Protein AF-A0A5C6M4I2-F1 (afdb_monomer)

Structure (mmCIF, N/CA/C/O backbone):
data_AF-A0A5C6M4I2-F1
#
_entry.id   AF-A0A5C6M4I2-F1
#
loop_
_atom_site.group_PDB
_atom_site.id
_atom_site.type_symbol
_atom_site.label_atom_id
_atom_site.label_alt_id
_atom_site.label_comp_id
_atom_site.label_asym_id
_atom_site.label_entity_id
_atom_site.label_seq_id
_atom_site.pdbx_PDB_ins_code
_atom_site.Cartn_x
_atom_site.Cartn_y
_atom_site.Cartn_z
_atom_site.occupancy
_atom_site.B_iso_or_equiv
_atom_site.auth_seq_id
_atom_site.auth_comp_id
_atom_site.auth_asym_id
_atom_site.auth_atom_id
_atom_site.pdbx_PDB_model_num
ATOM 1 N N . MET A 1 1 ? -15.700 0.519 33.367 1.00 59.41 1 MET A N 1
ATOM 2 C CA . MET A 1 1 ? -16.835 1.362 33.809 1.00 59.41 1 MET A CA 1
ATOM 3 C C . MET A 1 1 ? -17.902 1.583 32.741 1.00 59.41 1 MET A C 1
ATOM 5 O O . MET A 1 1 ? -18.971 1.026 32.918 1.00 59.41 1 MET A O 1
ATOM 9 N N . VAL A 1 2 ? -17.685 2.334 31.646 1.00 72.81 2 VAL A N 1
ATOM 10 C CA . VAL A 1 2 ? -18.790 2.613 30.687 1.00 72.81 2 VAL A CA 1
ATOM 11 C C . VAL A 1 2 ? -19.267 1.358 29.949 1.00 72.81 2 VAL A C 1
ATOM 13 O O . VAL A 1 2 ? -20.461 1.123 29.850 1.00 72.81 2 VAL A O 1
ATOM 16 N N . VAL A 1 3 ? -18.351 0.521 29.456 1.00 76.25 3 VAL A N 1
ATOM 17 C CA . VAL A 1 3 ? -18.721 -0.700 28.711 1.00 76.25 3 VAL A CA 1
ATOM 18 C C . VAL A 1 3 ? -19.447 -1.717 29.599 1.00 76.25 3 VAL A C 1
ATOM 20 O O . VAL A 1 3 ? -20.384 -2.375 29.157 1.00 76.25 3 VAL A O 1
ATOM 23 N N . GLU A 1 4 ? -19.056 -1.806 30.869 1.00 82.81 4 GLU A N 1
ATOM 24 C CA . GLU A 1 4 ? -19.629 -2.740 31.846 1.00 82.81 4 GLU A CA 1
ATOM 25 C C . GLU A 1 4 ? -21.063 -2.376 32.244 1.00 82.81 4 GLU A C 1
ATOM 27 O O . GLU A 1 4 ? -21.832 -3.262 32.610 1.00 82.81 4 GLU A O 1
ATOM 32 N N . SER A 1 5 ? -21.446 -1.098 32.146 1.00 87.62 5 SER A N 1
ATOM 33 C CA . SER A 1 5 ? -22.810 -0.651 32.436 1.00 87.62 5 SER A CA 1
ATOM 34 C C . SER A 1 5 ? -23.755 -0.754 31.234 1.00 87.62 5 SER A C 1
ATOM 36 O O . SER A 1 5 ? -24.971 -0.716 31.421 1.00 87.62 5 SER A O 1
ATOM 38 N N . LEU A 1 6 ? -23.246 -0.952 30.010 1.00 89.00 6 LEU A N 1
ATOM 39 C CA . LEU A 1 6 ? -24.075 -1.048 28.800 1.00 89.00 6 LEU A CA 1
ATOM 40 C C . LEU A 1 6 ? -25.171 -2.133 28.869 1.00 89.00 6 LEU A C 1
ATOM 42 O O . LEU A 1 6 ? -26.288 -1.845 28.439 1.00 89.00 6 LEU A O 1
ATOM 46 N N . PRO A 1 7 ? -24.935 -3.347 29.414 1.00 91.31 7 PRO A N 1
ATOM 47 C CA . PRO A 1 7 ? -25.990 -4.352 29.555 1.00 91.31 7 PRO A CA 1
ATOM 48 C C . PRO A 1 7 ? -27.149 -3.896 30.452 1.00 91.31 7 PRO A C 1
ATOM 50 O O . PRO A 1 7 ? -28.304 -4.215 30.172 1.00 91.31 7 PRO A O 1
ATOM 53 N N . LEU A 1 8 ? -26.853 -3.142 31.517 1.00 90.62 8 LEU A N 1
ATOM 54 C CA . LEU A 1 8 ? -27.869 -2.570 32.404 1.00 90.62 8 LEU A CA 1
ATOM 55 C C . LEU A 1 8 ? -28.681 -1.505 31.656 1.00 90.62 8 LEU A C 1
ATOM 57 O O . LEU A 1 8 ? -29.906 -1.584 31.619 1.00 90.62 8 LEU A O 1
ATOM 61 N N . VAL A 1 9 ? -27.989 -0.581 30.980 1.00 89.50 9 VAL A N 1
ATOM 62 C CA . VAL A 1 9 ? -28.606 0.494 30.186 1.00 89.50 9 VAL A CA 1
ATOM 63 C C . VAL A 1 9 ? -29.548 -0.074 29.126 1.00 89.50 9 VAL A C 1
ATOM 65 O O . VAL A 1 9 ? -30.679 0.385 29.004 1.00 89.50 9 VAL A O 1
ATOM 68 N N . LEU A 1 10 ? -29.122 -1.106 28.390 1.00 90.50 10 LEU A N 1
ATOM 69 C CA . LEU A 1 10 ? -29.957 -1.759 27.378 1.00 90.50 10 LEU A CA 1
ATOM 70 C C . LEU A 1 10 ? -31.264 -2.309 27.960 1.00 90.50 10 LEU A C 1
ATOM 72 O O . LEU A 1 10 ? -32.314 -2.176 27.332 1.00 90.50 10 LEU A O 1
ATOM 76 N N . ARG A 1 11 ? -31.210 -2.903 29.157 1.00 88.50 11 ARG A N 1
ATOM 77 C CA . ARG A 1 11 ? -32.391 -3.463 29.826 1.00 88.50 11 ARG A CA 1
ATOM 78 C C . ARG A 1 11 ? -33.324 -2.372 30.331 1.00 88.50 11 ARG A C 1
ATOM 80 O O . ARG A 1 11 ? -34.506 -2.402 30.004 1.00 88.50 11 ARG A O 1
ATOM 87 N N . GLU A 1 12 ? -32.804 -1.418 31.096 1.00 91.62 12 GLU A N 1
ATOM 88 C CA . GLU A 1 12 ? -33.614 -0.355 31.700 1.00 91.62 12 GLU A CA 1
ATOM 89 C C . GLU A 1 12 ? -34.254 0.531 30.633 1.00 91.62 12 GLU A C 1
ATOM 91 O O . GLU A 1 12 ? -35.457 0.785 30.655 1.00 91.62 12 GLU A O 1
ATOM 96 N N . TRP A 1 13 ? -33.475 0.958 29.638 1.00 92.06 13 TRP A N 1
ATOM 97 C CA . TRP A 1 13 ? -33.994 1.825 28.585 1.00 92.06 13 TRP A CA 1
ATOM 98 C C . TRP A 1 13 ? -34.949 1.078 27.660 1.00 92.06 13 TRP A C 1
ATOM 100 O O . TRP A 1 13 ? -35.934 1.670 27.218 1.00 92.06 13 TRP A O 1
ATOM 110 N N . GLY A 1 14 ? -34.699 -0.211 27.409 1.00 87.06 14 GLY A N 1
ATOM 111 C CA . GLY A 1 14 ? -35.611 -1.072 26.662 1.00 87.06 14 GLY A CA 1
ATOM 112 C C . GLY A 1 14 ? -36.963 -1.244 27.360 1.00 87.06 14 GLY A C 1
ATOM 113 O O . GLY A 1 14 ? -37.996 -1.149 26.702 1.00 87.06 14 GLY A O 1
ATOM 114 N N . GLN A 1 15 ? -36.981 -1.414 28.689 1.00 89.06 15 GLN A N 1
ATOM 115 C CA . GLN A 1 15 ? -38.222 -1.482 29.479 1.00 89.06 15 GLN A CA 1
ATOM 116 C C . GLN A 1 15 ? -39.032 -0.182 29.425 1.00 89.06 15 GLN A C 1
ATOM 118 O O . GLN A 1 15 ? -40.259 -0.221 29.445 1.00 89.06 15 GLN A O 1
ATOM 123 N N . LEU A 1 16 ? -38.356 0.960 29.300 1.00 93.81 16 LEU A N 1
ATOM 124 C CA . LEU A 1 16 ? -38.984 2.268 29.098 1.00 93.81 16 LEU A CA 1
ATOM 125 C C . LEU A 1 16 ? -39.434 2.515 27.642 1.00 93.81 16 LEU A C 1
ATOM 127 O O . LEU A 1 16 ? -39.934 3.594 27.335 1.00 93.81 16 LEU A O 1
ATOM 131 N N . GLY A 1 17 ? -39.260 1.544 26.737 1.00 92.19 17 GLY A N 1
ATOM 132 C CA . GLY A 1 17 ? -39.678 1.632 25.334 1.00 92.19 17 GLY A CA 1
ATOM 133 C C . GLY A 1 17 ? -38.673 2.311 24.395 1.00 92.19 17 GLY A C 1
ATOM 134 O O . GLY A 1 17 ? -39.005 2.585 23.240 1.00 92.19 17 GLY A O 1
ATOM 135 N N . ASN A 1 18 ? -37.442 2.578 24.843 1.00 92.38 18 ASN A N 1
ATOM 136 C CA . ASN A 1 18 ? -36.420 3.209 24.006 1.00 92.38 18 ASN A CA 1
ATOM 137 C C . ASN A 1 18 ? -35.767 2.209 23.039 1.00 92.38 18 ASN A C 1
ATOM 139 O O . ASN A 1 18 ? -35.528 1.048 23.375 1.00 92.38 18 ASN A O 1
ATOM 143 N N . ARG A 1 19 ? -35.382 2.688 21.848 1.00 89.69 19 ARG A N 1
ATOM 144 C CA . ARG A 1 19 ? -34.534 1.941 20.902 1.00 89.69 19 ARG A CA 1
ATOM 145 C C . ARG A 1 19 ? -33.090 2.409 21.040 1.00 89.69 19 ARG A C 1
ATOM 147 O O . ARG A 1 19 ? -32.810 3.591 20.865 1.00 89.69 19 ARG A O 1
ATOM 154 N N . VAL A 1 20 ? -32.177 1.482 21.317 1.00 88.06 20 VAL A N 1
ATOM 155 C CA . VAL A 1 20 ? -30.754 1.782 21.529 1.00 88.06 20 VAL A CA 1
ATOM 156 C C . VAL A 1 20 ? -29.929 1.222 20.373 1.00 88.06 20 VAL A C 1
ATOM 158 O O . VAL A 1 20 ? -29.977 0.024 20.099 1.00 88.06 20 VAL A O 1
ATOM 161 N N . LEU A 1 21 ? -29.161 2.086 19.703 1.00 89.88 21 LEU A N 1
ATOM 162 C CA . LEU A 1 21 ? -28.154 1.689 18.719 1.00 89.88 21 LEU A CA 1
ATOM 163 C C . LEU A 1 21 ? -26.765 1.858 19.334 1.00 89.88 21 LEU A C 1
ATOM 165 O O . LEU A 1 21 ? -26.352 2.973 19.647 1.00 89.88 21 LEU A O 1
ATOM 169 N N . LEU A 1 22 ? -26.040 0.750 19.476 1.00 86.56 22 LEU A N 1
ATOM 170 C CA . LEU A 1 22 ? -24.654 0.752 19.927 1.00 86.56 22 LEU A CA 1
ATOM 171 C C . LEU A 1 22 ? -23.735 0.592 18.722 1.00 86.56 22 LEU A C 1
ATOM 173 O O . LEU A 1 22 ? -23.810 -0.398 17.997 1.00 86.56 22 LEU A O 1
ATOM 177 N N . THR A 1 23 ? -22.847 1.560 18.523 1.00 86.75 23 THR A N 1
ATOM 178 C CA . THR A 1 23 ? -21.778 1.461 17.530 1.00 86.75 23 THR A CA 1
ATOM 179 C C . THR A 1 23 ? -20.462 1.219 18.247 1.00 86.75 23 THR A C 1
ATOM 181 O O . THR A 1 23 ? -20.079 2.004 19.113 1.00 86.75 23 THR A O 1
ATOM 184 N N . SER A 1 24 ? -19.744 0.168 17.868 1.00 78.94 24 SER A N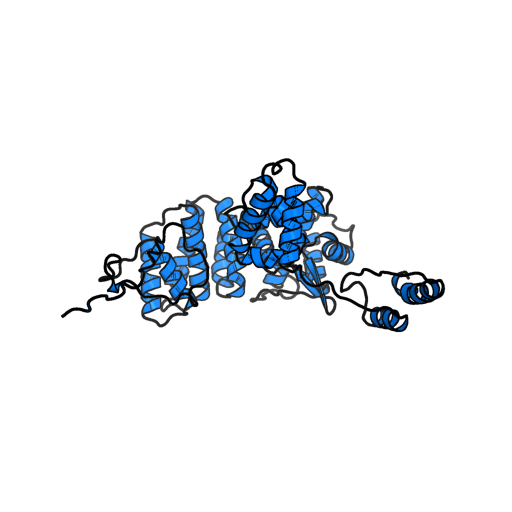 1
ATOM 185 C CA . SER A 1 24 ? -18.406 -0.109 18.381 1.00 78.94 24 SER A CA 1
ATOM 186 C C . SER A 1 24 ? -17.446 -0.390 17.232 1.00 78.94 24 SER A C 1
ATOM 188 O O . SER A 1 24 ? -17.842 -0.782 16.133 1.00 78.94 24 SER A O 1
ATOM 190 N N . ARG A 1 25 ? -16.149 -0.216 17.488 1.00 73.06 25 ARG A N 1
ATOM 191 C CA . ARG A 1 25 ? -15.127 -0.823 16.632 1.00 73.06 25 ARG A CA 1
ATOM 192 C C . ARG A 1 25 ? -15.099 -2.341 16.880 1.00 73.06 25 ARG A C 1
ATOM 194 O O . ARG A 1 25 ? -15.453 -2.765 17.982 1.00 73.06 25 ARG A O 1
ATOM 201 N N . PRO A 1 26 ? -14.629 -3.159 15.922 1.00 65.62 26 PRO A N 1
ATOM 202 C CA . PRO A 1 26 ? -14.617 -4.622 16.055 1.00 65.62 26 PRO A CA 1
ATOM 203 C C . PRO A 1 26 ? -13.881 -5.172 17.289 1.00 65.62 26 PRO A C 1
ATOM 205 O O . PRO A 1 26 ? -14.183 -6.279 17.723 1.00 65.62 26 PRO A O 1
ATOM 208 N N . TYR A 1 27 ? -12.948 -4.402 17.851 1.00 65.38 27 TYR A N 1
ATOM 209 C CA . TYR A 1 27 ? -12.083 -4.743 18.990 1.00 65.38 27 TYR A CA 1
ATOM 210 C C . TYR A 1 27 ? -12.417 -3.964 20.266 1.00 65.38 27 TYR A C 1
ATOM 212 O O . TYR A 1 27 ? -11.818 -4.211 21.302 1.00 65.38 27 TYR A O 1
ATOM 220 N N . GLY A 1 28 ? -13.364 -3.019 20.210 1.00 64.19 28 GLY A N 1
ATOM 221 C CA . GLY A 1 28 ? -13.739 -2.211 21.376 1.00 64.19 28 GLY A CA 1
ATOM 222 C C . GLY A 1 28 ? -14.552 -2.980 22.422 1.00 64.19 28 GLY A C 1
ATOM 223 O O . GLY A 1 28 ? -14.974 -2.385 23.407 1.00 64.19 28 GLY A O 1
ATOM 224 N N . LEU A 1 29 ? -14.817 -4.266 22.174 1.00 74.44 29 LEU A N 1
ATOM 225 C CA . LEU A 1 29 ? -15.533 -5.170 23.062 1.00 74.44 29 LEU A CA 1
ATOM 226 C C . LEU A 1 29 ? -14.799 -6.509 23.116 1.00 74.44 29 LEU A C 1
ATOM 228 O O . LEU A 1 29 ? -14.620 -7.168 22.086 1.00 74.44 29 LEU A O 1
ATOM 232 N N . GLU A 1 30 ? -14.435 -6.926 24.318 1.00 77.62 30 GLU A N 1
ATOM 233 C CA . GLU A 1 30 ? -13.996 -8.290 24.600 1.00 77.62 30 GLU A CA 1
ATOM 234 C C . GLU A 1 30 ? -15.158 -9.288 24.415 1.00 77.62 30 GLU A C 1
ATOM 236 O O . GLU A 1 30 ? -16.340 -8.919 24.396 1.00 77.62 30 GLU A O 1
ATOM 241 N N . ASP A 1 31 ? -14.845 -10.576 24.275 1.00 80.94 31 ASP A N 1
ATOM 242 C CA . ASP A 1 31 ? -15.863 -11.611 24.046 1.00 80.94 31 ASP A CA 1
ATOM 243 C C . ASP A 1 31 ? -16.836 -11.751 25.224 1.00 80.94 31 ASP A C 1
ATOM 245 O O . ASP A 1 31 ? -18.044 -11.902 25.025 1.00 80.94 31 ASP A O 1
ATOM 249 N N . ASN A 1 32 ? -16.343 -11.614 26.458 1.00 84.25 32 ASN A N 1
ATOM 250 C CA . ASN A 1 32 ? -17.162 -11.570 27.675 1.00 84.25 32 ASN A CA 1
ATOM 251 C C . ASN A 1 32 ? -18.184 -10.407 27.642 1.00 84.25 32 ASN A C 1
ATOM 253 O O . ASN A 1 32 ? -19.352 -10.597 27.989 1.00 84.25 32 ASN A O 1
ATOM 257 N N . GLN A 1 33 ? -17.777 -9.227 27.171 1.00 86.19 33 GLN A N 1
ATOM 258 C CA . GLN A 1 33 ? -18.587 -8.017 27.067 1.00 86.19 33 GLN A CA 1
ATOM 259 C C . GLN A 1 33 ? -19.618 -8.163 25.948 1.00 86.19 33 GLN A C 1
ATOM 261 O O . GLN A 1 33 ? -20.794 -7.858 26.152 1.00 86.19 33 GLN A O 1
ATOM 266 N N . ARG A 1 34 ? -19.225 -8.711 24.790 1.00 85.00 34 ARG A N 1
ATOM 267 C CA . ARG A 1 34 ? -20.158 -9.063 23.707 1.00 85.00 34 ARG A CA 1
ATOM 268 C C . ARG A 1 34 ? -21.231 -10.037 24.179 1.00 85.00 34 ARG A C 1
ATOM 270 O O . ARG A 1 34 ? -22.414 -9.801 23.935 1.00 85.00 34 ARG A O 1
ATOM 277 N N . GLN A 1 35 ? -20.844 -11.086 24.901 1.00 87.31 35 GLN A N 1
ATOM 278 C CA . GLN A 1 35 ? -21.798 -12.035 25.473 1.00 87.31 35 GLN A CA 1
ATOM 279 C C . GLN A 1 35 ? -22.723 -11.371 26.499 1.00 87.31 35 GLN A C 1
ATOM 281 O O . GLN A 1 35 ? -23.919 -11.652 26.516 1.00 87.31 35 GLN A O 1
ATOM 286 N N . ALA A 1 36 ? -22.207 -10.476 27.347 1.00 89.06 36 ALA A N 1
ATOM 287 C CA . ALA A 1 36 ? -23.028 -9.740 28.306 1.00 89.06 36 ALA A CA 1
ATOM 288 C C . ALA A 1 36 ? -24.081 -8.860 27.608 1.00 89.06 36 ALA A C 1
ATOM 290 O O . ALA A 1 36 ? -25.243 -8.858 28.016 1.00 89.06 36 ALA A O 1
ATOM 291 N N . LEU A 1 37 ? -23.706 -8.181 26.519 1.00 89.88 37 LEU A N 1
ATOM 292 C CA . LEU A 1 37 ? -24.624 -7.391 25.693 1.00 89.88 37 LEU A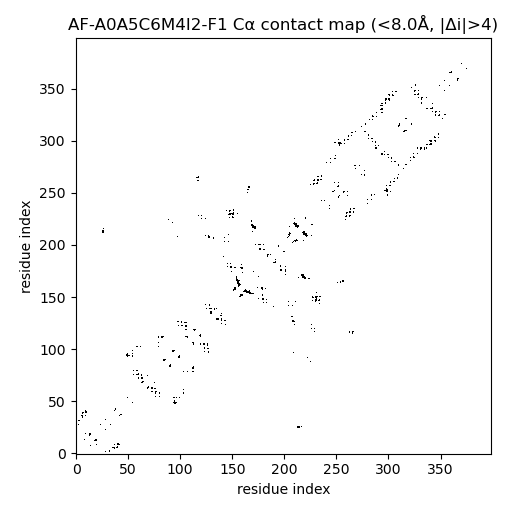 CA 1
ATOM 293 C C . LEU A 1 37 ? -25.688 -8.268 25.020 1.00 89.88 37 LEU A C 1
ATOM 295 O O . LEU A 1 37 ? -26.871 -7.931 25.053 1.00 89.88 37 LEU A O 1
ATOM 299 N N . GLN A 1 38 ? -25.303 -9.423 24.471 1.00 88.88 38 GLN A N 1
ATOM 30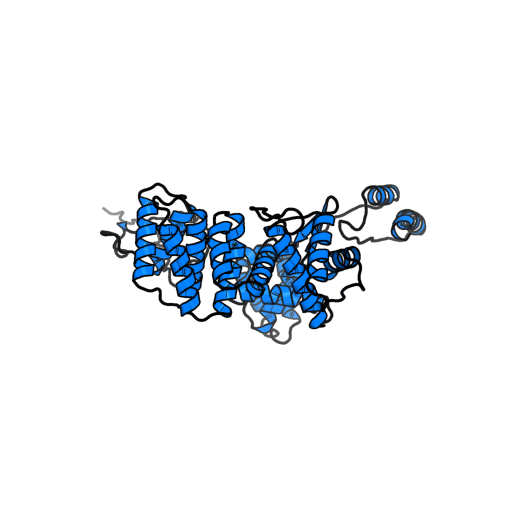0 C CA . GLN A 1 38 ? -26.251 -10.379 23.885 1.00 88.88 38 GLN A CA 1
ATOM 301 C C . GLN A 1 38 ? -27.247 -10.908 24.929 1.00 88.88 38 GLN A C 1
ATOM 303 O O . GLN A 1 38 ? -28.450 -10.927 24.678 1.00 88.88 38 GLN A O 1
ATOM 308 N N . ARG A 1 39 ? -26.786 -11.239 26.146 1.00 90.19 39 ARG A N 1
ATOM 309 C CA . ARG A 1 39 ? -27.658 -11.619 27.281 1.00 90.19 39 ARG A CA 1
ATOM 310 C C . ARG A 1 39 ? -28.558 -10.477 27.770 1.00 90.19 39 ARG A C 1
ATOM 312 O O . ARG A 1 39 ? -29.516 -10.719 28.506 1.00 90.19 39 ARG A O 1
ATOM 319 N N . ALA A 1 40 ? -28.246 -9.232 27.423 1.00 89.69 40 ALA A N 1
ATOM 320 C CA . ALA A 1 40 ? -29.099 -8.074 27.669 1.00 89.69 40 ALA A CA 1
ATOM 321 C C . ALA A 1 40 ? -30.082 -7.786 26.522 1.00 89.69 40 ALA A C 1
ATOM 323 O O . ALA A 1 40 ? -30.850 -6.836 26.622 1.00 89.69 40 ALA A O 1
ATOM 324 N N . GLY A 1 41 ? -30.096 -8.613 25.471 1.00 88.12 41 GLY A N 1
ATOM 325 C CA . GLY A 1 41 ? -31.003 -8.482 24.331 1.00 88.12 41 GLY A CA 1
ATOM 326 C C . GLY A 1 41 ? -30.418 -7.721 23.139 1.00 88.12 41 GLY A C 1
ATOM 327 O O . GLY A 1 41 ? -31.150 -7.431 22.195 1.00 88.12 41 GLY A O 1
ATOM 328 N N . ALA A 1 42 ? -29.120 -7.392 23.144 1.00 89.50 42 ALA A N 1
ATOM 329 C CA . ALA A 1 42 ? -28.481 -6.778 21.984 1.00 89.50 42 ALA A CA 1
ATOM 330 C C . ALA A 1 42 ? -28.326 -7.780 20.833 1.00 89.50 42 ALA A C 1
ATOM 332 O O . ALA A 1 42 ? -27.883 -8.912 21.030 1.00 89.50 42 ALA A O 1
ATOM 333 N N . VAL A 1 43 ? -28.593 -7.320 19.611 1.00 88.69 43 VAL A N 1
ATOM 334 C CA . VAL A 1 43 ? -28.286 -8.057 18.380 1.00 88.69 43 VAL A CA 1
ATOM 335 C C . VAL A 1 43 ? -27.064 -7.424 17.725 1.00 88.69 43 VAL A C 1
ATOM 337 O O . VAL A 1 43 ? -27.008 -6.208 17.543 1.00 88.69 43 VAL A O 1
ATOM 340 N N . SER A 1 44 ? -26.070 -8.244 17.388 1.00 86.12 44 SER A N 1
ATOM 341 C CA . SER A 1 44 ? -24.824 -7.779 16.780 1.00 86.12 44 SER A CA 1
ATOM 342 C C . SER A 1 44 ? -24.884 -7.879 15.260 1.00 86.12 44 SER A C 1
ATOM 344 O O . SER A 1 44 ? -25.189 -8.936 14.715 1.00 86.12 44 SER A O 1
ATOM 346 N N . TYR A 1 45 ? -24.515 -6.793 14.588 1.00 88.00 45 TYR A N 1
ATOM 347 C CA . TYR A 1 45 ? -24.340 -6.743 13.140 1.00 88.00 45 TYR A CA 1
ATOM 348 C C . TYR A 1 45 ? -22.941 -6.226 12.814 1.00 88.00 45 TYR A C 1
ATOM 350 O O . TYR A 1 45 ? -22.407 -5.376 13.527 1.00 88.00 45 TYR A O 1
ATOM 358 N N . SER A 1 46 ? -22.357 -6.735 11.731 1.00 84.62 46 SER A N 1
ATOM 359 C CA . SER A 1 46 ? -21.095 -6.230 11.190 1.00 84.62 46 SER A CA 1
ATOM 360 C C . SER A 1 46 ? -21.366 -5.421 9.929 1.00 84.62 46 SER A C 1
ATOM 362 O O . SER A 1 46 ? -22.164 -5.834 9.084 1.00 84.62 46 SER A O 1
ATOM 364 N N . LEU A 1 47 ? -20.694 -4.278 9.795 1.00 87.56 47 LEU A N 1
ATOM 365 C CA . LEU A 1 47 ? -20.744 -3.487 8.570 1.00 87.56 47 LEU A CA 1
ATOM 366 C C . LEU A 1 47 ? -19.969 -4.216 7.471 1.00 87.56 47 LEU A C 1
ATOM 368 O O . LEU A 1 47 ? -18.777 -4.486 7.615 1.00 87.56 47 LEU A O 1
ATOM 372 N N . GLN A 1 48 ? -20.665 -4.530 6.383 1.00 90.56 48 GLN A N 1
ATOM 373 C CA . GLN A 1 48 ? -20.067 -5.129 5.194 1.00 90.56 48 GLN A CA 1
ATOM 374 C C . GLN A 1 48 ? -19.285 -4.084 4.381 1.00 90.56 48 GLN A C 1
ATOM 376 O O . GLN A 1 48 ? -19.531 -2.880 4.533 1.00 90.56 48 GLN A O 1
ATOM 381 N N . PRO A 1 49 ? -18.353 -4.519 3.509 1.00 90.88 49 PRO A N 1
ATOM 382 C CA . PRO A 1 49 ? -17.741 -3.641 2.517 1.00 90.88 49 PRO A CA 1
ATOM 383 C C . PRO A 1 49 ? -18.798 -2.920 1.673 1.00 90.88 49 PRO A C 1
ATOM 385 O O . PRO A 1 49 ? -19.892 -3.443 1.466 1.00 90.88 49 PRO A O 1
ATOM 388 N N . LEU A 1 50 ? -18.467 -1.724 1.182 1.00 94.69 50 LEU A N 1
ATOM 389 C CA . LEU A 1 50 ? -19.368 -0.894 0.387 1.00 94.69 50 LEU A CA 1
ATOM 390 C C . LEU A 1 50 ? -19.684 -1.593 -0.949 1.00 94.69 50 LEU A C 1
ATOM 392 O O . LEU A 1 50 ? -18.767 -1.750 -1.760 1.00 94.69 50 LEU A O 1
ATOM 396 N N . PRO A 1 51 ? -20.941 -1.997 -1.203 1.00 95.50 51 PRO A N 1
ATOM 397 C CA . PRO A 1 51 ? -21.333 -2.634 -2.458 1.00 95.50 51 PRO A CA 1
ATOM 398 C C . PRO A 1 51 ? -21.252 -1.668 -3.649 1.00 95.50 51 PRO A C 1
ATOM 400 O O . PRO A 1 51 ? -21.252 -0.449 -3.472 1.00 95.50 51 PRO A O 1
ATOM 403 N N . GLU A 1 52 ? -21.168 -2.201 -4.868 1.00 95.62 52 GLU A N 1
ATOM 404 C CA . GLU A 1 52 ? -20.881 -1.419 -6.082 1.00 95.62 52 GLU A CA 1
ATOM 405 C C . GLU A 1 52 ? -21.925 -0.327 -6.388 1.00 95.62 52 GLU A C 1
ATOM 407 O O . GLU A 1 52 ? -21.583 0.787 -6.802 1.00 95.62 52 GLU A O 1
ATOM 412 N N . ASP A 1 53 ? -23.202 -0.613 -6.155 1.00 96.75 53 ASP A N 1
ATOM 413 C CA . ASP A 1 53 ? -24.300 0.342 -6.300 1.00 96.75 53 ASP A CA 1
ATOM 414 C C . ASP A 1 53 ? -24.151 1.514 -5.319 1.00 96.75 53 ASP A C 1
ATOM 416 O O . ASP A 1 53 ? -24.292 2.677 -5.707 1.00 96.75 53 ASP A O 1
ATOM 420 N N . LEU A 1 54 ? -23.762 1.237 -4.069 1.00 97.25 54 LEU A N 1
ATOM 421 C CA . LEU A 1 54 ? -23.501 2.272 -3.068 1.00 97.25 54 LEU A CA 1
ATOM 422 C C . LEU A 1 54 ? -22.190 3.029 -3.313 1.00 97.25 54 LEU A C 1
ATOM 424 O O . LEU A 1 54 ? -22.129 4.223 -3.017 1.00 97.25 54 LEU A O 1
ATOM 428 N N . GLN A 1 55 ? -21.167 2.390 -3.889 1.00 97.56 55 GLN A N 1
ATOM 429 C CA . GLN A 1 55 ? -19.974 3.093 -4.379 1.00 97.56 55 GLN A CA 1
ATOM 430 C C . GLN A 1 55 ? -20.376 4.117 -5.444 1.00 97.56 55 GLN A C 1
ATOM 432 O O . GLN A 1 55 ? -20.031 5.294 -5.340 1.00 97.56 55 GLN A O 1
ATOM 437 N N . THR A 1 56 ? -21.171 3.686 -6.425 1.00 97.62 56 THR A N 1
ATOM 438 C CA . THR A 1 56 ? -21.669 4.544 -7.506 1.00 97.62 56 THR A CA 1
ATOM 439 C C . THR A 1 56 ? -22.483 5.710 -6.955 1.00 97.62 56 THR A C 1
ATOM 441 O O . THR A 1 56 ? -22.218 6.865 -7.292 1.00 97.62 56 THR A O 1
ATOM 444 N N . LEU A 1 57 ? -23.418 5.428 -6.045 1.00 97.62 57 LEU A N 1
ATOM 445 C CA . LEU A 1 57 ? -24.251 6.445 -5.410 1.00 97.62 57 LEU A CA 1
ATOM 446 C C . LEU A 1 57 ? -23.425 7.465 -4.616 1.00 97.62 57 LEU A C 1
ATOM 448 O O . LEU A 1 57 ? -23.698 8.666 -4.690 1.00 97.62 57 LEU A O 1
ATOM 452 N N . LEU A 1 58 ? -22.419 7.009 -3.861 1.00 97.62 58 LEU A N 1
ATOM 453 C CA . LEU A 1 58 ? -21.534 7.884 -3.092 1.00 97.62 58 LEU A CA 1
ATOM 454 C C . LEU A 1 58 ? -20.797 8.847 -4.021 1.00 97.62 58 LEU A C 1
ATOM 456 O O . LEU A 1 58 ? -20.831 10.055 -3.786 1.00 97.62 58 LEU A O 1
ATOM 460 N N . VAL A 1 5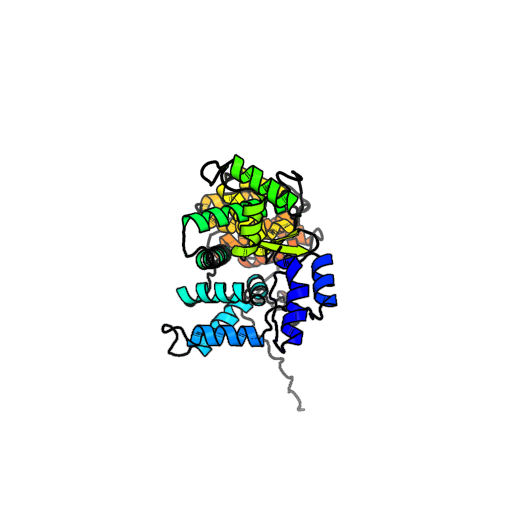9 ? -20.178 8.334 -5.087 1.00 97.62 59 VAL A N 1
ATOM 461 C CA . VAL A 1 59 ? -19.419 9.158 -6.035 1.00 97.62 59 VAL A CA 1
ATOM 462 C C . VAL A 1 59 ? -20.339 10.149 -6.749 1.00 97.62 59 VAL A C 1
ATOM 464 O O . VAL A 1 59 ? -20.038 11.339 -6.792 1.00 97.62 59 VAL A O 1
ATOM 467 N N . GLN A 1 60 ? -21.502 9.713 -7.234 1.00 97.19 60 GLN A N 1
ATOM 468 C CA . GLN A 1 60 ? -22.471 10.608 -7.876 1.00 97.19 60 GLN A CA 1
ATOM 469 C C . GLN A 1 60 ? -22.890 11.761 -6.958 1.00 97.19 60 GLN A C 1
ATOM 471 O O . GLN A 1 60 ? -22.875 12.920 -7.374 1.00 97.19 60 GLN A O 1
ATOM 476 N N . ARG A 1 61 ? -23.214 11.465 -5.693 1.00 96.69 61 ARG A N 1
ATOM 477 C CA . ARG A 1 61 ? -23.577 12.492 -4.705 1.00 96.69 61 ARG A CA 1
ATOM 478 C C . ARG A 1 61 ? -22.407 13.404 -4.361 1.00 96.69 61 ARG A C 1
ATOM 480 O O . ARG A 1 61 ? -22.616 14.601 -4.195 1.00 96.69 61 ARG A O 1
ATOM 487 N N . TRP A 1 62 ? -21.193 12.861 -4.287 1.00 95.75 62 TRP A N 1
ATOM 488 C CA . TRP A 1 62 ? -19.982 13.638 -4.042 1.00 95.75 62 TRP A CA 1
ATOM 489 C C . TRP A 1 62 ? -19.764 14.694 -5.126 1.00 95.75 62 TRP A C 1
ATOM 491 O O . TRP A 1 62 ? -19.599 15.870 -4.820 1.00 95.75 62 TRP A O 1
ATOM 501 N N . PHE A 1 63 ? -19.811 14.302 -6.400 1.00 94.94 63 PHE A N 1
ATOM 502 C CA . PHE A 1 63 ? -19.596 15.239 -7.503 1.00 94.94 63 PHE A CA 1
ATOM 503 C C . PHE A 1 63 ? -20.774 16.199 -7.709 1.00 94.94 63 PHE A C 1
ATOM 505 O O . PHE A 1 63 ? -20.551 17.337 -8.112 1.00 94.94 63 PHE A O 1
ATOM 512 N N . ALA A 1 64 ? -22.004 15.798 -7.365 1.00 94.94 64 ALA A N 1
ATOM 513 C CA . ALA A 1 64 ? -23.187 16.658 -7.462 1.00 94.94 64 ALA A CA 1
ATOM 514 C C . ALA A 1 64 ? -23.135 17.899 -6.554 1.00 94.94 64 ALA A C 1
ATOM 516 O O . ALA A 1 64 ? -23.749 18.911 -6.883 1.00 94.94 64 ALA A O 1
ATOM 517 N N . VAL A 1 65 ? -22.410 17.843 -5.431 1.00 94.19 65 VAL A N 1
ATOM 518 C CA . VAL A 1 65 ? -22.309 18.970 -4.485 1.00 94.19 65 VAL A CA 1
ATOM 519 C C . VAL A 1 65 ? -21.098 19.874 -4.729 1.00 94.19 65 VAL A C 1
ATOM 521 O O . VAL A 1 65 ? -20.959 20.897 -4.064 1.00 94.19 65 VAL A O 1
ATOM 524 N N . LEU A 1 66 ? -20.209 19.522 -5.665 1.00 90.56 66 LEU A N 1
ATOM 525 C CA . LEU A 1 66 ? -19.002 20.295 -5.951 1.00 90.56 66 LEU A CA 1
ATOM 526 C C . LEU A 1 66 ? -19.264 21.336 -7.053 1.00 90.56 66 LEU A C 1
ATOM 528 O O . LEU A 1 66 ? -19.486 20.948 -8.202 1.00 90.56 66 LEU A O 1
ATOM 532 N N . PRO A 1 67 ? -19.133 22.653 -6.776 1.00 90.44 67 PRO A N 1
ATOM 533 C CA . PRO A 1 67 ? -19.404 23.701 -7.768 1.00 90.44 67 PRO A CA 1
ATOM 534 C C . PRO A 1 67 ? -18.597 23.559 -9.066 1.00 90.44 67 PRO A C 1
ATOM 536 O O . PRO A 1 67 ? -19.117 23.823 -10.151 1.00 90.44 67 PRO A O 1
ATOM 539 N N . LYS A 1 68 ? -17.349 23.072 -8.956 1.00 90.31 68 LYS A N 1
ATOM 540 C CA . LYS A 1 68 ? -16.433 22.800 -10.080 1.00 90.31 68 LYS A CA 1
ATOM 541 C C . LYS A 1 68 ? -17.045 21.881 -11.146 1.00 90.31 68 LYS A C 1
ATOM 543 O O . LYS A 1 68 ? -16.707 22.016 -12.315 1.00 90.31 68 LYS A O 1
ATOM 548 N N . TYR A 1 69 ? -17.938 20.975 -10.751 1.00 89.81 69 TYR A N 1
ATOM 549 C CA . TYR A 1 69 ? -18.519 19.951 -11.622 1.00 89.81 69 TYR A CA 1
ATOM 550 C C . TYR A 1 69 ? -20.029 20.130 -11.820 1.00 89.81 69 TYR A C 1
ATOM 552 O O . TYR A 1 69 ? -20.718 19.191 -12.206 1.00 89.81 69 TYR A O 1
ATOM 560 N N . SER A 1 70 ? -20.549 21.339 -11.585 1.00 87.69 70 SER A N 1
ATOM 561 C CA . SER A 1 70 ? -21.970 21.679 -11.769 1.00 87.69 70 SER A CA 1
ATOM 562 C C . SER A 1 70 ? -22.481 21.386 -13.189 1.00 87.69 70 SER A C 1
ATOM 564 O O . SER A 1 70 ? -23.606 20.918 -13.357 1.00 87.69 70 SER A O 1
ATOM 566 N N . ASN A 1 71 ? -21.630 21.558 -14.204 1.00 87.81 71 ASN A N 1
ATOM 567 C CA . ASN A 1 71 ? -21.926 21.244 -15.604 1.00 87.81 71 ASN A CA 1
ATOM 568 C C . ASN A 1 71 ? -21.578 19.784 -15.953 1.00 87.81 71 ASN A C 1
ATOM 570 O O . ASN A 1 71 ? -20.685 19.524 -16.756 1.00 87.81 71 ASN A O 1
ATOM 574 N N . GLY A 1 72 ? -22.282 18.828 -15.343 1.00 93.44 72 GLY A N 1
ATOM 575 C CA . GLY A 1 72 ? -22.167 17.393 -15.651 1.00 93.44 72 GLY A CA 1
ATOM 576 C C . GLY A 1 72 ? -21.586 16.518 -14.529 1.00 93.44 72 GLY A C 1
ATOM 577 O O . GLY A 1 72 ? -20.705 15.699 -14.802 1.00 93.44 72 GLY A O 1
ATOM 578 N N . PRO A 1 73 ? -22.093 16.602 -13.285 1.00 93.94 73 PRO A N 1
ATOM 579 C CA . PRO A 1 73 ? -21.517 15.884 -12.145 1.00 93.94 73 PRO A CA 1
ATOM 580 C C . PRO A 1 73 ? -21.583 14.357 -12.291 1.00 93.94 73 PRO A C 1
ATOM 582 O O . PRO A 1 73 ? -20.675 13.651 -11.858 1.00 93.94 73 PRO A O 1
ATOM 585 N N . LEU A 1 74 ? -22.630 13.832 -12.939 1.00 95.75 74 LEU A N 1
ATOM 586 C CA . LEU A 1 74 ? -22.780 12.393 -13.186 1.00 95.75 74 LEU A CA 1
ATOM 587 C C . LEU A 1 74 ? -21.751 11.864 -14.193 1.00 95.75 74 LEU A C 1
ATOM 589 O O . LEU A 1 74 ? -21.247 10.755 -14.025 1.00 95.75 74 LEU A O 1
ATOM 593 N N . ALA A 1 75 ? -21.420 12.656 -15.216 1.00 95.62 75 ALA A N 1
ATOM 594 C CA . ALA A 1 75 ? -20.402 12.284 -16.194 1.00 95.62 75 ALA A CA 1
ATOM 595 C C . ALA A 1 75 ? -19.011 12.244 -15.544 1.00 95.62 75 ALA A C 1
ATOM 597 O O . ALA A 1 75 ? -18.252 11.308 -15.777 1.00 95.62 75 ALA A O 1
ATOM 598 N N . GLU A 1 76 ? -18.699 13.209 -14.676 1.00 95.81 76 GLU A N 1
ATOM 599 C CA . GLU A 1 76 ? -17.439 13.218 -13.922 1.00 95.81 76 GLU A CA 1
ATOM 600 C C . GLU A 1 76 ? -17.347 12.075 -12.907 1.00 95.81 76 GLU A C 1
ATOM 602 O O . GLU A 1 76 ? -16.310 11.420 -12.815 1.00 95.81 76 GLU A O 1
ATOM 607 N N . ALA A 1 77 ? -18.444 11.755 -12.215 1.00 96.62 77 ALA A N 1
ATOM 608 C CA . ALA A 1 77 ? -18.512 10.579 -11.351 1.00 96.62 77 ALA A CA 1
ATOM 609 C C . ALA A 1 77 ? -18.202 9.279 -12.116 1.00 96.62 77 ALA A C 1
ATOM 611 O O . ALA A 1 77 ? -17.428 8.446 -11.640 1.00 96.62 77 ALA A O 1
ATOM 612 N N . ALA A 1 78 ? -18.769 9.118 -13.318 1.00 96.69 78 ALA A N 1
ATOM 613 C CA . ALA A 1 78 ? -18.519 7.957 -14.168 1.00 96.69 78 ALA A CA 1
ATOM 614 C C . ALA A 1 78 ? -17.056 7.885 -14.638 1.00 96.69 78 ALA A C 1
ATOM 616 O O . ALA A 1 78 ? -16.443 6.822 -14.543 1.00 96.69 78 ALA A O 1
ATOM 617 N N . LYS A 1 79 ? -16.471 9.011 -15.075 1.00 95.94 79 LYS A N 1
ATOM 618 C CA . LYS A 1 79 ? -15.049 9.090 -15.459 1.00 95.94 79 LYS A CA 1
ATOM 619 C C . LYS A 1 79 ? -14.125 8.715 -14.304 1.00 95.94 79 LYS A C 1
ATOM 621 O O . LYS A 1 79 ? -13.200 7.928 -14.491 1.00 95.94 79 LYS A O 1
ATOM 626 N N . MET A 1 80 ? -14.392 9.237 -13.108 1.00 96.12 80 MET A N 1
ATOM 627 C CA . MET A 1 80 ? -13.614 8.930 -11.912 1.00 96.12 80 MET A CA 1
ATOM 628 C C . MET A 1 80 ? -13.676 7.435 -11.574 1.00 96.12 80 MET A C 1
ATOM 630 O O . MET A 1 80 ? -12.632 6.807 -11.403 1.00 96.12 80 MET A O 1
ATOM 634 N N . LEU A 1 81 ? -14.873 6.836 -11.551 1.00 96.81 81 LEU A N 1
ATOM 635 C CA . LEU A 1 81 ? -15.035 5.401 -11.289 1.00 96.81 81 LEU A CA 1
ATOM 636 C C . LEU A 1 81 ? -14.349 4.542 -12.352 1.00 96.81 81 LEU A C 1
ATOM 638 O O . LEU A 1 81 ? -13.701 3.556 -12.008 1.00 96.81 81 LEU A O 1
ATOM 642 N N . GLN A 1 82 ? -14.447 4.924 -13.626 1.00 95.75 82 GLN A N 1
ATOM 643 C CA . GLN A 1 82 ? -13.743 4.247 -14.711 1.00 95.75 82 GLN A CA 1
ATOM 644 C C . GLN A 1 82 ? -12.223 4.311 -14.514 1.00 95.75 82 GLN A C 1
ATOM 646 O O . GLN A 1 82 ? -11.549 3.286 -14.623 1.00 95.75 82 GLN A O 1
ATOM 651 N N . ALA A 1 83 ? -11.684 5.486 -14.172 1.00 93.88 83 ALA A N 1
ATOM 652 C CA . ALA A 1 83 ? -10.260 5.661 -13.905 1.00 93.88 83 ALA A CA 1
ATOM 653 C C . ALA A 1 83 ? -9.797 4.778 -12.737 1.00 93.88 83 ALA A C 1
ATOM 655 O O . ALA A 1 83 ? -8.788 4.086 -12.856 1.00 93.88 83 ALA A O 1
ATOM 656 N N . VAL A 1 84 ? -10.559 4.721 -11.642 1.00 94.00 84 VAL A N 1
ATOM 657 C CA . VAL A 1 84 ? -10.235 3.856 -10.499 1.00 94.00 84 VAL A CA 1
ATOM 658 C C . VAL A 1 84 ? -10.278 2.375 -10.866 1.00 94.00 84 VAL A C 1
ATOM 660 O O . VAL A 1 84 ? -9.324 1.650 -10.593 1.00 94.00 84 VAL A O 1
ATOM 663 N N . ARG A 1 85 ? -11.356 1.925 -11.517 1.00 94.19 85 ARG A N 1
ATOM 664 C CA . ARG A 1 85 ? -11.548 0.520 -11.912 1.00 94.19 85 ARG A CA 1
ATOM 665 C C . ARG A 1 85 ? -10.487 0.041 -12.902 1.00 94.19 85 ARG A C 1
ATOM 667 O O . ARG A 1 85 ? -10.175 -1.144 -12.928 1.00 94.19 85 ARG A O 1
ATOM 674 N N . SER A 1 86 ? -9.896 0.957 -13.672 1.00 91.12 86 SER A N 1
ATOM 675 C CA . SER A 1 86 ? -8.792 0.653 -14.590 1.00 91.12 86 SER A CA 1
ATOM 676 C C . SER A 1 86 ? -7.457 0.357 -13.890 1.00 91.12 86 SER A C 1
ATOM 678 O O . SER A 1 86 ? -6.533 -0.154 -14.523 1.00 91.12 86 SER A O 1
ATOM 680 N N . ILE A 1 87 ? -7.342 0.654 -12.589 1.00 89.38 87 ILE A N 1
ATOM 681 C CA . ILE A 1 87 ? -6.145 0.403 -11.783 1.00 89.38 87 ILE A CA 1
ATOM 682 C C . ILE A 1 87 ? -6.495 -0.673 -10.737 1.00 89.38 87 ILE A C 1
ATOM 684 O O . ILE A 1 87 ? -7.029 -0.327 -9.683 1.00 89.38 87 ILE A O 1
ATOM 688 N N . PRO A 1 88 ? -6.181 -1.968 -10.966 1.00 88.00 88 PRO A N 1
ATOM 689 C CA . PRO A 1 88 ? -6.656 -3.078 -10.126 1.00 88.00 88 PRO A CA 1
ATOM 690 C C . PRO A 1 88 ? -6.443 -2.877 -8.619 1.00 88.00 88 PRO A C 1
ATOM 692 O O . PRO A 1 88 ? -7.374 -2.998 -7.831 1.00 88.00 88 PRO A O 1
ATOM 695 N N . ARG A 1 89 ? -5.242 -2.439 -8.227 1.00 84.50 89 ARG A N 1
ATOM 696 C CA . ARG A 1 89 ? -4.884 -2.176 -6.822 1.00 84.50 89 ARG A CA 1
ATOM 697 C C . ARG A 1 89 ? -5.666 -1.031 -6.181 1.00 84.50 89 ARG A C 1
ATOM 699 O O . ARG A 1 89 ? -5.794 -0.988 -4.967 1.00 84.50 89 ARG A O 1
ATOM 706 N N . VAL A 1 90 ? -6.139 -0.067 -6.969 1.00 90.62 90 VAL A N 1
ATOM 707 C CA . VAL A 1 90 ? -6.960 1.052 -6.476 1.00 90.62 90 VAL A CA 1
ATOM 708 C C . VAL A 1 90 ? -8.433 0.642 -6.461 1.00 90.62 90 VAL A C 1
ATOM 710 O O . VAL A 1 90 ? -9.170 1.037 -5.562 1.00 90.62 90 VAL A O 1
ATOM 713 N N . ASN A 1 91 ? -8.850 -0.212 -7.398 1.00 93.12 91 ASN A N 1
ATOM 714 C CA . ASN A 1 91 ? -10.176 -0.823 -7.413 1.00 93.12 91 ASN A CA 1
ATOM 715 C C . ASN A 1 91 ? -10.449 -1.688 -6.167 1.00 93.12 91 ASN A C 1
ATOM 717 O O . ASN A 1 91 ? -11.573 -1.755 -5.687 1.00 93.12 91 ASN A O 1
ATOM 721 N N . GLU A 1 92 ? -9.430 -2.307 -5.576 1.00 91.12 92 GLU A N 1
ATOM 722 C CA . GLU A 1 92 ? -9.588 -3.028 -4.303 1.00 91.12 92 GLU A CA 1
ATOM 723 C C . GLU A 1 92 ? -9.938 -2.081 -3.132 1.00 91.12 92 GLU A C 1
ATOM 725 O O . GLU A 1 92 ? -10.658 -2.456 -2.200 1.00 91.12 92 GLU A O 1
ATOM 730 N N . LEU A 1 93 ? -9.510 -0.813 -3.207 1.00 92.25 93 LEU A N 1
ATOM 731 C CA . LEU A 1 93 ? -9.698 0.180 -2.144 1.00 92.25 93 LEU A CA 1
ATOM 732 C C . LEU A 1 93 ? -11.128 0.731 -2.070 1.00 92.25 93 LEU A C 1
ATOM 734 O O . LEU A 1 93 ? -11.574 1.103 -0.983 1.00 92.25 93 LEU A O 1
ATOM 738 N N . ILE A 1 94 ? -11.864 0.796 -3.187 1.00 94.25 94 ILE A N 1
ATOM 739 C CA . ILE A 1 94 ? -13.171 1.488 -3.236 1.00 94.25 94 ILE A CA 1
ATOM 740 C C . ILE A 1 94 ? -14.290 0.768 -2.479 1.00 94.25 94 ILE A C 1
ATOM 742 O O . ILE A 1 94 ? -15.323 1.370 -2.188 1.00 94.25 94 ILE A O 1
ATOM 746 N N . SER A 1 95 ? -14.052 -0.481 -2.073 1.00 92.25 95 SER A N 1
ATOM 747 C CA . SER A 1 95 ? -14.894 -1.214 -1.122 1.00 92.25 95 SER A CA 1
ATOM 748 C C . SER A 1 95 ? -14.907 -0.578 0.278 1.00 92.25 95 SER A C 1
ATOM 750 O O . SER A 1 95 ? -15.806 -0.837 1.081 1.00 92.25 95 SER A O 1
ATOM 752 N N . SER A 1 96 ? -13.946 0.297 0.589 1.00 90.88 96 SER A N 1
ATOM 753 C CA . SER A 1 96 ? -13.984 1.141 1.776 1.00 90.88 96 SER A CA 1
ATOM 754 C C . SER A 1 96 ? -14.554 2.525 1.456 1.00 90.88 96 SER A C 1
ATOM 756 O O . SER A 1 96 ? -13.935 3.268 0.691 1.00 90.88 96 SER A O 1
ATOM 758 N N . PRO A 1 97 ? -15.631 2.965 2.139 1.00 91.31 97 PRO A N 1
ATOM 759 C CA . PRO A 1 97 ? -16.152 4.325 1.986 1.00 91.31 97 PRO A CA 1
ATOM 760 C C . PRO A 1 97 ? -15.104 5.408 2.275 1.00 91.31 97 PRO A C 1
ATOM 762 O O . PRO A 1 97 ? -15.101 6.460 1.638 1.00 91.31 97 PRO A O 1
ATOM 765 N N . LEU A 1 98 ? -14.194 5.150 3.223 1.00 88.94 98 LEU A N 1
ATOM 766 C CA . LEU A 1 98 ? -13.122 6.079 3.577 1.00 88.94 98 LEU A CA 1
ATOM 767 C C . LEU A 1 98 ? -12.141 6.259 2.417 1.00 88.94 98 LEU A C 1
ATOM 769 O O . LEU A 1 98 ? -11.829 7.389 2.051 1.00 88.94 98 LEU A O 1
ATOM 773 N N . GLN A 1 99 ? -11.688 5.152 1.830 1.00 92.62 99 GLN A N 1
ATOM 774 C CA . GLN A 1 99 ? -10.725 5.192 0.733 1.00 92.62 99 GLN A CA 1
ATOM 775 C C . GLN A 1 99 ? -11.360 5.732 -0.542 1.00 92.62 99 GLN A C 1
ATOM 777 O O . GLN A 1 99 ? -10.772 6.589 -1.190 1.00 92.62 99 GLN A O 1
ATOM 782 N N . LEU A 1 100 ? -12.597 5.331 -0.851 1.00 95.44 100 LEU A N 1
ATOM 783 C CA . LEU A 1 100 ? -13.347 5.911 -1.961 1.00 95.44 100 LEU A CA 1
ATOM 784 C C . LEU A 1 100 ? -13.452 7.437 -1.824 1.00 95.44 100 LEU A C 1
ATOM 786 O O . LEU A 1 100 ? -13.187 8.159 -2.780 1.00 95.44 100 LEU A O 1
ATOM 790 N N . THR A 1 101 ? -13.732 7.937 -0.617 1.00 93.19 101 THR A N 1
ATOM 791 C CA . THR A 1 101 ? -13.764 9.381 -0.344 1.00 93.19 101 THR A CA 1
ATOM 792 C C . THR A 1 101 ? -12.388 10.033 -0.524 1.00 93.19 101 THR A C 1
ATOM 794 O O . THR A 1 101 ? -12.296 11.097 -1.132 1.00 93.19 101 THR A O 1
ATOM 797 N N . ALA A 1 102 ? -11.306 9.406 -0.050 1.00 93.00 102 ALA A N 1
ATOM 798 C CA . ALA A 1 102 ? -9.949 9.914 -0.255 1.00 93.00 102 ALA A CA 1
ATOM 799 C C . ALA A 1 102 ? -9.593 9.998 -1.750 1.00 93.00 102 ALA A C 1
ATOM 801 O O . ALA A 1 102 ? -9.048 11.005 -2.199 1.00 93.00 102 ALA A O 1
ATOM 802 N N . ILE A 1 103 ? -9.969 8.993 -2.544 1.00 95.06 103 ILE A N 1
ATOM 803 C CA . ILE A 1 103 ? -9.770 9.008 -3.995 1.00 95.06 103 ILE A CA 1
ATOM 804 C C . ILE A 1 103 ? -10.618 10.115 -4.643 1.00 95.06 103 ILE A C 1
ATOM 806 O O . ILE A 1 103 ? -10.111 10.837 -5.500 1.00 95.06 103 ILE A O 1
ATOM 810 N N . CYS A 1 104 ? -11.866 10.322 -4.208 1.00 95.12 104 CYS A N 1
ATOM 811 C CA . CYS A 1 104 ? -12.694 11.441 -4.668 1.00 95.12 104 CYS A CA 1
ATOM 812 C C . CYS A 1 104 ? -12.045 12.807 -4.386 1.00 95.12 104 CYS A C 1
ATOM 814 O O . CYS A 1 104 ? -12.103 13.698 -5.234 1.00 95.12 104 CYS A O 1
ATOM 816 N N . VAL A 1 105 ? -11.399 12.979 -3.226 1.00 93.06 105 VAL A N 1
ATOM 817 C CA . VAL A 1 105 ? -10.641 14.199 -2.895 1.00 93.06 105 VAL A CA 1
ATOM 818 C C . VAL A 1 105 ? -9.443 14.369 -3.830 1.00 93.06 105 VAL A C 1
ATOM 820 O O . VAL A 1 105 ? -9.255 15.454 -4.380 1.00 93.06 105 VAL A O 1
ATOM 823 N N . VAL A 1 106 ? -8.657 13.309 -4.047 1.00 93.19 106 VAL A N 1
ATOM 824 C CA . VAL A 1 106 ? -7.482 13.343 -4.936 1.00 93.19 106 VAL A CA 1
ATOM 825 C C . VAL A 1 106 ? -7.886 13.661 -6.376 1.00 93.19 106 VAL A C 1
ATOM 827 O O . VAL A 1 106 ? -7.328 14.583 -6.969 1.00 93.19 106 VAL A O 1
ATOM 830 N N . TYR A 1 107 ? -8.899 12.978 -6.915 1.00 94.19 107 TYR A N 1
ATOM 831 C CA . TYR A 1 107 ? -9.439 13.275 -8.244 1.00 94.19 107 TYR A CA 1
ATOM 832 C C . TYR A 1 107 ? -9.998 14.704 -8.309 1.00 94.19 107 TYR A C 1
ATOM 834 O O . TYR A 1 107 ? -9.760 15.429 -9.271 1.00 94.19 107 TYR A O 1
ATOM 842 N N . GLY A 1 108 ? -10.706 15.158 -7.269 1.00 89.38 108 GLY A N 1
ATOM 843 C CA . GLY A 1 108 ? -11.325 16.484 -7.210 1.00 89.38 108 GLY A CA 1
ATOM 844 C C . GLY A 1 108 ? -10.348 17.647 -7.433 1.00 89.38 108 GLY A C 1
ATOM 845 O O . GLY A 1 108 ? -10.727 18.646 -8.054 1.00 89.38 108 GLY A O 1
ATOM 846 N N . GLN A 1 109 ? -9.090 17.496 -7.003 1.00 86.94 109 GLN A N 1
ATOM 847 C CA . GLN A 1 109 ? -8.035 18.505 -7.160 1.00 86.94 109 GLN A CA 1
ATOM 848 C C . GLN A 1 109 ? -7.719 18.775 -8.639 1.00 86.94 109 GLN A C 1
ATOM 850 O O . GLN A 1 109 ? -7.779 19.925 -9.075 1.00 86.94 109 GLN A O 1
ATOM 855 N N . GLY A 1 110 ? -7.454 17.725 -9.423 1.00 82.00 110 GLY A N 1
ATOM 856 C CA . GLY A 1 110 ? -6.956 17.839 -10.802 1.00 82.00 110 GLY A CA 1
ATOM 857 C C . GLY A 1 110 ? -7.949 17.473 -11.908 1.00 82.00 110 GLY A C 1
ATOM 858 O O . GLY A 1 110 ? -7.748 17.879 -13.043 1.00 82.00 110 GLY A O 1
ATOM 859 N N . GLY A 1 111 ? -9.032 16.758 -11.596 1.00 86.69 111 GLY A N 1
ATOM 860 C CA . GLY A 1 111 ? -9.911 16.134 -12.598 1.00 86.69 111 GLY A CA 1
ATOM 861 C C . GLY A 1 111 ? -9.339 14.845 -13.206 1.00 86.69 111 GLY A C 1
ATOM 862 O O . GLY A 1 111 ? -9.922 14.291 -14.128 1.00 86.69 111 GLY A O 1
ATOM 863 N N . GLU A 1 112 ? -8.208 14.360 -12.694 1.00 91.06 112 GLU A N 1
ATOM 864 C CA . GLU A 1 112 ? -7.597 13.087 -13.066 1.00 91.06 112 GLU A CA 1
ATOM 865 C C . GLU A 1 112 ? -6.882 12.474 -11.855 1.00 91.06 112 GLU A C 1
ATOM 867 O O . GLU A 1 112 ? -6.494 13.179 -10.917 1.00 91.06 112 GLU A O 1
ATOM 872 N N . LEU A 1 113 ? -6.717 11.149 -11.860 1.00 91.88 113 LEU A N 1
ATOM 873 C CA . LEU A 1 113 ? -5.848 10.477 -10.895 1.00 91.88 113 LEU A CA 1
ATOM 874 C C . LEU A 1 113 ? -4.388 10.600 -11.344 1.00 91.88 113 LEU A C 1
ATOM 876 O O . LEU A 1 113 ? -4.124 10.501 -12.546 1.00 91.88 113 LEU A O 1
ATOM 880 N N . PRO A 1 114 ? -3.432 10.755 -10.409 1.00 90.06 114 PRO A N 1
ATOM 881 C CA . PRO A 1 114 ? -2.020 10.653 -10.737 1.00 90.06 114 PRO A CA 1
ATOM 882 C C . PRO A 1 114 ? -1.724 9.369 -11.514 1.00 90.06 114 PRO A C 1
ATOM 884 O O . PRO A 1 114 ? -2.122 8.274 -11.112 1.00 90.06 114 PRO A O 1
ATOM 887 N N . ARG A 1 115 ? -1.031 9.520 -12.648 1.00 85.50 115 ARG A N 1
ATOM 888 C CA . ARG A 1 115 ? -0.584 8.387 -13.474 1.00 85.50 115 ARG A CA 1
ATOM 889 C C . ARG A 1 115 ? 0.518 7.597 -12.785 1.00 85.50 115 ARG A C 1
ATOM 891 O O . ARG A 1 115 ? 0.608 6.385 -12.963 1.00 85.50 115 ARG A O 1
ATOM 898 N N . ASP A 1 116 ? 1.353 8.304 -12.028 1.00 87.38 116 ASP A N 1
ATOM 899 C CA . ASP A 1 116 ? 2.357 7.688 -11.185 1.00 87.38 116 ASP A CA 1
ATOM 900 C C . ASP A 1 116 ? 1.691 7.083 -9.944 1.00 87.38 116 ASP A C 1
ATOM 902 O O . ASP A 1 116 ? 0.960 7.750 -9.205 1.00 87.38 116 ASP A O 1
ATOM 906 N N . ILE A 1 117 ? 1.921 5.785 -9.749 1.00 88.19 117 ILE A N 1
ATOM 907 C CA . ILE A 1 117 ? 1.292 5.028 -8.670 1.00 88.19 117 ILE A CA 1
ATOM 908 C C . ILE A 1 117 ? 1.828 5.445 -7.299 1.00 88.19 117 ILE A C 1
ATOM 910 O O . ILE A 1 117 ? 1.073 5.434 -6.331 1.00 88.19 117 ILE A O 1
ATOM 914 N N . HIS A 1 118 ? 3.099 5.839 -7.198 1.00 91.94 118 HIS A N 1
ATOM 915 C CA . HIS A 1 118 ? 3.673 6.320 -5.947 1.00 91.94 118 HIS A CA 1
ATOM 916 C C . HIS A 1 118 ? 3.030 7.654 -5.553 1.00 91.94 118 HIS A C 1
ATOM 918 O O . HIS A 1 118 ? 2.501 7.750 -4.442 1.00 91.94 118 HIS A O 1
ATOM 924 N N . ASP A 1 119 ? 2.941 8.621 -6.475 1.00 91.50 119 ASP A N 1
ATOM 925 C CA . ASP A 1 119 ? 2.270 9.905 -6.216 1.00 91.50 119 ASP A CA 1
ATOM 926 C C . ASP A 1 119 ? 0.794 9.702 -5.832 1.00 91.50 119 ASP A C 1
ATOM 928 O O . ASP A 1 119 ? 0.305 10.314 -4.877 1.00 91.50 119 ASP A O 1
ATOM 932 N N . LEU A 1 120 ? 0.080 8.783 -6.498 1.00 93.25 120 LEU A N 1
ATOM 933 C CA . LEU A 1 120 ? -1.293 8.439 -6.119 1.00 93.25 120 LEU A CA 1
ATOM 934 C C . LEU A 1 120 ? -1.375 7.991 -4.653 1.00 93.25 120 LEU A C 1
ATOM 936 O O . LEU A 1 120 ? -2.149 8.563 -3.882 1.00 93.25 120 LEU A O 1
ATOM 940 N N . TYR A 1 121 ? -0.571 7.010 -4.243 1.00 95.62 121 TYR A N 1
ATOM 941 C CA . TYR A 1 121 ? -0.581 6.515 -2.863 1.00 95.62 121 TYR A CA 1
ATOM 942 C C . TYR A 1 121 ? -0.133 7.576 -1.857 1.00 95.62 121 TYR A C 1
ATOM 944 O O . TYR A 1 121 ? -0.743 7.706 -0.791 1.00 95.62 121 TYR A O 1
ATOM 952 N N . ASN A 1 122 ? 0.856 8.397 -2.210 1.00 94.94 122 ASN A N 1
ATOM 953 C CA . ASN A 1 122 ? 1.298 9.511 -1.385 1.00 94.94 122 ASN A CA 1
ATOM 954 C C . ASN A 1 122 ? 0.154 10.500 -1.117 1.00 94.94 122 ASN A C 1
ATOM 956 O O . ASN A 1 122 ? -0.093 10.885 0.031 1.00 94.94 122 ASN A O 1
ATOM 960 N N . ARG A 1 123 ? -0.613 10.858 -2.155 1.00 94.31 123 ARG A N 1
ATOM 961 C CA . ARG A 1 123 ? -1.784 11.733 -2.018 1.00 94.31 123 ARG A CA 1
ATOM 962 C C . ARG A 1 123 ? -2.921 11.076 -1.242 1.00 94.31 123 ARG A C 1
ATOM 964 O O . ARG A 1 123 ? -3.554 11.768 -0.447 1.00 94.31 123 ARG A O 1
ATOM 971 N N . LEU A 1 124 ? -3.162 9.775 -1.418 1.00 94.38 124 LEU A N 1
ATOM 972 C CA . LEU A 1 124 ? -4.192 9.041 -0.673 1.00 94.38 124 LEU A CA 1
ATOM 973 C C . LEU A 1 124 ? -3.881 8.968 0.825 1.00 94.38 124 LEU A C 1
ATOM 975 O O . LEU A 1 124 ? -4.749 9.283 1.644 1.00 94.38 124 LEU A O 1
ATOM 979 N N . VAL A 1 125 ? -2.643 8.622 1.191 1.00 95.38 125 VAL A N 1
ATOM 980 C CA . VAL A 1 125 ? -2.189 8.606 2.591 1.00 95.38 125 VAL A CA 1
ATOM 981 C C . VAL A 1 125 ? -2.297 10.003 3.191 1.00 95.38 125 VAL A C 1
ATOM 983 O O . VAL A 1 125 ? -2.906 10.170 4.248 1.00 95.38 125 VAL A O 1
ATOM 986 N N . ARG A 1 126 ? -1.781 11.026 2.495 1.00 93.69 126 ARG A N 1
ATOM 987 C CA . ARG A 1 126 ? -1.847 12.415 2.963 1.00 93.69 126 ARG A CA 1
ATOM 988 C C . ARG A 1 126 ? -3.291 12.872 3.156 1.00 93.69 126 ARG A C 1
ATOM 990 O O . ARG A 1 126 ? -3.624 13.363 4.225 1.00 93.69 126 ARG A O 1
ATOM 997 N N . SER A 1 127 ? -4.161 12.658 2.168 1.00 91.19 127 SER A N 1
ATOM 998 C CA . SER A 1 127 ? -5.578 13.038 2.242 1.00 91.19 127 SER A CA 1
ATOM 999 C C . SER A 1 127 ? -6.298 12.346 3.400 1.00 91.19 127 SER A C 1
ATOM 1001 O O . SER A 1 127 ? -7.080 12.982 4.110 1.00 91.19 127 SER A O 1
ATOM 1003 N N . SER A 1 128 ? -6.025 11.054 3.608 1.00 91.06 128 SER A N 1
ATOM 1004 C CA . SER A 1 128 ? -6.626 10.272 4.693 1.00 91.06 128 SER A CA 1
ATOM 1005 C C . SER A 1 128 ? -6.226 10.815 6.064 1.00 91.06 128 SER A C 1
ATOM 1007 O O . SER A 1 128 ? -7.081 10.981 6.933 1.00 91.06 128 SER A O 1
ATOM 1009 N N . LEU A 1 129 ? -4.947 11.155 6.247 1.00 93.25 129 LEU A N 1
ATOM 1010 C CA . LEU A 1 129 ? -4.444 11.697 7.506 1.00 93.25 129 LEU A CA 1
ATOM 1011 C C . LEU A 1 129 ? -4.880 13.153 7.722 1.00 93.25 129 LEU A C 1
ATOM 1013 O O . LEU A 1 129 ? -5.410 13.472 8.784 1.00 93.25 129 LEU A O 1
ATOM 1017 N N . SER A 1 130 ? -4.752 14.037 6.730 1.00 90.06 130 SER A N 1
ATOM 1018 C CA . SER A 1 130 ? -5.111 15.460 6.865 1.00 90.06 130 SER A CA 1
ATOM 1019 C C . SER A 1 130 ? -6.553 15.659 7.340 1.00 90.06 130 SER A C 1
ATOM 1021 O O . SER A 1 130 ? -6.795 16.442 8.260 1.00 90.06 130 SER A O 1
ATOM 1023 N N . SER A 1 131 ? -7.498 14.876 6.805 1.00 84.50 131 SER A N 1
ATOM 1024 C CA . SER A 1 131 ? -8.903 14.914 7.232 1.00 84.50 131 SER A CA 1
ATOM 1025 C C . SER A 1 131 ? -9.097 14.536 8.710 1.00 84.50 131 SER A C 1
ATOM 1027 O O . SER A 1 131 ? -9.964 15.086 9.387 1.00 84.50 131 SER A O 1
ATOM 1029 N N . ARG A 1 132 ? -8.281 13.619 9.241 1.00 86.94 132 ARG A N 1
ATOM 1030 C CA . ARG A 1 132 ? -8.404 13.088 10.609 1.00 86.94 132 ARG A CA 1
ATOM 1031 C C . ARG A 1 132 ? -7.660 13.921 11.641 1.00 86.94 132 ARG A C 1
ATOM 1033 O O . ARG A 1 132 ? -8.079 13.986 12.799 1.00 86.94 132 ARG A O 1
ATOM 1040 N N . TYR A 1 133 ? -6.589 14.579 11.222 1.00 90.38 133 TYR A N 1
ATOM 1041 C CA . TYR A 1 133 ? -5.719 15.385 12.071 1.00 90.38 133 TYR A CA 1
ATOM 1042 C C . TYR A 1 133 ? -5.950 16.891 11.898 1.00 90.38 133 TYR A C 1
ATOM 1044 O O . TYR A 1 133 ? -5.065 17.679 12.187 1.00 90.38 133 TYR A O 1
ATOM 1052 N N . GLN A 1 134 ? -7.152 17.297 11.460 1.00 88.06 134 GLN A N 1
ATOM 1053 C CA . GLN A 1 134 ? -7.570 18.706 11.347 1.00 88.06 134 GLN A CA 1
ATOM 1054 C C . GLN A 1 134 ? -6.595 19.576 10.532 1.00 88.06 134 GLN A C 1
ATOM 1056 O O . GLN A 1 134 ? -6.455 20.768 10.784 1.00 88.06 134 GLN A O 1
ATOM 1061 N N . ASN A 1 135 ? -5.929 18.980 9.539 1.00 85.25 135 ASN A N 1
ATOM 1062 C CA . ASN A 1 135 ? -4.872 19.612 8.746 1.00 85.25 135 ASN A CA 1
ATOM 1063 C C . ASN A 1 135 ? -3.650 20.110 9.549 1.00 85.25 135 ASN A C 1
ATOM 1065 O O . ASN A 1 135 ? -2.870 20.898 9.016 1.00 85.25 135 ASN A O 1
ATOM 1069 N N . ASP A 1 136 ? -3.436 19.632 10.779 1.00 92.25 136 ASP A N 1
ATOM 1070 C CA . ASP A 1 136 ? -2.190 19.855 11.515 1.00 92.25 136 ASP A CA 1
ATOM 1071 C C . ASP A 1 136 ? -1.050 19.101 10.818 1.00 92.25 136 ASP A C 1
ATOM 1073 O O . ASP A 1 136 ? -0.953 17.871 10.867 1.00 92.25 136 ASP A O 1
ATOM 1077 N N . THR A 1 137 ? -0.197 19.847 10.120 1.00 90.69 137 THR A N 1
ATOM 1078 C CA . THR A 1 137 ? 0.880 19.291 9.296 1.00 90.69 137 THR A CA 1
ATOM 1079 C C . THR A 1 137 ? 1.912 18.534 10.124 1.00 90.69 137 THR A C 1
ATOM 1081 O O . THR A 1 137 ? 2.437 17.522 9.657 1.00 90.69 137 THR A O 1
ATOM 1084 N N . VAL A 1 138 ? 2.169 18.967 11.360 1.00 90.69 138 VAL A N 1
ATOM 1085 C CA . VAL A 1 138 ? 3.130 18.323 12.259 1.00 90.69 138 VAL A CA 1
ATOM 1086 C C . VAL A 1 138 ? 2.580 16.975 12.714 1.00 90.69 138 VAL A C 1
ATOM 1088 O O . VAL A 1 138 ? 3.266 15.960 12.582 1.00 90.69 138 VAL A O 1
ATOM 1091 N N . LEU A 1 139 ? 1.327 16.931 13.177 1.00 91.00 139 LEU A N 1
ATOM 1092 C CA . LEU A 1 139 ? 0.693 15.681 13.608 1.00 91.00 139 LEU A CA 1
ATOM 1093 C C . LEU A 1 139 ? 0.496 14.697 12.451 1.00 91.00 139 LEU A C 1
ATOM 1095 O O . LEU A 1 139 ? 0.687 13.492 12.636 1.00 91.00 139 LEU A O 1
ATOM 1099 N N . VAL A 1 140 ? 0.152 15.186 11.255 1.00 92.94 140 VAL A N 1
ATOM 1100 C CA . VAL A 1 140 ? 0.042 14.355 10.045 1.00 92.94 140 VAL A CA 1
ATOM 1101 C C . VAL A 1 140 ? 1.377 13.689 9.729 1.00 92.94 140 VAL A C 1
ATOM 1103 O O . VAL A 1 140 ? 1.415 12.470 9.558 1.00 92.94 140 VAL A O 1
ATOM 1106 N N . GLU A 1 141 ? 2.474 14.446 9.704 1.00 93.00 141 GLU A N 1
ATOM 1107 C CA . GLU A 1 141 ? 3.797 13.894 9.405 1.00 93.00 141 GLU A CA 1
ATOM 1108 C C . GLU A 1 141 ? 4.296 12.952 10.505 1.00 93.00 141 GLU A C 1
ATOM 1110 O O . GLU A 1 141 ? 4.812 11.873 10.209 1.00 93.00 141 GLU A O 1
ATOM 1115 N N . GLN A 1 142 ? 4.106 13.290 11.783 1.00 92.62 142 GLN A N 1
ATOM 1116 C CA . GLN A 1 142 ? 4.444 12.390 12.891 1.00 92.62 142 GLN A CA 1
ATOM 1117 C C . GLN A 1 142 ? 3.681 11.063 12.786 1.00 92.62 142 GLN A C 1
ATOM 1119 O O . GLN A 1 142 ? 4.277 9.989 12.886 1.00 92.62 142 GLN A O 1
ATOM 1124 N N . THR A 1 143 ? 2.377 11.129 12.511 1.00 95.00 143 THR A N 1
ATOM 1125 C CA . THR A 1 143 ? 1.521 9.951 12.322 1.00 95.00 143 THR A CA 1
ATOM 1126 C C . THR A 1 143 ? 1.962 9.128 11.116 1.00 95.00 143 THR A C 1
ATOM 1128 O O . THR A 1 143 ? 2.096 7.908 11.217 1.00 95.00 143 THR A O 1
ATOM 1131 N N . ARG A 1 144 ? 2.248 9.783 9.985 1.00 96.69 144 ARG A N 1
ATOM 1132 C CA . ARG A 1 144 ? 2.754 9.134 8.769 1.00 96.69 144 ARG A CA 1
ATOM 1133 C C . ARG A 1 144 ? 4.055 8.385 9.044 1.00 96.69 144 ARG A C 1
ATOM 1135 O O . ARG A 1 144 ? 4.168 7.227 8.658 1.00 96.69 144 ARG A O 1
ATOM 1142 N N . ASN A 1 145 ? 5.007 9.001 9.749 1.00 95.81 145 ASN A N 1
ATOM 1143 C CA . ASN A 1 145 ? 6.285 8.364 10.077 1.00 95.81 145 ASN A CA 1
ATOM 1144 C C . ASN A 1 145 ? 6.111 7.165 11.029 1.00 95.81 145 ASN A C 1
ATOM 1146 O O . ASN A 1 145 ? 6.763 6.143 10.826 1.00 95.81 145 ASN A O 1
ATOM 1150 N N . ARG A 1 146 ? 5.201 7.237 12.014 1.00 96.25 146 ARG A N 1
ATOM 1151 C CA . ARG A 1 146 ? 4.869 6.092 12.887 1.00 96.25 146 ARG A CA 1
ATOM 1152 C C . ARG A 1 146 ? 4.280 4.927 12.096 1.00 96.25 146 ARG A C 1
ATOM 1154 O O . ARG A 1 146 ? 4.729 3.795 12.248 1.00 96.25 146 ARG A O 1
ATOM 1161 N N . LEU A 1 147 ? 3.324 5.201 11.207 1.00 98.31 147 LEU A N 1
ATOM 1162 C CA . LEU A 1 147 ? 2.751 4.185 10.319 1.00 98.31 147 LEU A CA 1
ATOM 1163 C C . LEU A 1 147 ? 3.812 3.594 9.379 1.00 98.31 147 LEU A C 1
ATOM 1165 O O . LEU A 1 147 ? 3.866 2.381 9.214 1.00 98.31 147 LEU A O 1
ATOM 1169 N N . ALA A 1 148 ? 4.696 4.421 8.818 1.00 98.25 148 ALA A N 1
ATOM 1170 C CA . ALA A 1 148 ? 5.816 3.972 7.991 1.00 98.25 148 ALA A CA 1
ATOM 1171 C C . ALA A 1 148 ? 6.778 3.054 8.751 1.00 98.25 148 ALA A C 1
ATOM 1173 O O . ALA A 1 148 ? 7.187 2.009 8.243 1.00 98.25 148 ALA A O 1
ATOM 1174 N N . ARG A 1 149 ? 7.065 3.382 10.012 1.00 97.38 149 ARG A N 1
ATOM 1175 C CA . ARG A 1 149 ? 7.898 2.549 10.873 1.00 97.38 149 ARG A CA 1
ATOM 1176 C C . ARG A 1 149 ? 7.240 1.216 11.237 1.00 97.38 149 ARG A C 1
ATOM 1178 O O . ARG A 1 149 ? 7.928 0.194 11.234 1.00 97.38 149 ARG A O 1
ATOM 1185 N N . ILE A 1 150 ? 5.931 1.210 11.501 1.00 98.38 150 ILE A N 1
ATOM 1186 C CA . ILE A 1 150 ? 5.146 -0.022 11.684 1.00 98.38 150 ILE A CA 1
ATOM 1187 C C . ILE A 1 150 ? 5.205 -0.865 10.409 1.00 98.38 150 ILE A C 1
ATOM 1189 O O . ILE A 1 150 ? 5.587 -2.028 10.470 1.00 98.38 150 ILE A O 1
ATOM 1193 N N . ALA A 1 151 ? 4.913 -0.278 9.246 1.00 98.50 151 ALA A N 1
ATOM 1194 C CA . ALA A 1 151 ? 4.935 -0.980 7.966 1.00 98.50 151 ALA A CA 1
ATOM 1195 C C . ALA A 1 151 ? 6.291 -1.643 7.683 1.00 98.50 151 ALA A C 1
ATOM 1197 O O . ALA A 1 151 ? 6.337 -2.799 7.258 1.00 98.50 151 ALA A O 1
ATOM 1198 N N . TRP A 1 152 ? 7.390 -0.941 7.969 1.00 97.94 152 TRP A N 1
ATOM 1199 C CA . TRP A 1 152 ? 8.741 -1.489 7.868 1.00 97.94 152 TRP A CA 1
ATOM 1200 C C . TRP A 1 152 ? 9.014 -2.619 8.871 1.00 97.94 152 TRP A C 1
ATOM 1202 O O . TRP A 1 152 ? 9.606 -3.638 8.507 1.00 97.94 152 TRP A O 1
ATOM 1212 N N . GLY A 1 153 ? 8.557 -2.473 10.118 1.00 97.62 153 GLY A N 1
ATOM 1213 C CA . GLY A 1 153 ? 8.655 -3.527 11.131 1.00 97.62 153 GLY A CA 1
ATOM 1214 C C . GLY A 1 153 ? 7.914 -4.795 10.707 1.00 97.62 153 GLY A C 1
ATOM 1215 O O . GLY A 1 153 ? 8.485 -5.876 10.746 1.00 97.62 153 GLY A O 1
ATOM 1216 N N . LEU A 1 154 ? 6.706 -4.676 10.150 1.00 97.38 154 LEU A N 1
ATOM 1217 C CA . LEU A 1 154 ? 5.955 -5.823 9.619 1.00 97.38 154 LEU A CA 1
ATOM 1218 C C . LEU A 1 154 ? 6.683 -6.526 8.457 1.00 97.38 154 LEU A C 1
ATOM 1220 O O . LEU A 1 154 ? 6.566 -7.743 8.306 1.00 97.38 154 LEU A O 1
ATOM 1224 N N . HIS A 1 155 ? 7.467 -5.788 7.664 1.00 96.75 155 HIS A N 1
ATOM 1225 C CA . HIS A 1 155 ? 8.272 -6.342 6.570 1.00 96.75 155 HIS A CA 1
ATOM 1226 C C . HIS A 1 155 ? 9.519 -7.098 7.040 1.00 96.75 155 HIS A C 1
ATOM 1228 O O . HIS A 1 155 ? 9.892 -8.106 6.442 1.00 96.75 155 HIS A O 1
ATOM 1234 N N . THR A 1 156 ? 10.185 -6.592 8.076 1.00 96.31 156 THR A N 1
ATOM 1235 C CA . THR A 1 156 ? 11.535 -7.034 8.474 1.00 96.31 156 THR A CA 1
ATOM 1236 C C . THR A 1 156 ? 11.600 -7.773 9.799 1.00 96.31 156 THR A C 1
ATOM 1238 O O . THR A 1 156 ? 12.622 -8.393 10.101 1.00 96.31 156 THR A O 1
ATOM 1241 N N . GLY A 1 157 ? 10.521 -7.695 10.571 1.00 93.94 157 GLY A N 1
ATOM 1242 C CA . GLY A 1 157 ? 10.433 -8.114 11.959 1.00 93.94 157 GLY A CA 1
ATOM 1243 C C . GLY A 1 157 ? 11.133 -7.177 12.937 1.00 93.94 157 GLY A C 1
ATOM 1244 O O . GLY A 1 157 ? 10.983 -7.365 14.130 1.00 93.94 157 GLY A O 1
ATOM 1245 N N . ASP A 1 158 ? 11.860 -6.150 12.498 1.00 91.81 158 ASP A N 1
ATOM 1246 C CA . ASP A 1 158 ? 12.640 -5.310 13.410 1.00 91.81 158 ASP A CA 1
ATOM 1247 C C . ASP A 1 158 ? 11.754 -4.383 14.279 1.00 91.81 158 ASP A C 1
ATOM 1249 O O . ASP A 1 158 ? 10.931 -3.639 13.721 1.00 91.81 158 ASP A O 1
ATOM 1253 N N . PRO A 1 159 ? 11.944 -4.333 15.617 1.00 88.75 159 PRO A N 1
ATOM 1254 C CA . PRO A 1 159 ? 12.974 -5.027 16.413 1.00 88.75 159 PRO A CA 1
ATOM 1255 C C . PRO A 1 159 ? 12.522 -6.361 17.045 1.00 88.75 159 PRO A C 1
ATOM 1257 O O . PRO A 1 159 ? 13.299 -6.990 17.755 1.00 88.75 159 PRO A O 1
ATOM 1260 N N . PHE A 1 160 ? 11.270 -6.764 16.836 1.00 85.88 160 PHE A N 1
ATOM 1261 C CA . PHE A 1 160 ? 10.616 -7.900 17.492 1.00 85.88 160 PHE A CA 1
ATOM 1262 C C . PHE A 1 160 ? 11.207 -9.270 17.097 1.00 85.88 160 PHE A C 1
ATOM 1264 O O . PHE A 1 160 ? 11.549 -10.086 17.945 1.00 85.88 160 PHE A O 1
ATOM 1271 N N . GLU A 1 161 ? 11.354 -9.517 15.798 1.00 88.12 161 GLU A N 1
ATOM 1272 C CA . GLU A 1 161 ? 11.858 -10.751 15.187 1.00 88.12 161 GLU A CA 1
ATOM 1273 C C . GLU A 1 161 ? 12.777 -10.402 14.002 1.00 88.12 161 GLU A C 1
ATOM 1275 O O . GLU A 1 161 ? 12.473 -10.633 12.825 1.00 88.12 161 GLU A O 1
ATOM 1280 N N . SER A 1 162 ? 13.905 -9.763 14.306 1.00 84.44 162 SER A N 1
ATOM 1281 C CA . SER A 1 162 ? 14.828 -9.263 13.287 1.00 84.44 162 SER A CA 1
ATOM 1282 C C . SER A 1 162 ? 15.316 -10.369 12.348 1.00 84.44 162 SER A C 1
ATOM 1284 O O . SER A 1 162 ? 15.795 -11.418 12.774 1.00 84.44 162 SER A O 1
ATOM 1286 N N . GLY A 1 163 ? 15.234 -10.105 11.042 1.00 84.88 163 GLY A N 1
ATOM 1287 C CA . GLY A 1 163 ? 15.669 -11.041 10.000 1.00 84.88 163 GLY A CA 1
ATOM 1288 C C . GLY A 1 163 ? 14.525 -11.743 9.270 1.00 84.88 163 GLY A C 1
ATOM 1289 O O . GLY A 1 163 ? 14.788 -12.486 8.319 1.00 84.88 163 GLY A O 1
ATOM 1290 N N . ARG A 1 164 ? 13.266 -11.453 9.629 1.00 92.38 164 ARG A N 1
ATOM 1291 C CA . ARG A 1 164 ? 12.080 -11.929 8.909 1.00 92.38 164 ARG A CA 1
ATOM 1292 C C . ARG A 1 164 ? 12.225 -11.684 7.410 1.00 92.38 164 ARG A C 1
ATOM 1294 O O . ARG A 1 164 ? 12.502 -10.564 6.976 1.00 92.38 164 ARG A O 1
ATOM 1301 N N . ARG A 1 165 ? 12.058 -12.744 6.610 1.00 90.44 165 ARG A N 1
ATOM 1302 C CA . ARG A 1 165 ? 12.178 -12.687 5.141 1.00 90.44 165 ARG A CA 1
ATOM 1303 C C . ARG A 1 165 ? 10.880 -12.331 4.432 1.00 90.44 165 ARG A C 1
ATOM 1305 O O . ARG A 1 165 ? 10.929 -11.570 3.473 1.00 90.44 165 ARG A O 1
ATOM 1312 N N . ASN A 1 166 ? 9.751 -12.842 4.909 1.00 91.44 166 ASN A N 1
ATOM 1313 C CA . ASN A 1 166 ? 8.433 -12.587 4.332 1.00 91.44 166 ASN A CA 1
ATOM 1314 C C . ASN A 1 166 ? 7.695 -11.510 5.140 1.00 91.44 166 ASN A C 1
ATOM 1316 O O . ASN A 1 166 ? 7.566 -11.688 6.349 1.00 91.44 166 ASN A O 1
ATOM 1320 N N . PRO A 1 167 ? 7.181 -10.438 4.513 1.00 94.06 167 PRO A N 1
ATOM 1321 C CA . PRO A 1 167 ? 6.358 -9.456 5.208 1.00 94.06 167 PRO A CA 1
ATOM 1322 C C . PRO A 1 167 ? 5.097 -10.090 5.804 1.00 94.06 167 PRO A C 1
ATOM 1324 O O . PRO A 1 167 ? 4.466 -10.931 5.161 1.00 94.06 167 PRO A O 1
ATOM 1327 N N . LEU A 1 168 ? 4.710 -9.659 7.006 1.00 94.69 168 LEU A N 1
ATOM 1328 C CA . LEU A 1 168 ? 3.422 -10.017 7.603 1.00 94.69 168 LEU A CA 1
ATOM 1329 C C . LEU A 1 168 ? 2.363 -8.978 7.244 1.00 94.69 168 LEU A C 1
ATOM 1331 O O . LEU A 1 168 ? 2.637 -7.783 7.274 1.00 94.69 168 LEU A O 1
ATOM 1335 N N . ALA A 1 169 ? 1.145 -9.425 6.941 1.00 93.25 169 ALA A N 1
ATOM 1336 C CA . ALA A 1 169 ? 0.006 -8.530 6.726 1.00 93.25 169 ALA A CA 1
ATOM 1337 C C . ALA A 1 169 ? -0.636 -8.058 8.045 1.00 93.25 169 ALA A C 1
ATOM 1339 O O . ALA A 1 169 ? -1.344 -7.053 8.063 1.00 93.25 169 ALA A O 1
ATOM 1340 N N . GLU A 1 170 ? -0.401 -8.782 9.142 1.00 95.06 170 GLU A N 1
ATOM 1341 C CA . GLU A 1 170 ? -0.908 -8.475 10.477 1.00 95.06 170 GLU A CA 1
ATOM 1342 C C . GLU A 1 170 ? 0.163 -8.728 11.543 1.00 95.06 170 GLU A C 1
ATOM 1344 O O . GLU A 1 170 ? 1.015 -9.598 11.375 1.00 95.06 170 GLU A O 1
ATOM 1349 N N . ALA A 1 171 ? 0.100 -7.975 12.637 1.00 95.56 171 ALA A N 1
ATOM 1350 C CA . ALA A 1 171 ? 1.000 -8.092 13.780 1.00 95.56 171 ALA A CA 1
ATOM 1351 C C . ALA A 1 171 ? 0.217 -7.983 15.090 1.00 95.56 171 ALA A C 1
ATOM 1353 O O . ALA A 1 171 ? -0.815 -7.307 15.156 1.00 95.56 171 ALA A O 1
ATOM 1354 N N . GLY A 1 172 ? 0.718 -8.632 16.141 1.00 95.56 172 GLY A N 1
ATOM 1355 C CA . GLY A 1 172 ? 0.189 -8.464 17.493 1.00 95.56 172 GLY A CA 1
ATOM 1356 C C . GLY A 1 172 ? 0.410 -7.041 18.006 1.00 95.56 172 GLY A C 1
ATOM 1357 O O . GLY A 1 172 ? 1.351 -6.355 17.603 1.00 95.56 172 GLY A O 1
ATOM 1358 N N . PHE A 1 173 ? -0.445 -6.585 18.919 1.00 95.12 173 PHE A N 1
ATOM 1359 C CA . PHE A 1 173 ? -0.280 -5.269 19.534 1.00 95.12 173 PHE A CA 1
ATOM 1360 C C . PHE A 1 173 ? 1.066 -5.097 20.247 1.00 95.12 173 PHE A C 1
ATOM 1362 O O . PHE A 1 173 ? 1.623 -4.005 20.196 1.00 95.12 173 PHE A O 1
ATOM 1369 N N . GLU A 1 174 ? 1.606 -6.161 20.843 1.00 94.75 174 GLU A N 1
ATOM 1370 C CA . GLU A 1 174 ? 2.929 -6.148 21.47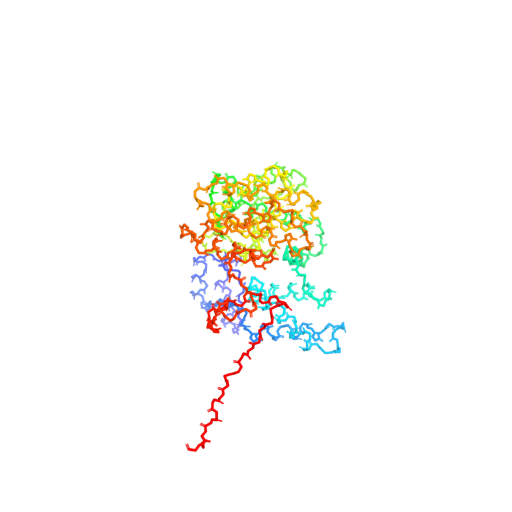4 1.00 94.75 174 GLU A CA 1
ATOM 1371 C C . GLU A 1 174 ? 4.045 -5.831 20.465 1.00 94.75 174 GLU A C 1
ATOM 1373 O O . GLU A 1 174 ? 4.858 -4.942 20.705 1.00 94.75 174 GLU A O 1
ATOM 1378 N N . GLU A 1 175 ? 4.055 -6.490 19.301 1.00 96.69 175 GLU A N 1
ATOM 1379 C CA . GLU A 1 175 ? 5.027 -6.214 18.234 1.00 96.69 175 GLU A CA 1
ATOM 1380 C C . GLU A 1 175 ? 4.937 -4.750 17.776 1.00 96.69 175 GLU A C 1
ATOM 1382 O O . GLU A 1 175 ? 5.955 -4.068 17.646 1.00 96.69 175 GLU A O 1
ATOM 1387 N N . ILE A 1 176 ? 3.720 -4.221 17.612 1.00 97.12 176 ILE A N 1
ATOM 1388 C CA . ILE A 1 176 ? 3.499 -2.815 17.240 1.00 97.12 176 ILE A CA 1
ATOM 1389 C C . ILE A 1 176 ? 4.023 -1.862 18.319 1.00 97.12 176 ILE A C 1
ATOM 1391 O O . ILE A 1 176 ? 4.661 -0.860 17.994 1.00 97.12 176 ILE A O 1
ATOM 1395 N N . GLU A 1 177 ? 3.783 -2.157 19.595 1.00 95.88 177 GLU A N 1
ATOM 1396 C CA . GLU A 1 177 ? 4.279 -1.347 20.709 1.00 95.88 177 GLU A CA 1
ATOM 1397 C C . GLU A 1 177 ? 5.804 -1.363 20.800 1.00 95.88 177 GLU A C 1
ATOM 1399 O O . GLU A 1 177 ? 6.404 -0.312 21.033 1.00 95.88 177 GLU A O 1
ATOM 1404 N N . GLN A 1 178 ? 6.451 -2.504 20.554 1.00 95.38 178 GLN A N 1
ATOM 1405 C CA . GLN A 1 178 ? 7.913 -2.591 20.508 1.00 95.38 178 GLN A CA 1
ATOM 1406 C C . GLN A 1 178 ? 8.493 -1.798 19.328 1.00 95.38 178 GLN A C 1
ATOM 1408 O O . GLN A 1 178 ? 9.461 -1.051 19.499 1.00 95.38 178 GLN A O 1
ATOM 1413 N N . ILE A 1 179 ? 7.863 -1.873 18.150 1.00 96.56 179 ILE A N 1
ATOM 1414 C CA . ILE A 1 179 ? 8.239 -1.064 16.983 1.00 96.56 179 ILE A CA 1
ATOM 1415 C C . ILE A 1 179 ? 8.126 0.437 17.293 1.00 96.56 179 ILE A C 1
ATOM 1417 O O . ILE A 1 179 ? 9.049 1.204 17.001 1.00 96.56 179 ILE A O 1
ATOM 1421 N N . LEU A 1 180 ? 7.013 0.867 17.896 1.00 94.88 180 LEU A N 1
ATOM 1422 C CA . LEU A 1 180 ? 6.800 2.262 18.291 1.00 94.88 180 LEU A CA 1
ATOM 1423 C C . LEU A 1 180 ? 7.784 2.702 19.379 1.00 94.88 180 LEU A C 1
ATOM 1425 O O . LEU A 1 180 ? 8.305 3.811 19.313 1.00 94.88 180 LEU A O 1
ATOM 1429 N N . THR A 1 181 ? 8.097 1.831 20.337 1.00 93.31 181 THR A N 1
ATOM 1430 C CA . THR A 1 181 ? 9.090 2.106 21.385 1.00 93.31 181 THR A CA 1
ATOM 1431 C C . THR A 1 181 ? 10.456 2.397 20.768 1.00 93.31 181 THR A C 1
ATOM 1433 O O . THR A 1 181 ? 11.041 3.447 21.036 1.00 93.31 181 THR A O 1
ATOM 1436 N N . ALA A 1 182 ? 10.941 1.523 19.881 1.00 92.25 182 ALA A N 1
ATOM 1437 C CA . ALA A 1 182 ? 12.220 1.718 19.200 1.00 92.25 182 ALA A CA 1
ATOM 1438 C C . ALA A 1 182 ? 12.228 2.982 18.317 1.00 92.25 182 ALA A C 1
ATOM 1440 O O . ALA A 1 182 ? 13.242 3.678 18.205 1.00 92.25 182 ALA A O 1
ATOM 1441 N N . TYR A 1 183 ? 11.091 3.311 17.698 1.00 92.56 183 TYR A N 1
ATOM 1442 C CA . TYR A 1 183 ? 10.941 4.538 16.919 1.00 92.56 183 TYR A CA 1
ATOM 1443 C C . TYR A 1 183 ? 11.103 5.800 17.770 1.00 92.56 183 TYR A C 1
ATOM 1445 O O . TYR A 1 183 ? 11.904 6.669 17.428 1.00 92.56 183 TYR A O 1
ATOM 1453 N N . GLU A 1 184 ? 10.363 5.895 18.874 1.00 89.50 184 GLU A N 1
ATOM 1454 C CA . GLU A 1 184 ? 10.355 7.083 19.731 1.00 89.50 184 GLU A CA 1
ATOM 1455 C C . GLU A 1 184 ? 11.702 7.248 20.460 1.00 89.50 184 GLU A C 1
ATOM 1457 O O . GLU A 1 184 ? 12.190 8.367 20.600 1.00 89.50 184 GLU A O 1
ATOM 1462 N N . GLN A 1 185 ? 12.372 6.148 20.832 1.00 87.62 185 GLN A N 1
ATOM 1463 C CA . GLN A 1 185 ? 13.725 6.188 21.411 1.00 87.62 185 GLN A CA 1
ATOM 1464 C C . GLN A 1 185 ? 14.785 6.718 20.434 1.00 87.62 185 GLN A C 1
ATOM 1466 O O . GLN A 1 185 ? 15.705 7.425 20.838 1.00 87.62 185 GLN A O 1
ATOM 1471 N N . SER A 1 186 ? 14.663 6.392 19.145 1.00 84.25 186 SER A N 1
ATOM 1472 C CA . SER A 1 186 ? 15.619 6.822 18.114 1.00 84.25 186 SER A CA 1
ATOM 1473 C C . SER A 1 186 ? 15.311 8.200 17.517 1.00 84.25 186 SER A C 1
ATOM 1475 O O . SER A 1 186 ? 16.109 8.714 16.732 1.00 84.25 186 SER A O 1
ATOM 1477 N N . ASN A 1 187 ? 14.176 8.816 17.868 1.00 78.44 187 ASN A N 1
ATOM 1478 C CA . ASN A 1 187 ? 13.752 10.112 17.334 1.00 78.44 187 ASN A CA 1
ATOM 1479 C C . ASN A 1 187 ? 13.221 11.031 18.452 1.00 78.44 187 ASN A C 1
ATOM 1481 O O . ASN A 1 187 ? 12.054 11.400 18.415 1.00 78.44 187 ASN A O 1
ATOM 1485 N N . PRO A 1 188 ? 14.057 11.486 19.407 1.00 60.09 188 PRO A N 1
ATOM 1486 C CA . PRO A 1 188 ? 13.609 12.229 20.594 1.00 60.09 188 PRO A CA 1
ATOM 1487 C C . PRO A 1 188 ? 12.953 13.603 20.329 1.00 60.09 188 PRO A C 1
ATOM 1489 O O . PRO A 1 188 ? 12.547 14.273 21.272 1.00 60.09 188 PRO A O 1
ATOM 1492 N N . GLN A 1 189 ? 12.846 14.035 19.065 1.00 60.53 189 GLN A N 1
ATOM 1493 C CA . GLN A 1 189 ? 12.058 15.205 18.648 1.00 60.53 189 GLN A CA 1
ATOM 1494 C C . GLN A 1 189 ? 10.561 14.906 18.448 1.00 60.53 189 GLN A C 1
ATOM 1496 O O . GLN A 1 189 ? 9.775 15.828 18.231 1.00 60.53 189 GLN A O 1
ATOM 1501 N N . THR A 1 190 ? 10.144 13.638 18.489 1.00 57.47 190 THR A N 1
ATOM 1502 C CA . THR A 1 190 ? 8.736 13.281 18.710 1.00 57.47 190 THR A CA 1
ATOM 1503 C C . THR A 1 190 ? 8.387 13.531 20.186 1.00 57.47 190 THR A C 1
ATOM 1505 O O . THR A 1 190 ? 9.243 13.994 20.932 1.00 57.47 190 THR A O 1
ATOM 1508 N N . ASN A 1 191 ? 7.146 13.305 20.640 1.00 54.38 191 ASN A N 1
ATOM 1509 C CA . ASN A 1 191 ? 6.723 13.494 22.046 1.00 54.38 191 ASN A CA 1
ATOM 1510 C C . ASN A 1 191 ? 7.406 12.490 23.012 1.00 54.38 191 ASN A C 1
ATOM 1512 O O . ASN A 1 191 ? 6.740 11.786 23.778 1.00 54.38 191 ASN A O 1
ATOM 1516 N N . ALA A 1 192 ? 8.731 12.380 22.944 1.00 49.28 192 ALA A N 1
ATOM 1517 C CA . ALA A 1 192 ? 9.563 11.408 23.611 1.00 49.28 192 ALA A CA 1
ATOM 1518 C C . ALA A 1 192 ? 9.406 11.566 25.123 1.00 49.28 192 ALA A C 1
ATOM 1520 O O . ALA A 1 192 ? 9.763 12.584 25.713 1.00 49.28 192 ALA A O 1
ATOM 1521 N N . GLY A 1 193 ? 8.805 10.546 25.734 1.00 54.31 193 GLY A N 1
ATOM 1522 C CA . GLY A 1 193 ? 8.596 10.455 27.177 1.00 54.31 193 GLY A CA 1
ATOM 1523 C C . GLY A 1 193 ? 7.273 11.018 27.706 1.00 54.31 193 GLY A C 1
ATOM 1524 O O . GLY A 1 193 ? 7.021 10.859 28.896 1.00 54.31 193 GLY A O 1
ATOM 1525 N N . GLN A 1 194 ? 6.413 11.630 26.878 1.00 60.53 194 GLN A N 1
ATOM 1526 C CA . GLN A 1 194 ? 5.131 12.186 27.354 1.00 60.53 194 GLN A CA 1
ATOM 1527 C C . GLN A 1 194 ? 3.915 11.281 27.105 1.00 60.53 194 GLN A C 1
ATOM 1529 O O . GLN A 1 194 ? 2.942 11.364 27.851 1.00 60.53 194 GLN A O 1
ATOM 1534 N N . VAL A 1 195 ? 3.954 10.413 26.088 1.00 69.31 195 VAL A N 1
ATOM 1535 C CA . VAL A 1 195 ? 2.813 9.562 25.700 1.00 69.31 195 VAL A CA 1
ATOM 1536 C C . VAL A 1 195 ? 3.207 8.089 25.773 1.00 69.31 195 VAL A C 1
ATOM 1538 O O . VAL A 1 195 ? 4.240 7.690 25.237 1.00 69.31 195 VAL A O 1
ATOM 1541 N N . GLN A 1 196 ? 2.385 7.270 26.433 1.00 85.62 196 GLN A N 1
ATOM 1542 C CA . GLN A 1 196 ? 2.621 5.825 26.519 1.00 85.62 196 GLN A CA 1
ATOM 1543 C C . GLN A 1 196 ? 2.439 5.176 25.137 1.00 85.62 196 GLN A C 1
ATOM 1545 O O . GLN A 1 196 ? 1.503 5.512 24.412 1.00 85.62 196 GLN A O 1
ATOM 1550 N N . VAL A 1 197 ? 3.283 4.208 24.767 1.00 90.00 197 VAL A N 1
ATOM 1551 C CA . VAL A 1 197 ? 3.210 3.553 23.442 1.00 90.00 197 VAL A CA 1
ATOM 1552 C C . VAL A 1 197 ? 1.872 2.860 23.187 1.00 90.00 197 VAL A C 1
ATOM 1554 O O . VAL A 1 197 ? 1.381 2.882 22.061 1.00 90.00 197 VAL A O 1
ATOM 1557 N N . THR A 1 198 ? 1.219 2.357 24.234 1.00 91.19 198 THR A N 1
ATOM 1558 C CA . THR A 1 198 ? -0.150 1.833 24.163 1.00 91.19 198 THR A CA 1
ATOM 1559 C C . THR A 1 198 ? -1.155 2.913 23.761 1.00 91.19 198 THR A C 1
ATOM 1561 O O . THR A 1 198 ? -2.027 2.659 22.936 1.00 91.19 198 THR A O 1
ATOM 1564 N N . GLN A 1 199 ? -1.014 4.144 24.265 1.00 90.94 199 GLN A N 1
ATOM 1565 C CA . GLN A 1 199 ? -1.867 5.266 23.857 1.00 90.94 199 GLN A CA 1
ATOM 1566 C C . GLN A 1 199 ? -1.612 5.659 22.399 1.00 90.94 199 GLN A C 1
ATOM 1568 O O . GLN A 1 199 ? -2.569 5.907 21.671 1.00 90.94 199 GLN A O 1
ATOM 1573 N N . LEU A 1 200 ? -0.352 5.653 21.945 1.00 92.19 200 LEU A N 1
ATOM 1574 C CA . LEU A 1 200 ? -0.018 5.897 20.536 1.00 92.19 200 LEU A CA 1
ATOM 1575 C C . LEU A 1 200 ? -0.610 4.820 19.621 1.00 92.19 200 LEU A C 1
ATOM 1577 O O . LEU A 1 200 ? -1.213 5.142 18.601 1.00 92.19 200 LEU A O 1
ATOM 1581 N N . ARG A 1 201 ? -0.474 3.541 19.988 1.00 94.75 201 ARG A N 1
ATOM 1582 C CA . ARG A 1 201 ? -1.089 2.418 19.268 1.00 94.75 201 ARG A CA 1
ATOM 1583 C C . ARG A 1 201 ? -2.602 2.611 19.159 1.00 94.75 201 ARG A C 1
ATOM 1585 O O . ARG A 1 201 ? -3.146 2.521 18.060 1.00 94.75 201 ARG A O 1
ATOM 1592 N N . GLU A 1 202 ? -3.271 2.902 20.275 1.00 92.94 202 GLU A N 1
ATOM 1593 C CA . GLU A 1 202 ? -4.714 3.161 20.298 1.00 92.94 202 GLU A CA 1
ATOM 1594 C C . GLU A 1 202 ? -5.102 4.358 19.429 1.00 92.94 202 GLU A C 1
ATOM 1596 O O . GLU A 1 202 ? -6.039 4.263 18.637 1.00 92.94 202 GLU A O 1
ATOM 1601 N N . GLU A 1 203 ? -4.355 5.460 19.496 1.00 92.50 203 GLU A N 1
ATOM 1602 C CA . GLU A 1 203 ? -4.587 6.629 18.650 1.00 92.50 203 GLU A CA 1
ATOM 1603 C C . GLU A 1 203 ? -4.503 6.265 17.160 1.00 92.50 203 GLU A C 1
ATOM 1605 O O . GLU A 1 203 ? -5.397 6.613 16.382 1.00 92.50 203 GLU A O 1
ATOM 1610 N N . LEU A 1 204 ? -3.469 5.519 16.754 1.00 94.81 204 LEU A N 1
ATOM 1611 C CA . LEU A 1 204 ? -3.301 5.080 15.368 1.00 94.81 204 LEU A CA 1
ATOM 1612 C C . LEU A 1 204 ? -4.468 4.196 14.912 1.00 94.81 204 LEU A C 1
ATOM 1614 O O . LEU A 1 204 ? -5.009 4.430 13.830 1.00 94.81 204 LEU A O 1
ATOM 1618 N N . LEU A 1 205 ? -4.896 3.229 15.728 1.00 93.50 205 LEU A N 1
ATOM 1619 C CA . LEU A 1 205 ? -6.016 2.334 15.408 1.00 93.50 205 LEU A CA 1
ATOM 1620 C C . LEU A 1 205 ? -7.357 3.072 15.314 1.00 93.50 205 LEU A C 1
ATOM 1622 O O . LEU A 1 205 ? -8.212 2.734 14.491 1.00 93.50 205 LEU A O 1
ATOM 1626 N N . GLN A 1 206 ? -7.557 4.089 16.151 1.00 88.56 206 GLN A N 1
ATOM 1627 C CA . GLN A 1 206 ? -8.829 4.800 16.242 1.00 88.56 206 GLN A CA 1
ATOM 1628 C C . GLN A 1 206 ? -8.958 5.909 15.196 1.00 88.56 206 GLN A C 1
ATOM 1630 O O . GLN A 1 206 ? -10.045 6.101 14.631 1.00 88.56 206 GLN A O 1
ATOM 1635 N N . ARG A 1 207 ? -7.863 6.638 14.943 1.00 90.44 207 ARG A N 1
ATOM 1636 C CA . ARG A 1 207 ? -7.878 7.914 14.220 1.00 90.44 207 ARG A CA 1
ATOM 1637 C C . ARG A 1 207 ? -7.262 7.849 12.829 1.00 90.44 207 ARG A C 1
ATOM 1639 O O . ARG A 1 207 ? -7.793 8.514 11.942 1.00 90.44 207 ARG A O 1
ATOM 1646 N N . SER A 1 208 ? -6.203 7.060 12.610 1.00 91.06 208 SER A N 1
ATOM 1647 C CA . SER A 1 208 ? -5.460 7.101 11.336 1.00 91.06 208 SER A CA 1
ATOM 1648 C C . SER A 1 208 ? -6.320 6.715 10.132 1.00 91.06 208 SER A C 1
ATOM 1650 O O . SER A 1 208 ? -6.152 7.263 9.046 1.00 91.06 208 SER A O 1
ATOM 1652 N N . GLY A 1 209 ? -7.232 5.754 10.320 1.00 88.69 209 GLY A N 1
ATOM 1653 C CA . GLY A 1 209 ? -7.994 5.147 9.232 1.00 88.69 209 GLY A CA 1
ATOM 1654 C C . GLY A 1 209 ? -7.147 4.315 8.262 1.00 88.69 209 GLY A C 1
ATOM 1655 O O . GLY A 1 209 ? -7.688 3.856 7.267 1.00 88.69 209 GLY A O 1
ATOM 1656 N N . LEU A 1 210 ? -5.853 4.116 8.539 1.00 94.12 210 LEU A N 1
ATOM 1657 C CA . LEU A 1 210 ? -4.926 3.333 7.715 1.00 94.12 210 LEU A CA 1
ATOM 1658 C C . LEU A 1 210 ? -4.467 2.063 8.426 1.00 94.12 210 LEU A C 1
ATOM 1660 O O . LEU A 1 210 ? -4.323 1.035 7.774 1.00 94.12 210 LEU A O 1
ATOM 1664 N N . LEU A 1 211 ? -4.269 2.120 9.744 1.00 95.81 211 LEU A N 1
ATOM 1665 C CA . LEU A 1 211 ? -4.059 0.949 10.589 1.00 95.81 211 LEU A CA 1
ATOM 1666 C C . LEU A 1 211 ? -5.391 0.566 11.230 1.00 95.81 211 LEU A C 1
ATOM 1668 O O . LEU A 1 211 ? -6.072 1.415 11.806 1.00 95.81 211 LEU A O 1
ATOM 1672 N N . VAL A 1 212 ? -5.771 -0.702 11.109 1.00 92.56 212 VAL A N 1
ATOM 1673 C CA . VAL A 1 212 ? -7.043 -1.221 11.598 1.00 92.56 212 VAL A CA 1
ATOM 1674 C C . VAL A 1 212 ? -6.837 -2.424 12.517 1.00 92.56 212 VAL A C 1
ATOM 1676 O O . VAL A 1 212 ? -5.944 -3.241 12.293 1.00 92.56 212 VAL A O 1
ATOM 1679 N N . PRO A 1 213 ? -7.686 -2.565 13.539 1.00 91.00 213 PRO A N 1
ATOM 1680 C CA . PRO A 1 213 ? -7.733 -3.749 14.391 1.00 91.00 213 PRO A CA 1
ATOM 1681 C C . PRO A 1 213 ? -8.070 -5.024 13.604 1.00 91.00 213 PRO A C 1
ATOM 1683 O O . PRO A 1 213 ? -8.846 -5.001 12.643 1.00 91.00 213 PRO A O 1
ATOM 1686 N N . ARG A 1 214 ? -7.568 -6.154 14.087 1.00 87.81 214 ARG A N 1
ATOM 1687 C CA . ARG A 1 214 ? -7.945 -7.515 13.694 1.00 87.81 214 ARG A CA 1
ATOM 1688 C C . ARG A 1 214 ? -8.357 -8.304 14.941 1.00 87.81 214 ARG A C 1
ATOM 1690 O O . ARG A 1 214 ? -8.370 -7.764 16.048 1.00 87.81 214 ARG A O 1
ATOM 1697 N N . ALA A 1 215 ? -8.786 -9.549 14.752 1.00 79.88 215 ALA A N 1
ATOM 1698 C CA . ALA A 1 215 ? -9.128 -10.426 15.868 1.00 79.88 215 ALA A CA 1
ATOM 1699 C C . ALA A 1 215 ? -7.912 -10.642 16.791 1.00 79.88 215 ALA A C 1
ATOM 1701 O O . ALA A 1 215 ? -6.774 -10.415 16.382 1.00 79.88 215 ALA A O 1
ATOM 1702 N N . GLU A 1 216 ? -8.163 -11.075 18.030 1.00 83.94 216 GLU A N 1
ATOM 1703 C CA . GLU A 1 216 ? -7.115 -11.556 18.950 1.00 83.94 216 GLU A CA 1
ATOM 1704 C C . GLU A 1 216 ? -6.012 -10.527 19.272 1.00 83.94 216 GLU A C 1
ATOM 1706 O O . GLU A 1 216 ? -4.844 -10.872 19.417 1.00 83.94 216 GLU A O 1
ATOM 1711 N N . GLY A 1 217 ? -6.363 -9.239 19.377 1.00 87.69 217 GLY A N 1
ATOM 1712 C CA . GLY A 1 217 ? -5.392 -8.202 19.757 1.00 87.69 217 GLY A CA 1
ATOM 1713 C C . GLY A 1 217 ? -4.309 -7.962 18.701 1.00 87.69 217 GLY A C 1
ATOM 1714 O O . GLY A 1 217 ? -3.173 -7.619 19.030 1.00 87.69 217 GLY A O 1
ATOM 1715 N N . LYS A 1 218 ? -4.649 -8.164 17.427 1.00 93.06 218 LYS A N 1
ATOM 1716 C CA . LYS A 1 218 ? -3.781 -7.870 16.286 1.00 93.06 218 LYS A CA 1
ATOM 1717 C C . LYS A 1 218 ? -4.204 -6.590 15.577 1.00 93.06 218 LYS A C 1
ATOM 1719 O O . LYS A 1 218 ? -5.338 -6.125 15.708 1.00 93.06 218 LYS A O 1
ATOM 1724 N N . ALA A 1 219 ? -3.313 -6.045 14.762 1.00 95.62 219 ALA A N 1
ATOM 1725 C CA . ALA A 1 219 ? -3.638 -5.014 13.788 1.00 95.62 219 ALA A CA 1
ATOM 1726 C C . ALA A 1 219 ? -3.043 -5.335 12.421 1.00 95.62 219 ALA A C 1
ATOM 1728 O O . ALA A 1 219 ? -2.066 -6.067 12.299 1.00 95.62 219 ALA A O 1
ATOM 1729 N N . ALA A 1 220 ? -3.620 -4.725 11.396 1.00 96.19 220 ALA A N 1
ATOM 1730 C CA . ALA A 1 220 ? -3.122 -4.750 10.032 1.00 96.19 220 ALA A CA 1
ATOM 1731 C C . ALA A 1 220 ? -3.324 -3.377 9.406 1.00 96.19 220 ALA A C 1
ATOM 1733 O O . ALA A 1 220 ? -4.167 -2.597 9.856 1.00 96.19 220 ALA A O 1
ATOM 1734 N N . PHE A 1 221 ? -2.642 -3.101 8.302 1.00 96.25 221 PHE A N 1
ATOM 1735 C CA . PHE A 1 221 ? -3.092 -2.009 7.451 1.00 96.25 221 PHE A CA 1
ATOM 1736 C C . PHE A 1 221 ? -4.468 -2.337 6.864 1.00 96.25 221 PHE A C 1
ATOM 1738 O O . PHE A 1 221 ? -4.834 -3.498 6.656 1.00 96.25 221 PHE A O 1
ATOM 1745 N N . GLN A 1 222 ? -5.258 -1.297 6.614 1.00 91.62 222 GLN A N 1
ATOM 1746 C CA . GLN A 1 222 ? -6.579 -1.434 6.018 1.00 91.62 222 GLN A CA 1
ATOM 1747 C C . GLN A 1 222 ? -6.496 -2.152 4.665 1.00 91.62 222 GLN A C 1
ATOM 1749 O O . GLN A 1 222 ? -7.368 -2.958 4.343 1.00 91.62 222 GLN A O 1
ATOM 1754 N N . HIS A 1 223 ? -5.433 -1.870 3.913 1.00 93.25 223 HIS A N 1
ATOM 1755 C CA . HIS A 1 223 ? -5.075 -2.557 2.686 1.00 93.25 223 HIS A CA 1
ATOM 1756 C C . HIS A 1 223 ? -3.563 -2.790 2.643 1.00 93.25 223 HIS A C 1
ATOM 1758 O O . HIS A 1 223 ? -2.798 -1.917 3.065 1.00 93.25 223 HIS A O 1
ATOM 1764 N N . LEU A 1 224 ? -3.134 -3.937 2.110 1.00 94.06 224 LEU A N 1
ATOM 1765 C CA . LEU A 1 224 ? -1.719 -4.318 2.069 1.00 94.06 224 LEU A CA 1
ATOM 1766 C C . LEU A 1 224 ? -0.876 -3.311 1.277 1.00 94.06 224 LEU A C 1
ATOM 1768 O O . LEU A 1 224 ? 0.232 -2.985 1.684 1.00 94.06 224 LEU A O 1
ATOM 1772 N N . SER A 1 225 ? -1.420 -2.729 0.209 1.00 95.19 225 SER A N 1
ATOM 1773 C CA . SER A 1 225 ? -0.688 -1.738 -0.590 1.00 95.19 225 SER A CA 1
ATOM 1774 C C . SER A 1 225 ? -0.309 -0.465 0.179 1.00 95.19 225 SER A C 1
ATOM 1776 O O . SER A 1 225 ? 0.712 0.140 -0.133 1.00 95.19 225 SER A O 1
ATOM 1778 N N . PHE A 1 226 ? -1.057 -0.071 1.223 1.00 97.50 226 PHE A N 1
ATOM 1779 C CA . PHE A 1 226 ? -0.618 1.016 2.108 1.00 97.50 226 PHE A CA 1
ATOM 1780 C C . PHE A 1 226 ? 0.595 0.609 2.937 1.00 97.50 226 PHE A C 1
ATOM 1782 O O . PHE A 1 226 ? 1.485 1.430 3.137 1.00 97.50 226 PHE A O 1
ATOM 1789 N N . GLN A 1 227 ? 0.648 -0.644 3.392 1.00 98.12 227 GLN A N 1
ATOM 1790 C CA . GLN A 1 227 ? 1.812 -1.184 4.086 1.00 98.12 227 GLN A CA 1
ATOM 1791 C C . GLN A 1 227 ? 3.029 -1.232 3.158 1.00 98.12 227 GLN A C 1
ATOM 1793 O O . GLN A 1 227 ? 4.100 -0.779 3.544 1.00 98.12 227 GLN A O 1
ATOM 1798 N N . GLU A 1 228 ? 2.868 -1.743 1.935 1.00 98.19 228 GLU A N 1
ATOM 1799 C CA . GLU A 1 228 ? 3.932 -1.800 0.921 1.00 98.19 228 GLU A CA 1
ATOM 1800 C C . GLU A 1 228 ? 4.485 -0.397 0.621 1.00 98.19 228 GLU A C 1
ATOM 1802 O O . GLU A 1 228 ? 5.691 -0.163 0.703 1.00 98.19 228 GLU A O 1
ATOM 1807 N N . PHE A 1 229 ? 3.596 0.566 0.356 1.00 98.31 229 PHE A N 1
ATOM 1808 C CA . PHE A 1 229 ? 3.960 1.959 0.098 1.00 98.31 229 PHE A CA 1
ATOM 1809 C C . PHE A 1 229 ? 4.693 2.600 1.286 1.00 98.31 229 PHE A C 1
ATOM 1811 O O . PHE A 1 229 ? 5.761 3.188 1.128 1.00 98.31 229 PHE A O 1
ATOM 1818 N N . LEU A 1 230 ? 4.146 2.473 2.496 1.00 98.62 230 LEU A N 1
ATOM 1819 C CA . LEU A 1 230 ? 4.712 3.091 3.694 1.00 98.62 230 LEU A CA 1
ATOM 1820 C C . LEU A 1 230 ? 6.049 2.457 4.114 1.00 98.62 230 LEU A C 1
ATOM 1822 O O . LEU A 1 230 ? 6.929 3.164 4.607 1.00 98.62 230 LEU A O 1
ATOM 1826 N N . ALA A 1 231 ? 6.231 1.152 3.892 1.00 98.50 231 ALA A N 1
ATOM 1827 C CA . ALA A 1 231 ? 7.508 0.477 4.109 1.00 98.50 231 ALA A CA 1
ATOM 1828 C C . ALA A 1 231 ? 8.578 0.965 3.119 1.00 98.50 231 ALA A C 1
ATOM 1830 O O . ALA A 1 231 ? 9.715 1.222 3.522 1.00 98.50 231 ALA A O 1
ATOM 1831 N N . ALA A 1 232 ? 8.208 1.150 1.847 1.00 98.31 232 ALA A N 1
ATOM 1832 C CA . ALA A 1 232 ? 9.089 1.723 0.835 1.00 98.31 232 ALA A CA 1
ATOM 1833 C C . ALA A 1 232 ? 9.515 3.159 1.188 1.00 98.31 232 ALA A C 1
ATOM 1835 O O . ALA A 1 232 ? 10.703 3.477 1.141 1.00 98.31 232 ALA A O 1
ATOM 1836 N N . GLU A 1 233 ? 8.569 4.000 1.619 1.00 97.75 233 GLU A N 1
ATOM 1837 C CA . GLU A 1 233 ? 8.835 5.372 2.075 1.00 97.75 233 GLU A CA 1
ATOM 1838 C C . GLU A 1 233 ? 9.804 5.414 3.262 1.00 97.75 233 GLU A C 1
ATOM 1840 O O . GLU A 1 233 ? 10.756 6.201 3.268 1.00 97.75 233 GLU A O 1
ATOM 1845 N N . TRP A 1 234 ? 9.582 4.552 4.262 1.00 97.44 234 TRP A N 1
ATOM 1846 C CA . TRP A 1 234 ? 10.466 4.448 5.421 1.00 97.44 234 TRP A CA 1
ATOM 1847 C C . TRP A 1 234 ? 11.897 4.118 4.999 1.00 97.44 234 TRP A C 1
ATOM 1849 O O . TRP A 1 234 ? 12.842 4.802 5.406 1.00 97.44 234 TRP A O 1
ATOM 1859 N N . PHE A 1 235 ? 12.055 3.087 4.164 1.00 97.38 235 PHE A N 1
ATOM 1860 C CA . PHE A 1 235 ? 13.370 2.633 3.738 1.00 97.38 235 PHE A CA 1
ATOM 1861 C C . PHE A 1 235 ? 14.076 3.670 2.861 1.00 97.38 235 PHE A C 1
ATOM 1863 O O . PHE A 1 235 ? 15.241 3.972 3.120 1.00 97.38 235 PHE A O 1
ATOM 1870 N N . SER A 1 236 ? 13.371 4.282 1.901 1.00 96.31 236 SER A N 1
ATOM 1871 C CA . SER A 1 236 ? 13.924 5.318 1.013 1.00 96.31 236 SER A CA 1
ATOM 1872 C C . SER A 1 236 ? 14.514 6.493 1.794 1.00 96.31 236 SER A C 1
ATOM 1874 O O . SER A 1 236 ? 15.618 6.951 1.504 1.00 96.31 236 SER A O 1
ATOM 1876 N N . LYS A 1 237 ? 13.808 6.958 2.834 1.00 93.56 237 LYS A N 1
ATOM 1877 C CA . LYS A 1 237 ? 14.211 8.120 3.643 1.00 93.56 237 LYS A CA 1
ATOM 1878 C C . LYS A 1 237 ? 15.450 7.868 4.507 1.00 93.56 237 LYS A C 1
ATOM 1880 O O . LYS A 1 237 ? 16.122 8.820 4.900 1.00 93.56 237 LYS A O 1
ATOM 1885 N N . LYS A 1 238 ? 15.725 6.612 4.866 1.00 92.62 238 LYS A N 1
ATOM 1886 C CA . LYS A 1 238 ? 16.755 6.247 5.854 1.00 92.62 238 LYS A CA 1
ATOM 1887 C C . LYS A 1 238 ? 18.016 5.637 5.243 1.00 92.62 238 LYS A C 1
ATOM 1889 O O . LYS A 1 238 ? 18.974 5.434 5.982 1.00 92.62 238 LYS A O 1
ATOM 1894 N N . ASN A 1 239 ? 18.027 5.360 3.940 1.00 95.88 239 ASN A N 1
ATOM 1895 C CA . ASN A 1 239 ? 19.075 4.561 3.311 1.00 95.88 239 ASN A CA 1
ATOM 1896 C C . ASN A 1 239 ? 19.665 5.227 2.060 1.00 95.88 239 ASN A C 1
ATOM 1898 O O . ASN A 1 239 ? 18.992 5.941 1.311 1.00 95.88 239 ASN A O 1
ATOM 1902 N N . ASN A 1 240 ? 20.957 4.988 1.839 1.00 94.19 240 ASN A N 1
ATOM 1903 C CA . ASN A 1 240 ? 21.683 5.442 0.655 1.00 94.19 240 ASN A CA 1
ATOM 1904 C C . ASN A 1 240 ? 21.515 4.466 -0.527 1.00 94.19 240 ASN A C 1
ATOM 1906 O O . ASN A 1 240 ? 20.962 3.381 -0.373 1.00 94.19 240 ASN A O 1
ATOM 1910 N N . ASP A 1 241 ? 22.005 4.840 -1.713 1.00 92.19 241 ASP A N 1
ATOM 1911 C CA . ASP A 1 241 ? 21.834 4.040 -2.939 1.00 92.19 241 ASP A CA 1
ATOM 1912 C C . ASP A 1 241 ? 22.436 2.625 -2.843 1.00 92.19 241 ASP A C 1
ATOM 1914 O O . ASP A 1 241 ? 21.873 1.682 -3.397 1.00 92.19 241 ASP A O 1
ATOM 1918 N N . GLN A 1 242 ? 23.523 2.444 -2.086 1.00 94.25 242 GLN A N 1
ATOM 1919 C CA . GLN A 1 242 ? 24.131 1.129 -1.867 1.00 94.25 242 GLN A CA 1
ATOM 1920 C C . GLN A 1 242 ? 23.221 0.216 -1.034 1.00 94.25 242 GLN A C 1
ATOM 1922 O O . GLN A 1 242 ? 23.015 -0.942 -1.388 1.00 94.25 242 GLN A O 1
ATOM 1927 N N . GLN A 1 243 ? 22.634 0.744 0.038 1.00 97.00 243 GLN A N 1
ATOM 1928 C CA . GLN A 1 243 ? 21.672 0.018 0.870 1.00 97.00 243 GLN A CA 1
ATOM 1929 C C . GLN A 1 243 ? 20.361 -0.258 0.120 1.00 97.00 243 GLN A C 1
ATOM 1931 O O . GLN A 1 243 ? 19.731 -1.291 0.341 1.00 97.00 243 GLN A O 1
ATOM 1936 N N . ILE A 1 244 ? 19.954 0.632 -0.798 1.00 96.94 244 ILE A N 1
ATOM 1937 C CA . ILE A 1 244 ? 18.852 0.354 -1.728 1.00 96.94 244 ILE A CA 1
ATOM 1938 C C . ILE A 1 244 ? 19.190 -0.874 -2.576 1.00 96.94 244 ILE A C 1
ATOM 1940 O O . ILE A 1 244 ? 18.418 -1.830 -2.565 1.00 96.94 244 ILE A O 1
ATOM 1944 N N . LEU A 1 245 ? 20.338 -0.882 -3.262 1.00 96.56 245 LEU A N 1
ATOM 1945 C CA . LEU A 1 245 ? 20.771 -2.016 -4.085 1.00 96.56 245 LEU A CA 1
ATOM 1946 C C . LEU A 1 245 ? 20.811 -3.327 -3.283 1.00 96.56 245 LEU A C 1
ATOM 1948 O O . LEU A 1 245 ? 20.297 -4.341 -3.750 1.00 96.56 245 LEU A O 1
ATOM 1952 N N . GLU A 1 246 ? 21.362 -3.299 -2.067 1.00 97.06 246 GLU A N 1
ATOM 1953 C CA . GLU A 1 246 ? 21.406 -4.459 -1.171 1.00 97.06 246 GLU A CA 1
ATOM 1954 C C . GLU A 1 246 ? 20.004 -4.968 -0.811 1.00 97.06 246 GLU A C 1
ATOM 1956 O O . GLU A 1 246 ? 19.759 -6.177 -0.801 1.00 97.06 246 GLU A O 1
ATOM 1961 N N . LEU A 1 247 ? 19.043 -4.072 -0.564 1.00 97.12 247 LEU A N 1
ATOM 1962 C CA . LEU A 1 247 ? 17.666 -4.485 -0.312 1.00 97.12 247 LEU A CA 1
ATOM 1963 C C . LEU A 1 247 ? 17.075 -5.216 -1.522 1.00 97.12 247 LEU A C 1
ATOM 1965 O O . LEU A 1 247 ? 16.433 -6.248 -1.349 1.00 97.12 247 LEU A O 1
ATOM 1969 N N . TYR A 1 248 ? 17.302 -4.726 -2.741 1.00 97.50 248 TYR A N 1
ATOM 1970 C CA . TYR A 1 248 ? 16.818 -5.405 -3.945 1.00 97.50 248 TYR A CA 1
ATOM 1971 C C . TYR A 1 248 ? 17.437 -6.789 -4.113 1.00 97.50 248 TYR A C 1
ATOM 1973 O O . TYR A 1 248 ? 16.705 -7.754 -4.316 1.00 97.50 248 TYR A O 1
ATOM 1981 N N . THR A 1 249 ? 18.760 -6.913 -4.010 1.00 95.38 249 THR A N 1
ATOM 1982 C CA . THR A 1 249 ? 19.441 -8.195 -4.249 1.00 95.38 249 THR A CA 1
ATOM 1983 C C . THR A 1 249 ? 19.145 -9.225 -3.160 1.00 95.38 249 THR A C 1
ATOM 1985 O O . THR A 1 249 ? 19.119 -10.421 -3.438 1.00 95.38 249 THR A O 1
ATOM 1988 N N . THR A 1 250 ? 18.842 -8.787 -1.935 1.00 94.50 250 THR A N 1
ATOM 1989 C CA . THR A 1 250 ? 18.502 -9.691 -0.824 1.00 94.50 250 THR A CA 1
ATOM 1990 C C . THR A 1 250 ? 17.008 -9.998 -0.729 1.00 94.50 250 THR A C 1
ATOM 1992 O O . THR A 1 250 ? 16.624 -11.149 -0.512 1.00 94.50 250 THR A O 1
ATOM 1995 N N . ARG A 1 251 ? 16.141 -8.989 -0.873 1.00 95.69 251 ARG A N 1
ATOM 1996 C CA . ARG A 1 251 ? 14.686 -9.114 -0.676 1.00 95.69 251 ARG A CA 1
ATOM 1997 C C . ARG A 1 251 ? 13.913 -9.327 -1.965 1.00 95.69 251 ARG A C 1
ATOM 1999 O O . ARG A 1 251 ? 12.859 -9.947 -1.915 1.00 95.69 251 ARG A O 1
ATOM 2006 N N . GLY A 1 252 ? 14.448 -8.918 -3.114 1.00 94.69 252 GLY A N 1
ATOM 2007 C CA . GLY A 1 252 ? 13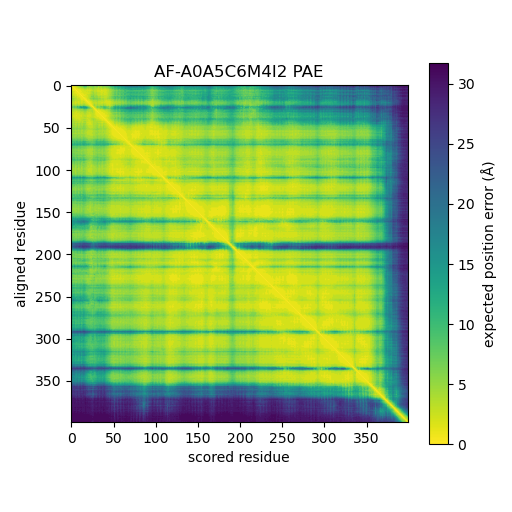.845 -9.178 -4.427 1.00 94.69 252 GLY A CA 1
ATOM 2008 C C . GLY A 1 252 ? 13.772 -10.665 -4.787 1.00 94.69 252 GLY A C 1
ATOM 2009 O O . GLY A 1 252 ? 13.010 -11.047 -5.666 1.00 94.69 252 GLY A O 1
ATOM 2010 N N . LEU A 1 253 ? 14.494 -11.521 -4.057 1.00 92.50 253 LEU A N 1
ATOM 2011 C CA . LEU A 1 253 ? 14.370 -12.980 -4.131 1.00 92.50 253 LEU A CA 1
ATOM 2012 C C . LEU A 1 253 ? 13.045 -13.506 -3.549 1.00 92.50 253 LEU A C 1
ATOM 2014 O O . LEU A 1 253 ? 12.679 -14.654 -3.785 1.00 92.50 253 LEU A O 1
ATOM 2018 N N . VAL A 1 254 ? 12.330 -12.688 -2.775 1.00 91.56 254 VAL A N 1
ATOM 2019 C CA . VAL A 1 254 ? 11.078 -13.045 -2.108 1.00 91.56 254 VAL A CA 1
ATOM 2020 C C . VAL A 1 254 ? 9.924 -12.333 -2.812 1.00 91.56 254 VAL A C 1
ATOM 2022 O O . VAL A 1 254 ? 9.823 -11.109 -2.763 1.00 91.56 254 VAL A O 1
ATOM 2025 N N . ALA A 1 255 ? 9.014 -13.092 -3.428 1.00 86.88 255 ALA A N 1
ATOM 2026 C CA . ALA A 1 255 ? 7.926 -12.541 -4.247 1.00 86.88 255 ALA A CA 1
ATOM 2027 C C . ALA A 1 255 ? 7.072 -11.483 -3.517 1.00 86.88 255 ALA A C 1
ATOM 2029 O O . ALA A 1 255 ? 6.689 -10.478 -4.113 1.00 86.88 255 ALA A O 1
ATOM 2030 N N . ASN A 1 256 ? 6.851 -11.655 -2.209 1.00 89.38 256 ASN A N 1
ATOM 2031 C CA . ASN A 1 256 ? 6.059 -10.736 -1.382 1.00 89.38 256 ASN A CA 1
ATOM 2032 C C . ASN A 1 256 ? 6.708 -9.352 -1.179 1.00 89.38 256 ASN A C 1
ATOM 2034 O O . ASN A 1 256 ? 6.063 -8.458 -0.644 1.00 89.38 256 ASN A O 1
ATOM 2038 N N . TRP A 1 257 ? 7.961 -9.148 -1.597 1.00 96.12 257 TRP A N 1
ATOM 2039 C CA . TRP A 1 257 ? 8.614 -7.834 -1.595 1.00 96.12 257 TRP A CA 1
ATOM 2040 C C . TRP A 1 257 ? 8.455 -7.068 -2.904 1.00 96.12 257 TRP A C 1
ATOM 2042 O O . TRP A 1 257 ? 8.762 -5.876 -2.932 1.00 96.12 257 TRP A O 1
ATOM 2052 N N . ARG A 1 258 ? 7.989 -7.719 -3.980 1.00 94.81 258 ARG A N 1
ATOM 2053 C CA . ARG A 1 258 ? 7.950 -7.143 -5.335 1.00 94.81 258 ARG A CA 1
ATOM 2054 C C . ARG A 1 258 ? 7.338 -5.748 -5.354 1.00 94.81 258 ARG A C 1
ATOM 2056 O O . ARG A 1 258 ? 7.867 -4.834 -5.972 1.00 94.81 258 ARG A O 1
ATOM 2063 N N . GLU A 1 259 ? 6.232 -5.579 -4.654 1.00 94.44 259 GLU A N 1
ATOM 2064 C CA . GLU A 1 259 ? 5.408 -4.380 -4.733 1.00 94.44 259 GLU A CA 1
ATOM 2065 C C . GLU A 1 259 ? 5.940 -3.247 -3.851 1.00 94.44 259 GLU A C 1
ATOM 2067 O O . GLU A 1 259 ? 5.976 -2.094 -4.278 1.00 94.44 259 GLU A O 1
ATOM 2072 N N . THR A 1 260 ? 6.487 -3.577 -2.681 1.00 97.75 260 THR A N 1
ATOM 2073 C CA . THR A 1 260 ? 7.284 -2.647 -1.868 1.00 97.75 260 THR A CA 1
ATOM 2074 C C . THR A 1 260 ? 8.508 -2.158 -2.639 1.00 97.75 260 THR A C 1
ATOM 2076 O O . THR A 1 260 ? 8.807 -0.966 -2.636 1.00 97.75 260 THR A O 1
ATOM 2079 N N . LEU A 1 261 ? 9.195 -3.052 -3.357 1.00 98.06 261 LEU A N 1
ATOM 2080 C CA . LEU A 1 261 ? 10.336 -2.693 -4.197 1.00 98.06 261 LEU A CA 1
ATOM 2081 C C . LEU A 1 261 ? 9.907 -1.824 -5.390 1.00 98.06 261 LEU A C 1
ATOM 2083 O O . LEU A 1 261 ? 10.560 -0.826 -5.664 1.00 98.06 261 LEU A O 1
ATOM 2087 N N . LYS A 1 262 ? 8.762 -2.085 -6.032 1.00 95.94 262 LYS A N 1
ATOM 2088 C CA . LYS A 1 262 ? 8.200 -1.170 -7.047 1.00 95.94 262 LYS A CA 1
ATOM 2089 C C . LYS A 1 262 ? 7.957 0.235 -6.502 1.00 95.94 262 LYS A C 1
ATOM 2091 O O . LYS A 1 262 ? 8.376 1.205 -7.133 1.00 95.94 262 LYS A O 1
ATOM 2096 N N . PHE A 1 263 ? 7.303 0.357 -5.342 1.00 97.44 263 PHE A N 1
ATOM 2097 C CA . PHE A 1 263 ? 7.089 1.659 -4.704 1.00 97.44 263 PHE A CA 1
ATOM 2098 C C . PHE A 1 263 ? 8.411 2.345 -4.372 1.00 97.44 263 PHE A C 1
ATOM 2100 O O . PHE A 1 263 ? 8.552 3.543 -4.610 1.00 97.44 263 PHE A O 1
ATOM 2107 N N . LEU A 1 264 ? 9.392 1.588 -3.877 1.00 97.88 264 LEU A N 1
ATOM 2108 C CA . LEU A 1 264 ? 10.722 2.102 -3.580 1.00 97.88 264 LEU A CA 1
ATOM 2109 C C . LEU A 1 264 ? 11.407 2.618 -4.849 1.00 97.88 264 LEU A C 1
ATOM 2111 O O . LEU A 1 264 ? 11.941 3.722 -4.834 1.00 97.88 264 LEU A O 1
ATOM 2115 N N . PHE A 1 265 ? 11.363 1.870 -5.955 1.00 96.50 265 PHE A N 1
ATOM 2116 C CA . PHE A 1 265 ? 11.934 2.322 -7.224 1.00 96.50 265 PHE A CA 1
ATOM 2117 C C . PHE A 1 265 ? 11.264 3.608 -7.705 1.00 96.50 265 PHE A C 1
ATOM 2119 O O . PHE A 1 265 ? 11.956 4.579 -8.002 1.00 96.50 265 PHE A O 1
ATOM 2126 N N . GLY A 1 266 ? 9.925 3.631 -7.721 1.00 94.44 266 GLY A N 1
ATOM 2127 C CA . GLY A 1 266 ? 9.137 4.805 -8.098 1.00 94.44 266 GLY A CA 1
ATOM 2128 C C . GLY A 1 266 ? 9.520 6.032 -7.274 1.00 94.44 266 GLY A C 1
ATOM 2129 O O . GLY A 1 266 ? 9.826 7.076 -7.844 1.00 94.44 266 GLY A O 1
ATOM 2130 N N . ARG A 1 267 ? 9.640 5.875 -5.947 1.00 94.69 267 ARG A N 1
ATOM 2131 C CA . ARG A 1 267 ? 10.093 6.949 -5.059 1.00 94.69 267 ARG A CA 1
ATOM 2132 C C . ARG A 1 267 ? 11.479 7.467 -5.435 1.00 94.69 267 ARG A C 1
ATOM 2134 O O . ARG A 1 267 ? 11.687 8.675 -5.504 1.00 94.69 267 ARG A O 1
ATOM 2141 N N . ARG A 1 268 ? 12.439 6.569 -5.676 1.00 94.06 268 ARG A N 1
ATOM 2142 C CA . ARG A 1 268 ? 13.821 6.950 -6.010 1.00 94.06 268 ARG A CA 1
ATOM 2143 C C . ARG A 1 268 ? 13.922 7.649 -7.358 1.00 94.06 268 ARG A C 1
ATOM 2145 O O . ARG A 1 268 ? 14.694 8.592 -7.470 1.00 94.06 268 ARG A O 1
ATOM 2152 N N . VAL A 1 269 ? 13.108 7.256 -8.339 1.00 92.56 269 VAL A N 1
ATOM 2153 C CA . VAL A 1 269 ? 13.008 7.951 -9.633 1.00 92.56 269 VAL A CA 1
ATOM 2154 C C . VAL A 1 269 ? 12.571 9.409 -9.485 1.00 92.56 269 VAL A C 1
ATOM 2156 O O . VAL A 1 269 ? 12.964 10.239 -10.297 1.00 92.56 269 VAL A O 1
ATOM 2159 N N . GLU A 1 270 ? 11.811 9.752 -8.446 1.00 89.62 270 GLU A N 1
ATOM 2160 C CA . GLU A 1 270 ? 11.452 11.146 -8.153 1.00 89.62 270 GLU A CA 1
ATOM 2161 C C . GLU A 1 270 ? 12.539 11.919 -7.393 1.00 89.62 270 GLU A C 1
ATOM 2163 O O . GLU A 1 270 ? 12.577 13.145 -7.457 1.00 89.62 270 GLU A O 1
ATOM 2168 N N . GLU A 1 271 ? 13.399 11.227 -6.640 1.00 90.88 271 GLU A N 1
ATOM 2169 C CA . GLU A 1 271 ? 14.438 11.829 -5.786 1.00 90.88 271 GLU A CA 1
ATOM 2170 C C . GLU A 1 271 ? 15.810 11.950 -6.461 1.00 90.88 271 GLU A C 1
ATOM 2172 O O . GLU A 1 271 ? 16.690 12.649 -5.947 1.00 90.88 271 GLU A O 1
ATOM 2177 N N . ARG A 1 272 ? 16.041 11.191 -7.533 1.00 93.12 272 ARG A N 1
ATOM 2178 C CA . ARG A 1 272 ? 17.360 10.981 -8.135 1.00 93.12 272 ARG A CA 1
ATOM 2179 C C . ARG A 1 272 ? 17.342 11.258 -9.627 1.00 93.12 272 ARG A C 1
ATOM 2181 O O . ARG A 1 272 ? 16.350 11.029 -10.312 1.00 93.12 272 ARG A O 1
ATOM 2188 N N . ASP A 1 273 ? 18.497 11.670 -10.131 1.00 93.19 273 ASP A N 1
ATOM 2189 C CA . ASP A 1 273 ? 18.696 11.896 -11.555 1.00 93.19 273 ASP A CA 1
ATOM 2190 C C . ASP A 1 273 ? 18.559 10.602 -12.368 1.00 93.19 273 ASP A C 1
ATOM 2192 O O . ASP A 1 273 ? 18.845 9.492 -11.899 1.00 93.19 273 ASP A O 1
ATOM 2196 N N . GLN A 1 274 ? 18.189 10.760 -13.640 1.00 94.44 274 GLN A N 1
ATOM 2197 C CA . GLN A 1 274 ? 18.035 9.660 -14.593 1.00 94.44 274 GLN A CA 1
ATOM 2198 C C . GLN A 1 274 ? 19.262 8.738 -14.642 1.00 94.44 274 GLN A C 1
ATOM 2200 O O . GLN A 1 274 ? 19.103 7.517 -14.699 1.00 94.44 274 GLN A O 1
ATOM 2205 N N . SER A 1 275 ? 20.478 9.292 -14.620 1.00 95.06 275 SER A N 1
ATOM 2206 C CA . SER A 1 275 ? 21.721 8.513 -14.697 1.00 95.06 275 SER A CA 1
ATOM 2207 C C . SER A 1 275 ? 21.898 7.582 -13.495 1.00 95.06 275 SER A C 1
ATOM 2209 O O . SER A 1 275 ? 22.258 6.420 -13.673 1.00 95.06 275 SER A O 1
ATOM 2211 N N . VAL A 1 276 ? 21.576 8.056 -12.287 1.00 95.50 276 VAL A N 1
ATOM 2212 C CA . VAL A 1 276 ? 21.660 7.276 -11.043 1.00 95.50 276 VAL A CA 1
ATOM 2213 C C . VAL A 1 276 ? 20.677 6.111 -11.080 1.00 95.50 276 VAL A C 1
ATOM 2215 O O . VAL A 1 276 ? 21.054 4.973 -10.808 1.00 95.50 276 VAL A O 1
ATOM 2218 N N . MET A 1 277 ? 19.432 6.368 -11.484 1.00 96.19 277 MET A N 1
ATOM 2219 C CA . MET A 1 277 ? 18.400 5.328 -11.529 1.00 96.19 277 MET A CA 1
ATOM 2220 C C . MET A 1 277 ? 18.612 4.321 -12.656 1.00 96.19 277 MET A C 1
ATOM 2222 O O . MET A 1 277 ? 18.354 3.131 -12.475 1.00 96.19 277 MET A O 1
ATOM 2226 N N . THR A 1 278 ? 19.136 4.775 -13.796 1.00 96.38 278 THR A N 1
ATOM 2227 C CA . THR A 1 278 ? 19.545 3.886 -14.891 1.00 96.38 278 THR A CA 1
ATOM 2228 C C . THR A 1 278 ? 20.703 2.994 -14.448 1.00 96.38 278 THR A C 1
ATOM 2230 O O . THR A 1 278 ? 20.675 1.795 -14.711 1.00 96.38 278 THR A O 1
ATOM 2233 N N . ASN A 1 279 ? 21.682 3.540 -13.716 1.00 96.69 279 ASN A N 1
ATOM 2234 C CA . ASN A 1 279 ? 22.784 2.755 -13.162 1.00 96.69 279 ASN A CA 1
ATOM 2235 C C . ASN A 1 279 ? 22.301 1.726 -12.125 1.00 96.69 279 ASN A C 1
ATOM 2237 O O . ASN A 1 279 ? 22.726 0.578 -12.173 1.00 96.69 279 ASN A O 1
ATOM 2241 N N . LEU A 1 280 ? 21.369 2.091 -11.238 1.00 96.88 280 LEU A N 1
ATOM 2242 C CA . LEU A 1 280 ? 20.779 1.137 -10.294 1.00 96.88 280 LEU A CA 1
ATOM 2243 C C . LEU A 1 280 ? 20.084 -0.019 -11.031 1.00 96.88 280 LEU A C 1
ATOM 2245 O O . LEU A 1 280 ? 20.351 -1.182 -10.740 1.00 96.88 280 LEU A O 1
ATOM 2249 N N . ALA A 1 281 ? 19.228 0.278 -12.015 1.00 97.31 281 ALA A N 1
ATOM 2250 C CA . ALA A 1 281 ? 18.569 -0.759 -12.812 1.00 97.31 281 ALA A CA 1
ATOM 2251 C C . ALA A 1 281 ? 19.574 -1.624 -13.590 1.00 97.31 281 ALA A C 1
ATOM 2253 O O . ALA A 1 281 ? 19.378 -2.832 -13.724 1.00 97.31 281 ALA A O 1
ATOM 2254 N N . TRP A 1 282 ? 20.668 -1.027 -14.068 1.00 97.31 282 TRP A N 1
ATOM 2255 C CA . TRP A 1 282 ? 21.745 -1.752 -14.730 1.00 97.31 282 TRP A CA 1
ATOM 2256 C C . TRP A 1 282 ? 22.463 -2.720 -13.786 1.00 97.31 282 TRP A C 1
ATOM 2258 O O . TRP A 1 282 ? 22.576 -3.900 -14.106 1.00 97.31 282 TRP A O 1
ATOM 2268 N N . GLN A 1 283 ? 22.864 -2.265 -12.597 1.00 97.00 283 GLN A N 1
ATOM 2269 C CA . GLN A 1 283 ? 23.486 -3.112 -11.573 1.00 97.00 283 GLN A CA 1
ATOM 2270 C C . GLN A 1 283 ? 22.590 -4.295 -11.186 1.00 97.00 283 GLN A C 1
ATOM 2272 O O . GLN A 1 283 ? 23.071 -5.415 -11.011 1.00 97.00 283 GLN A O 1
ATOM 2277 N N . LEU A 1 284 ? 21.278 -4.065 -11.096 1.00 96.31 284 LEU A N 1
ATOM 2278 C CA . LEU A 1 284 ? 20.296 -5.111 -10.822 1.00 96.31 284 LEU A CA 1
ATOM 2279 C C . LEU A 1 284 ? 20.216 -6.152 -11.948 1.00 96.31 284 LEU A C 1
ATOM 2281 O O . LEU A 1 284 ? 20.268 -7.350 -11.674 1.00 96.31 284 LEU A O 1
ATOM 2285 N N . LEU A 1 285 ? 20.161 -5.719 -13.212 1.00 95.50 285 LEU A N 1
ATOM 2286 C CA . LEU A 1 285 ? 20.181 -6.630 -14.362 1.00 95.50 285 LEU A CA 1
ATOM 2287 C C . LEU A 1 285 ? 21.481 -7.434 -14.440 1.00 95.50 285 LEU A C 1
ATOM 2289 O O . LEU A 1 285 ? 21.430 -8.639 -14.672 1.00 95.50 285 LEU A O 1
ATOM 2293 N N . GLN A 1 286 ? 22.631 -6.801 -14.192 1.00 95.00 286 GLN A N 1
ATOM 2294 C CA . GLN A 1 286 ? 23.921 -7.492 -14.141 1.00 95.00 286 GLN A CA 1
ATOM 2295 C C . GLN A 1 286 ? 23.944 -8.558 -13.044 1.00 95.00 286 GLN A C 1
ATOM 2297 O O . GLN A 1 286 ? 24.447 -9.657 -13.267 1.00 95.00 286 GLN A O 1
ATOM 2302 N N . HIS A 1 287 ? 23.375 -8.259 -11.874 1.00 94.50 287 HIS A N 1
ATOM 2303 C CA . HIS A 1 287 ? 23.272 -9.232 -10.792 1.00 94.50 287 HIS A CA 1
ATOM 2304 C C . HIS A 1 287 ? 22.418 -10.440 -11.197 1.00 94.50 287 HIS A C 1
ATOM 2306 O O . HIS A 1 287 ? 22.794 -11.569 -10.899 1.00 94.50 287 HIS A O 1
ATOM 2312 N N . VAL A 1 288 ? 21.306 -10.230 -11.910 1.00 93.75 288 VAL A N 1
ATOM 2313 C CA . VAL A 1 288 ? 20.478 -11.325 -12.446 1.00 93.75 288 VAL A CA 1
ATOM 2314 C C . VAL A 1 288 ? 21.229 -12.122 -13.518 1.00 93.75 288 VAL A C 1
ATOM 2316 O O . VAL A 1 288 ? 21.214 -13.348 -13.480 1.00 93.75 288 VAL A O 1
ATOM 2319 N N . GLU A 1 289 ? 21.926 -11.452 -14.440 1.00 92.06 289 GLU A N 1
ATOM 2320 C CA . GLU A 1 289 ? 22.694 -12.090 -15.523 1.00 92.06 289 GLU A CA 1
ATOM 2321 C C . GLU A 1 289 ? 23.840 -12.968 -14.995 1.00 92.06 289 GLU A C 1
ATOM 2323 O O . GLU A 1 289 ? 24.109 -14.039 -15.540 1.00 92.06 289 GLU A O 1
ATOM 2328 N N . GLN A 1 290 ? 24.475 -12.577 -13.889 1.00 91.44 290 GLN A N 1
ATOM 2329 C CA . GLN A 1 290 ? 25.514 -13.380 -13.233 1.00 91.44 290 GLN A CA 1
ATOM 2330 C C . GLN A 1 290 ? 24.985 -14.694 -12.638 1.00 91.44 290 GLN A C 1
ATOM 2332 O O . GLN A 1 290 ? 25.761 -15.625 -12.437 1.00 91.44 290 GLN A O 1
ATOM 2337 N N . GLN A 1 291 ? 23.677 -14.806 -12.397 1.00 86.38 291 GLN A N 1
ATOM 2338 C CA . GLN A 1 291 ? 23.026 -16.010 -11.872 1.00 86.38 291 GLN A CA 1
ATOM 2339 C C . GLN A 1 291 ? 22.519 -16.901 -13.016 1.00 86.38 291 GLN A C 1
ATOM 2341 O O . GLN A 1 291 ? 21.349 -17.280 -13.027 1.00 86.38 291 GLN A O 1
ATOM 2346 N N . THR A 1 292 ? 23.381 -17.194 -13.999 1.00 74.19 292 THR A N 1
ATOM 2347 C CA . THR A 1 292 ? 23.075 -18.060 -15.155 1.00 74.19 292 THR A CA 1
ATOM 2348 C C . THR A 1 292 ? 23.423 -19.530 -14.843 1.00 74.19 292 THR A C 1
ATOM 2350 O O . THR A 1 292 ? 24.526 -19.778 -14.351 1.00 74.19 292 THR A O 1
ATOM 2353 N N . PRO A 1 293 ? 22.567 -20.530 -15.167 1.00 78.44 293 PRO A N 1
ATOM 2354 C CA . PRO A 1 293 ? 21.211 -20.430 -15.746 1.00 78.44 293 PRO A CA 1
ATOM 2355 C C . PRO A 1 293 ? 20.253 -19.704 -14.801 1.00 78.44 293 PRO A C 1
ATOM 2357 O O . PRO A 1 293 ? 20.471 -19.822 -13.613 1.00 78.44 293 PRO A O 1
ATOM 2360 N N . LEU A 1 294 ? 19.231 -18.981 -15.280 1.00 81.50 294 LEU A N 1
ATOM 2361 C CA . LEU A 1 294 ? 18.437 -18.026 -14.479 1.00 81.50 294 LEU A CA 1
ATOM 2362 C C . LEU A 1 294 ? 17.910 -18.626 -13.150 1.00 81.50 294 LEU A C 1
ATOM 2364 O O . LEU A 1 294 ? 16.829 -19.211 -13.113 1.00 81.50 294 LEU A O 1
ATOM 2368 N N . GLN A 1 295 ? 18.652 -18.447 -12.046 1.00 84.94 295 GLN A N 1
ATOM 2369 C CA . GLN A 1 295 ? 18.329 -19.057 -10.736 1.00 84.94 295 GLN A CA 1
ATOM 2370 C C . GLN A 1 295 ? 17.471 -18.159 -9.838 1.00 84.94 295 GLN A C 1
ATOM 2372 O O . GLN A 1 295 ? 16.973 -18.598 -8.802 1.00 84.94 295 GLN A O 1
ATOM 2377 N N . VAL A 1 296 ? 17.300 -16.889 -10.217 1.00 89.38 296 VAL A N 1
ATOM 2378 C CA . VAL A 1 296 ? 16.654 -15.853 -9.393 1.00 89.38 296 VAL A CA 1
ATOM 2379 C C . VAL A 1 296 ? 15.441 -15.220 -10.095 1.00 89.38 296 VAL A C 1
ATOM 2381 O O . VAL A 1 296 ? 15.389 -14.001 -10.269 1.00 89.38 296 VAL A O 1
ATOM 2384 N N . PRO A 1 297 ? 14.428 -16.009 -10.505 1.00 90.25 297 PRO A N 1
ATOM 2385 C CA . PRO A 1 297 ? 13.307 -15.510 -11.305 1.00 90.25 297 PRO A CA 1
ATOM 2386 C C . PRO A 1 297 ? 12.510 -14.391 -10.618 1.00 90.25 297 PRO A C 1
ATOM 2388 O O . PRO A 1 297 ? 12.115 -13.432 -11.275 1.00 90.25 297 PRO A O 1
ATOM 2391 N N . ALA A 1 298 ? 12.330 -14.455 -9.294 1.00 91.00 298 ALA A N 1
ATOM 2392 C CA . ALA A 1 298 ? 11.658 -13.395 -8.538 1.00 91.00 298 ALA A CA 1
ATOM 2393 C C . ALA A 1 298 ? 12.397 -12.049 -8.647 1.00 91.00 298 ALA A C 1
ATOM 2395 O O . ALA A 1 298 ? 11.773 -11.015 -8.890 1.00 91.00 298 ALA A O 1
ATOM 2396 N N . LEU A 1 299 ? 13.731 -12.068 -8.557 1.00 94.62 299 LEU A N 1
ATOM 2397 C CA . LEU A 1 299 ? 14.533 -10.861 -8.723 1.00 94.62 299 LEU A CA 1
ATOM 2398 C C . LEU A 1 299 ? 14.493 -10.373 -10.171 1.00 94.62 299 LEU A C 1
ATOM 2400 O O . LEU A 1 299 ? 14.392 -9.171 -10.389 1.00 94.62 299 LEU A O 1
ATOM 2404 N N . ALA A 1 300 ? 14.510 -11.277 -11.156 1.00 94.50 300 ALA A N 1
ATOM 2405 C CA . ALA A 1 300 ? 14.371 -10.906 -12.564 1.00 94.50 300 ALA A CA 1
ATOM 2406 C C . ALA A 1 300 ? 13.062 -10.150 -12.822 1.00 94.50 300 ALA A C 1
ATOM 2408 O O . ALA A 1 300 ? 13.083 -9.098 -13.457 1.00 94.50 300 ALA A O 1
ATOM 2409 N N . VAL A 1 301 ? 11.946 -10.622 -12.259 1.00 94.19 301 VAL A N 1
ATOM 2410 C CA . VAL A 1 301 ? 10.648 -9.934 -12.310 1.00 94.19 301 VAL A CA 1
ATOM 2411 C C . VAL A 1 301 ? 10.735 -8.528 -11.702 1.00 94.19 301 VAL A C 1
ATOM 2413 O O . VAL A 1 301 ? 10.321 -7.564 -12.341 1.00 94.19 301 VAL A O 1
ATOM 2416 N N . VAL A 1 302 ? 11.330 -8.388 -10.513 1.00 95.88 302 VAL A N 1
ATOM 2417 C CA . VAL A 1 302 ? 11.513 -7.079 -9.857 1.00 95.88 302 VAL A CA 1
ATOM 2418 C C . VAL A 1 302 ? 12.388 -6.140 -10.694 1.00 95.88 302 VAL A C 1
ATOM 2420 O O . VAL A 1 302 ? 12.087 -4.952 -10.818 1.00 95.88 302 VAL A O 1
ATOM 2423 N N . CYS A 1 303 ? 13.453 -6.659 -11.308 1.00 96.00 303 CYS A N 1
ATOM 2424 C CA . CYS A 1 303 ? 14.289 -5.888 -12.224 1.00 96.00 303 CYS A CA 1
ATOM 2425 C C . CYS A 1 303 ? 13.481 -5.437 -13.441 1.00 96.00 303 CYS A C 1
ATOM 2427 O O . CYS A 1 303 ? 13.600 -4.286 -13.855 1.00 96.00 303 CYS A O 1
ATOM 2429 N N . CYS A 1 304 ? 12.620 -6.304 -13.984 1.00 96.19 304 CYS A N 1
ATOM 2430 C CA . CYS A 1 304 ? 11.762 -5.941 -15.106 1.00 96.19 304 CYS A CA 1
ATOM 2431 C C . CYS A 1 304 ? 10.824 -4.787 -14.752 1.00 96.19 304 CYS A C 1
ATOM 2433 O O . CYS A 1 304 ? 10.701 -3.836 -15.522 1.00 96.19 304 CYS A O 1
ATOM 2435 N N . ASP A 1 305 ? 10.230 -4.826 -13.559 1.00 95.25 305 ASP A N 1
ATOM 2436 C CA . ASP A 1 305 ? 9.372 -3.753 -13.061 1.00 95.25 305 ASP A CA 1
ATOM 2437 C C . ASP A 1 305 ? 10.120 -2.412 -12.958 1.00 95.25 305 ASP A C 1
ATOM 2439 O O . ASP A 1 305 ? 9.602 -1.375 -13.377 1.00 95.25 305 ASP A O 1
ATOM 2443 N N . ALA A 1 306 ? 11.358 -2.429 -12.454 1.00 96.38 306 ALA A N 1
ATOM 2444 C CA . ALA A 1 306 ? 12.212 -1.244 -12.384 1.00 96.38 306 ALA A CA 1
ATOM 2445 C C . ALA A 1 306 ? 12.504 -0.664 -13.779 1.00 96.38 306 ALA A C 1
ATOM 2447 O O . ALA A 1 306 ? 12.374 0.541 -13.999 1.00 96.38 306 ALA A O 1
ATOM 2448 N N . VAL A 1 307 ? 12.837 -1.513 -14.755 1.00 97.06 307 VAL A N 1
ATOM 2449 C CA . VAL A 1 307 ? 13.097 -1.076 -16.137 1.00 97.06 307 VAL A CA 1
ATOM 2450 C C . VAL A 1 307 ? 11.828 -0.549 -16.809 1.00 97.06 307 VAL A C 1
ATOM 2452 O O . VAL A 1 307 ? 11.881 0.474 -17.493 1.00 97.06 307 VAL A O 1
ATOM 2455 N N . HIS A 1 308 ? 10.677 -1.188 -16.585 1.00 94.50 308 HIS A N 1
ATOM 2456 C CA . HIS A 1 308 ? 9.390 -0.684 -17.059 1.00 94.50 308 HIS A CA 1
ATOM 2457 C C . HIS A 1 308 ? 9.098 0.720 -16.525 1.00 94.50 308 HIS A C 1
ATOM 2459 O O . HIS A 1 308 ? 8.667 1.569 -17.303 1.00 94.50 308 HIS A O 1
ATOM 2465 N N . LEU A 1 309 ? 9.394 0.994 -15.250 1.00 93.06 309 LEU A N 1
ATOM 2466 C CA . LEU A 1 309 ? 9.235 2.329 -14.665 1.00 93.06 309 LEU A CA 1
ATOM 2467 C C . LEU A 1 309 ? 10.142 3.375 -15.329 1.00 93.06 309 LEU A C 1
ATOM 2469 O O . LEU A 1 309 ? 9.687 4.488 -15.588 1.00 93.06 309 LEU A O 1
ATOM 2473 N N . LEU A 1 310 ? 11.394 3.032 -15.659 1.00 95.00 310 LEU A N 1
ATOM 2474 C CA . LEU A 1 310 ? 12.279 3.940 -16.405 1.00 95.00 310 LEU A CA 1
ATOM 2475 C C . LEU A 1 310 ? 11.708 4.253 -17.797 1.00 95.00 310 LEU A C 1
ATOM 2477 O O . LEU A 1 310 ? 11.633 5.416 -18.196 1.00 95.00 310 LEU A O 1
ATOM 2481 N N . LEU A 1 311 ? 11.253 3.226 -18.518 1.00 94.06 311 LEU A N 1
ATOM 2482 C CA . LEU A 1 311 ? 10.654 3.388 -19.844 1.00 94.06 311 LEU A CA 1
ATOM 2483 C C . LEU A 1 311 ? 9.339 4.186 -19.795 1.00 94.06 311 LEU A C 1
ATOM 2485 O O . LEU A 1 311 ? 9.085 4.997 -20.682 1.00 94.06 311 LEU A O 1
ATOM 2489 N N . ASP A 1 312 ? 8.510 3.995 -18.765 1.00 90.25 312 ASP A N 1
ATOM 2490 C CA . ASP A 1 312 ? 7.262 4.749 -18.554 1.00 90.25 312 ASP A CA 1
ATOM 2491 C C . ASP A 1 312 ? 7.524 6.242 -18.296 1.00 90.25 312 ASP A C 1
ATOM 2493 O O . ASP A 1 312 ? 6.694 7.086 -18.637 1.00 90.25 312 ASP A O 1
ATOM 2497 N N . ARG A 1 313 ? 8.698 6.583 -17.750 1.00 88.62 313 ARG A N 1
ATOM 2498 C CA . ARG A 1 313 ? 9.183 7.966 -17.600 1.00 88.62 313 ARG A CA 1
ATOM 2499 C C . ARG A 1 313 ? 9.852 8.515 -18.867 1.00 88.62 313 ARG A C 1
ATOM 2501 O O . ARG A 1 313 ? 10.304 9.656 -18.867 1.00 88.62 313 ARG A O 1
ATOM 2508 N N . GLY A 1 314 ? 9.904 7.732 -19.946 1.00 91.44 314 GLY A N 1
ATOM 2509 C CA . GLY A 1 314 ? 10.503 8.119 -21.224 1.00 91.44 314 GLY A CA 1
ATOM 2510 C C . GLY A 1 314 ? 12.029 8.012 -21.264 1.00 91.44 314 GLY A C 1
ATOM 2511 O O . GLY A 1 314 ? 12.651 8.549 -22.182 1.00 91.44 314 GLY A O 1
ATOM 2512 N N . TYR A 1 315 ? 12.650 7.342 -20.288 1.00 94.00 315 TYR A N 1
ATOM 2513 C CA . TYR A 1 315 ? 14.102 7.195 -20.260 1.00 94.00 315 TYR A CA 1
ATOM 2514 C C . TYR A 1 315 ? 14.561 6.232 -21.353 1.00 94.00 315 TYR A C 1
ATOM 2516 O O . TYR A 1 315 ? 13.955 5.186 -21.589 1.00 94.00 315 TYR A O 1
ATOM 2524 N N . GLN A 1 316 ? 15.668 6.582 -22.003 1.00 92.25 316 GLN A N 1
ATOM 2525 C CA . GLN A 1 316 ? 16.308 5.732 -23.000 1.00 92.25 316 GLN A CA 1
ATOM 2526 C C . GLN A 1 316 ? 17.269 4.766 -22.313 1.00 92.25 316 GLN A C 1
ATOM 2528 O O . GLN A 1 316 ? 18.141 5.187 -21.551 1.00 92.25 316 GLN A O 1
ATOM 2533 N N . LEU A 1 317 ? 17.115 3.471 -22.588 1.00 94.19 317 LEU A N 1
ATOM 2534 C CA . LEU A 1 317 ? 17.998 2.450 -22.033 1.00 94.19 317 LEU A CA 1
ATOM 2535 C C . LEU A 1 317 ? 19.295 2.370 -22.853 1.00 94.19 317 LEU A C 1
ATOM 2537 O O . LEU A 1 317 ? 19.212 2.273 -24.082 1.00 94.19 317 LEU A O 1
ATOM 2541 N N . PRO A 1 318 ? 20.479 2.342 -22.214 1.00 96.00 318 PRO A N 1
ATOM 2542 C CA . PRO A 1 318 ? 21.745 2.111 -22.905 1.00 96.00 318 PRO A CA 1
ATOM 2543 C C . PRO A 1 318 ? 21.743 0.806 -23.715 1.00 96.00 318 PRO A C 1
ATOM 2545 O O . PRO A 1 318 ? 21.119 -0.180 -23.320 1.00 96.00 318 PRO A O 1
ATOM 2548 N N . GLY A 1 319 ? 22.481 0.768 -24.830 1.00 95.44 319 GLY A N 1
ATOM 2549 C CA . GLY A 1 319 ? 22.522 -0.404 -25.718 1.00 95.44 319 GLY A CA 1
ATOM 2550 C C . GLY A 1 319 ? 22.992 -1.689 -25.025 1.00 95.44 319 GLY A C 1
ATOM 2551 O O . GLY A 1 319 ? 22.442 -2.760 -25.271 1.00 95.44 319 GLY A O 1
ATOM 2552 N N . GLU A 1 320 ? 23.943 -1.583 -24.095 1.00 95.69 320 GLU A N 1
ATOM 2553 C CA . GLU A 1 320 ? 24.415 -2.712 -23.279 1.00 95.69 320 GLU A CA 1
ATOM 2554 C C . GLU A 1 320 ? 23.301 -3.295 -22.399 1.00 95.69 320 GLU A C 1
ATOM 2556 O O . GLU A 1 320 ? 23.143 -4.515 -22.311 1.00 95.69 320 GLU A O 1
ATOM 2561 N N . MET A 1 321 ? 22.477 -2.418 -21.821 1.00 96.69 321 MET A N 1
ATOM 2562 C CA . MET A 1 321 ? 21.329 -2.785 -20.998 1.00 96.69 321 MET A CA 1
ATOM 2563 C C . MET A 1 321 ? 20.242 -3.469 -21.833 1.00 96.69 321 MET A C 1
ATOM 2565 O O . MET A 1 321 ? 19.730 -4.513 -21.435 1.00 96.69 321 MET A O 1
ATOM 2569 N N . GLN A 1 322 ? 19.943 -2.945 -23.028 1.00 95.81 322 GLN A N 1
ATOM 2570 C CA . GLN A 1 322 ? 19.030 -3.599 -23.975 1.00 95.81 322 GLN A CA 1
ATOM 2571 C C . GLN A 1 322 ? 19.543 -4.988 -24.382 1.00 95.81 322 GLN A C 1
ATOM 2573 O O . GLN A 1 322 ? 18.783 -5.956 -24.407 1.00 95.81 322 GLN A O 1
ATOM 2578 N N . GLY A 1 323 ? 20.846 -5.101 -24.657 1.00 95.12 323 GLY A N 1
ATOM 2579 C CA . GLY A 1 323 ? 21.498 -6.370 -24.971 1.00 95.12 323 GLY A CA 1
ATOM 2580 C C . GLY A 1 323 ? 21.387 -7.391 -23.835 1.00 95.12 323 GLY A C 1
ATOM 2581 O O . GLY A 1 323 ? 21.094 -8.556 -24.097 1.00 95.12 323 GLY A O 1
ATOM 2582 N N . CYS A 1 324 ? 21.565 -6.960 -22.584 1.00 95.06 324 CYS A N 1
ATOM 2583 C CA . CYS A 1 324 ? 21.390 -7.801 -21.397 1.00 95.06 324 CYS A CA 1
ATOM 2584 C C . CYS A 1 324 ? 19.950 -8.317 -21.265 1.00 95.06 324 CYS A C 1
ATOM 2586 O O . CYS A 1 324 ? 19.748 -9.524 -21.152 1.00 95.06 324 CYS A O 1
ATOM 2588 N N . VAL A 1 325 ? 18.941 -7.446 -21.395 1.00 95.19 325 VAL A N 1
ATOM 2589 C CA . VAL A 1 325 ? 17.521 -7.850 -21.350 1.00 95.19 325 VAL A CA 1
ATOM 2590 C C . VAL A 1 325 ? 17.207 -8.901 -22.422 1.00 95.19 325 VAL A C 1
ATOM 2592 O O . VAL A 1 325 ? 16.574 -9.913 -22.125 1.00 95.19 325 VAL A O 1
ATOM 2595 N N . ARG A 1 326 ? 17.694 -8.715 -23.657 1.00 93.88 326 ARG A N 1
ATOM 2596 C CA . ARG A 1 326 ? 17.500 -9.691 -24.745 1.00 93.88 326 ARG A CA 1
ATOM 2597 C C . ARG A 1 326 ? 18.176 -11.032 -24.453 1.00 93.88 326 ARG A C 1
ATOM 2599 O O . ARG A 1 326 ? 17.586 -12.075 -24.726 1.00 93.88 326 ARG A O 1
ATOM 2606 N N . ARG A 1 327 ? 19.387 -11.031 -23.881 1.00 92.06 327 ARG A N 1
ATOM 2607 C CA . ARG A 1 327 ? 20.074 -12.268 -23.465 1.00 92.06 327 ARG A CA 1
ATOM 2608 C C . ARG A 1 327 ? 19.311 -12.992 -22.357 1.00 92.06 327 ARG A C 1
ATOM 2610 O O . ARG A 1 327 ? 19.051 -14.182 -22.510 1.00 92.06 327 ARG A O 1
ATOM 2617 N N . LEU A 1 328 ? 18.886 -12.277 -21.315 1.00 92.50 328 LEU A N 1
ATOM 2618 C CA . LEU A 1 328 ? 18.077 -12.830 -20.224 1.00 92.50 328 LEU A CA 1
ATOM 2619 C C . LEU A 1 328 ? 16.766 -13.431 -20.744 1.00 92.50 328 LEU A C 1
ATOM 2621 O O . LEU A 1 328 ? 16.386 -14.531 -20.343 1.00 92.50 328 LEU A O 1
ATOM 2625 N N . PHE A 1 329 ? 16.092 -12.758 -21.683 1.00 92.38 329 PHE A N 1
ATOM 2626 C CA . PHE A 1 329 ? 14.882 -13.300 -22.296 1.00 92.38 329 PHE A CA 1
ATOM 2627 C C . PHE A 1 329 ? 15.157 -14.603 -23.058 1.00 92.38 329 PHE A C 1
ATOM 2629 O O . PHE A 1 329 ? 14.458 -15.586 -22.823 1.00 92.38 329 PHE A O 1
ATOM 2636 N N . ARG A 1 330 ? 16.194 -14.661 -23.909 1.00 89.19 330 ARG A N 1
ATOM 2637 C CA . ARG A 1 330 ? 16.567 -15.897 -24.632 1.00 89.19 330 ARG A CA 1
ATOM 2638 C C . ARG A 1 330 ? 16.887 -17.043 -23.675 1.00 89.19 330 ARG A C 1
ATOM 2640 O O . ARG A 1 330 ? 16.341 -18.129 -23.839 1.00 89.19 330 ARG A O 1
ATOM 2647 N N . GLN A 1 331 ? 17.664 -16.772 -22.628 1.00 86.81 331 GLN A N 1
ATOM 2648 C CA . GLN A 1 331 ? 17.944 -17.750 -21.574 1.00 86.81 331 GLN A CA 1
ATOM 2649 C C . GLN A 1 331 ? 16.651 -18.257 -20.912 1.00 86.81 331 GLN A C 1
ATOM 2651 O O . GLN A 1 331 ? 16.500 -19.461 -20.709 1.00 86.81 331 GLN A O 1
ATOM 2656 N N . SER A 1 332 ? 15.683 -17.370 -20.640 1.00 88.50 332 SER A N 1
ATOM 2657 C CA . SER A 1 332 ? 14.390 -17.761 -20.055 1.00 88.50 332 SER A CA 1
ATOM 2658 C C . SER A 1 332 ? 13.569 -18.703 -20.952 1.00 88.50 332 SER A C 1
ATOM 2660 O O . SER A 1 332 ? 12.822 -19.539 -20.440 1.00 88.50 332 SER A O 1
ATOM 2662 N N . LEU A 1 333 ? 13.721 -18.602 -22.281 1.00 85.69 333 LEU A N 1
ATOM 2663 C CA . LEU A 1 333 ? 13.054 -19.474 -23.254 1.00 85.69 333 LEU A CA 1
ATOM 2664 C C . LEU A 1 333 ? 13.699 -20.863 -23.309 1.00 85.69 333 LEU A C 1
ATOM 2666 O O . LEU A 1 333 ? 12.986 -21.862 -23.372 1.00 85.69 333 LEU A O 1
ATOM 2670 N N . GLU A 1 334 ? 15.030 -20.916 -23.286 1.00 81.75 334 GLU A N 1
ATOM 2671 C CA . GLU A 1 334 ? 15.815 -22.150 -23.410 1.00 81.75 334 GLU A CA 1
ATOM 2672 C C . GLU A 1 334 ? 15.726 -23.035 -22.159 1.00 81.75 334 GLU A C 1
ATOM 2674 O O . GLU A 1 334 ? 15.745 -24.259 -22.262 1.00 81.75 334 GLU A O 1
ATOM 2679 N N . GLN A 1 335 ? 15.615 -22.430 -20.974 1.00 74.38 335 GLN A N 1
ATOM 2680 C CA . GLN A 1 335 ? 15.823 -23.123 -19.697 1.00 74.38 335 GLN A CA 1
ATOM 2681 C C . GLN A 1 335 ? 14.530 -23.525 -18.969 1.00 74.38 335 GLN A C 1
ATOM 2683 O O . GLN A 1 335 ? 14.605 -23.964 -17.825 1.00 74.38 335 GLN A O 1
ATOM 2688 N N . LEU A 1 336 ? 13.352 -23.379 -19.596 1.00 63.03 336 LEU A N 1
ATOM 2689 C CA . LEU A 1 3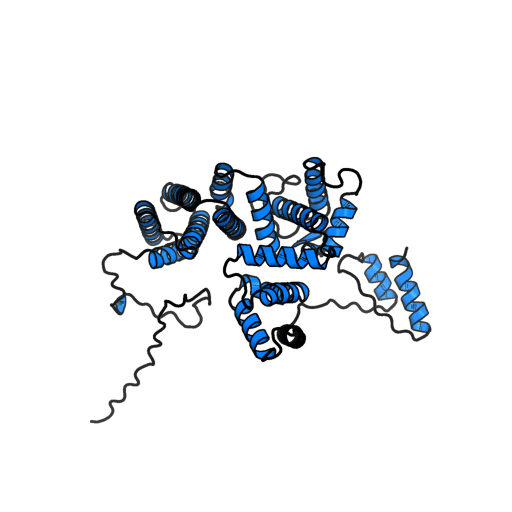36 ? 12.044 -23.527 -18.926 1.00 63.03 336 LEU A CA 1
ATOM 2690 C C . LEU A 1 336 ? 11.984 -22.718 -17.614 1.00 63.03 336 LEU A C 1
ATOM 2692 O O . LEU A 1 336 ? 11.545 -23.218 -16.578 1.00 63.03 336 LEU A O 1
ATOM 2696 N N . ALA A 1 337 ? 12.460 -21.470 -17.656 1.00 65.81 337 ALA A N 1
ATOM 2697 C CA . ALA A 1 337 ? 12.438 -20.588 -16.496 1.00 65.81 337 ALA A CA 1
ATOM 2698 C C . ALA A 1 337 ? 11.001 -20.342 -15.998 1.00 65.81 337 ALA A C 1
ATOM 2700 O O . ALA A 1 337 ? 10.029 -20.540 -16.733 1.00 65.81 337 ALA A O 1
ATOM 2701 N N . ASP A 1 338 ? 10.882 -19.872 -14.752 1.00 82.50 338 ASP A N 1
ATOM 2702 C CA . ASP A 1 338 ? 9.609 -19.467 -14.151 1.00 82.50 338 ASP A CA 1
ATOM 2703 C C . ASP A 1 338 ? 8.775 -18.608 -15.119 1.00 82.50 338 ASP A C 1
ATOM 2705 O O . ASP A 1 338 ? 9.276 -17.651 -15.722 1.00 82.50 338 ASP A O 1
ATOM 2709 N N . LEU A 1 339 ? 7.494 -18.962 -15.272 1.00 85.38 339 LEU A N 1
ATOM 2710 C CA . LEU A 1 339 ? 6.606 -18.343 -16.259 1.00 85.38 339 LEU A CA 1
ATOM 2711 C C . LEU A 1 339 ? 6.469 -16.832 -16.051 1.00 85.38 339 LEU A C 1
ATOM 2713 O O . LEU A 1 339 ? 6.375 -16.105 -17.037 1.00 85.38 339 LEU A O 1
ATOM 2717 N N . SER A 1 340 ? 6.505 -16.354 -14.803 1.00 84.25 340 SER A N 1
ATOM 2718 C CA . SER A 1 340 ? 6.428 -14.924 -14.494 1.00 84.25 340 SER A CA 1
ATOM 2719 C C . SER A 1 340 ? 7.679 -14.196 -14.979 1.00 84.25 340 SER A C 1
ATOM 2721 O O . SER A 1 340 ? 7.581 -13.168 -15.644 1.00 84.25 340 SER A O 1
ATOM 2723 N N . ALA A 1 341 ? 8.868 -14.748 -14.725 1.00 88.50 341 ALA A N 1
ATOM 2724 C CA . ALA A 1 341 ? 10.113 -14.151 -15.209 1.00 88.50 341 ALA A CA 1
ATOM 2725 C C . ALA A 1 341 ? 10.171 -14.117 -16.742 1.00 88.50 341 ALA A C 1
ATOM 2727 O O . ALA A 1 341 ? 10.525 -13.089 -17.322 1.00 88.50 341 ALA A O 1
ATOM 2728 N N . ARG A 1 342 ? 9.773 -15.212 -17.401 1.00 89.94 342 ARG A N 1
ATOM 2729 C CA . ARG A 1 342 ? 9.707 -15.294 -18.866 1.00 89.94 342 ARG A CA 1
ATOM 2730 C C . ARG A 1 342 ? 8.729 -14.276 -19.456 1.00 89.94 342 ARG A C 1
ATOM 2732 O O . ARG A 1 342 ? 9.072 -13.608 -20.429 1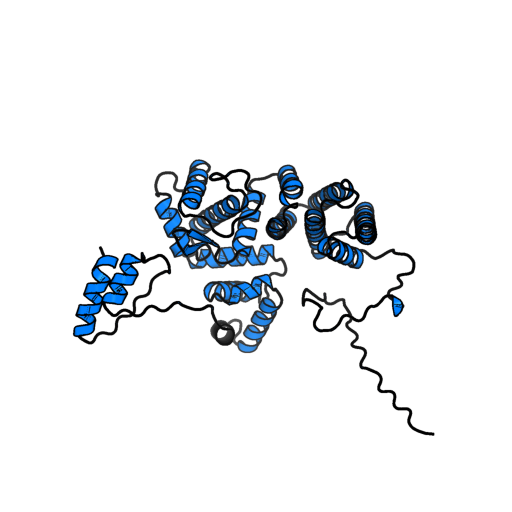.00 89.94 342 ARG A O 1
ATOM 2739 N N . ASP A 1 343 ? 7.535 -14.164 -18.880 1.00 89.25 343 ASP A N 1
ATOM 2740 C CA . ASP A 1 343 ? 6.513 -13.202 -19.298 1.00 89.25 343 ASP A CA 1
ATOM 2741 C C . ASP A 1 343 ? 7.026 -11.760 -19.185 1.00 89.25 343 ASP A C 1
ATOM 2743 O O . ASP A 1 343 ? 7.039 -11.022 -20.169 1.00 89.25 343 ASP A O 1
ATOM 2747 N N . GLN A 1 344 ? 7.557 -11.381 -18.021 1.00 91.88 344 GLN A N 1
ATOM 2748 C CA . GLN A 1 344 ? 8.025 -10.015 -17.775 1.00 91.88 344 GLN A CA 1
ATOM 2749 C C . GLN A 1 344 ? 9.233 -9.637 -18.645 1.00 91.88 344 GLN A C 1
ATOM 2751 O O . GLN A 1 344 ? 9.288 -8.530 -19.183 1.00 91.88 344 GLN A O 1
ATOM 2756 N N . LEU A 1 345 ? 10.173 -10.564 -18.860 1.00 93.19 345 LEU A N 1
ATOM 2757 C CA . LEU A 1 345 ? 11.283 -10.357 -19.794 1.00 93.19 345 LEU A CA 1
ATOM 2758 C C . LEU A 1 3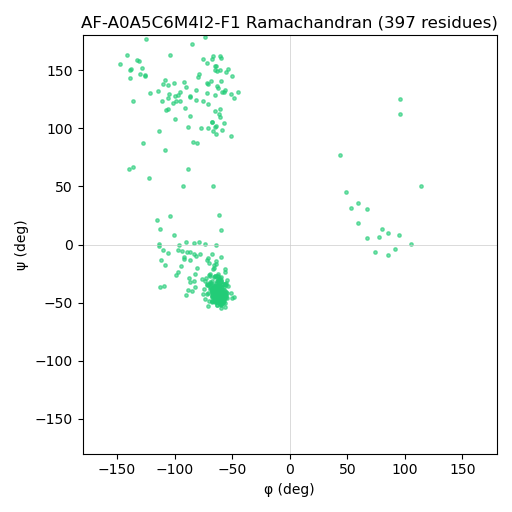45 ? 10.786 -10.213 -21.240 1.00 93.19 345 LEU A C 1
ATOM 2760 O O . LEU A 1 345 ? 11.281 -9.357 -21.973 1.00 93.19 345 LEU A O 1
ATOM 2764 N N . GLY A 1 346 ? 9.783 -10.997 -21.643 1.00 91.56 346 GLY A N 1
ATOM 2765 C CA . GLY A 1 346 ? 9.154 -10.883 -22.960 1.00 91.56 346 GLY A CA 1
ATOM 2766 C C . GLY A 1 346 ? 8.453 -9.539 -23.162 1.00 91.56 346 GLY A C 1
ATOM 2767 O O . GLY A 1 346 ? 8.651 -8.886 -24.188 1.00 91.56 346 GLY A O 1
ATOM 2768 N N . LEU A 1 347 ? 7.701 -9.075 -22.160 1.00 91.06 347 LEU A N 1
ATOM 2769 C CA . LEU A 1 347 ? 7.078 -7.750 -22.167 1.00 91.06 347 LEU A CA 1
ATOM 2770 C C . LEU A 1 347 ? 8.126 -6.640 -22.282 1.00 91.06 347 LEU A C 1
ATOM 2772 O O . LEU A 1 347 ? 7.934 -5.699 -23.052 1.00 91.06 347 LEU A O 1
ATOM 2776 N N . LEU A 1 348 ? 9.261 -6.744 -21.588 1.00 93.19 348 LEU A N 1
ATOM 2777 C CA . LEU A 1 348 ? 10.353 -5.789 -21.763 1.00 93.19 348 LEU A CA 1
ATOM 2778 C C . LEU A 1 348 ? 10.935 -5.809 -23.175 1.00 93.19 348 LEU A C 1
ATOM 2780 O O . LEU A 1 348 ? 11.068 -4.742 -23.776 1.00 93.19 348 LEU A O 1
ATOM 2784 N N . VAL A 1 349 ? 11.247 -6.993 -23.715 1.00 93.25 349 VAL A N 1
ATOM 2785 C CA . VAL A 1 349 ? 11.766 -7.141 -25.084 1.00 93.25 349 VAL A CA 1
ATOM 2786 C C . VAL A 1 349 ? 10.804 -6.523 -26.100 1.00 93.25 349 VAL A C 1
ATOM 2788 O O . VAL A 1 349 ? 11.247 -5.789 -26.981 1.00 93.25 349 VAL A O 1
ATOM 2791 N N . SER A 1 350 ? 9.492 -6.700 -25.920 1.00 88.50 350 SER A N 1
ATOM 2792 C CA . SER A 1 350 ? 8.479 -6.086 -26.791 1.00 88.50 350 SER A CA 1
ATOM 2793 C C . SER A 1 350 ? 8.546 -4.551 -26.817 1.00 88.50 350 SER A C 1
ATOM 2795 O O . SER A 1 350 ? 8.272 -3.938 -27.847 1.00 88.50 350 SER A O 1
ATOM 2797 N N . ARG A 1 351 ? 8.961 -3.916 -25.710 1.00 90.81 351 ARG A N 1
ATOM 2798 C CA . ARG A 1 351 ? 9.079 -2.453 -25.599 1.00 90.81 351 ARG A CA 1
ATOM 2799 C C . ARG A 1 351 ? 10.386 -1.904 -26.166 1.00 90.81 351 ARG A C 1
ATOM 2801 O O . ARG A 1 351 ? 10.394 -0.772 -26.638 1.00 90.81 351 ARG A O 1
ATOM 2808 N N . ILE A 1 352 ? 11.478 -2.666 -26.093 1.00 90.94 352 ILE A N 1
ATOM 2809 C CA . ILE A 1 352 ? 12.815 -2.244 -26.564 1.00 90.94 352 ILE A CA 1
ATOM 2810 C C . ILE A 1 352 ? 13.152 -2.755 -27.975 1.00 90.94 352 ILE A C 1
ATOM 2812 O O . ILE A 1 352 ? 14.210 -2.437 -28.516 1.00 90.94 352 ILE A O 1
ATOM 2816 N N . GLY A 1 353 ? 12.276 -3.572 -28.559 1.00 85.94 353 GLY A N 1
ATOM 2817 C CA . GLY A 1 353 ? 12.465 -4.231 -29.847 1.00 85.94 353 GLY A CA 1
ATOM 2818 C C . GLY A 1 353 ? 13.011 -5.653 -29.706 1.00 85.94 353 GLY A C 1
ATOM 2819 O O . GLY A 1 353 ? 14.069 -5.873 -29.099 1.00 85.94 353 GLY A O 1
ATOM 2820 N N . ASP A 1 354 ? 12.285 -6.597 -30.310 1.00 82.94 354 ASP A N 1
ATOM 2821 C CA . ASP A 1 354 ? 12.647 -8.010 -30.426 1.00 82.94 354 ASP A CA 1
ATOM 2822 C C . ASP A 1 354 ? 13.526 -8.229 -31.664 1.00 82.94 354 ASP A C 1
ATOM 2824 O O . ASP A 1 354 ? 13.188 -7.795 -32.763 1.00 82.94 354 ASP A O 1
ATOM 2828 N N . ASP A 1 355 ? 14.674 -8.870 -31.470 1.00 82.19 355 ASP A N 1
ATOM 2829 C CA . ASP A 1 355 ? 15.688 -9.118 -32.496 1.00 82.19 355 ASP A CA 1
ATOM 2830 C C . ASP A 1 355 ? 15.830 -10.611 -32.836 1.00 82.19 355 ASP A C 1
ATOM 2832 O O . ASP A 1 355 ? 16.813 -11.017 -33.464 1.00 82.19 355 ASP A O 1
ATOM 2836 N N . ARG A 1 356 ? 14.883 -11.457 -32.407 1.00 82.12 356 ARG A N 1
ATOM 2837 C CA . ARG A 1 356 ? 14.917 -12.888 -32.724 1.00 82.12 356 ARG A CA 1
ATOM 2838 C C . ARG A 1 356 ? 14.761 -13.106 -34.238 1.00 82.12 356 ARG A C 1
ATOM 2840 O O . ARG A 1 356 ? 13.817 -12.592 -34.840 1.00 82.12 356 ARG A O 1
ATOM 2847 N N . PRO A 1 357 ? 15.657 -13.887 -34.871 1.00 72.44 357 PRO A N 1
ATOM 2848 C CA . PRO A 1 357 ? 15.609 -14.119 -36.310 1.00 72.44 357 PRO A CA 1
ATOM 2849 C C . PRO A 1 357 ? 14.314 -14.839 -36.706 1.00 72.44 357 PRO A C 1
ATOM 2851 O O . PRO A 1 357 ? 13.897 -15.786 -36.044 1.00 72.44 357 PRO A O 1
ATOM 2854 N N . GLY A 1 358 ? 13.684 -14.383 -37.792 1.00 68.62 358 GLY A N 1
ATOM 2855 C CA . GLY A 1 358 ? 12.421 -14.931 -38.302 1.00 68.62 358 GLY A CA 1
ATOM 2856 C C . GLY A 1 358 ? 11.155 -14.356 -37.656 1.00 68.62 358 GLY A C 1
ATOM 2857 O O . GLY A 1 358 ? 10.068 -14.580 -38.178 1.00 68.62 358 GLY A O 1
ATOM 2858 N N . LEU A 1 359 ? 11.271 -13.570 -36.579 1.00 68.94 359 LEU A N 1
ATOM 2859 C CA . LEU A 1 359 ? 10.137 -12.852 -36.004 1.00 68.94 359 LEU A CA 1
ATOM 2860 C C . LEU A 1 359 ? 9.915 -11.532 -36.759 1.00 68.94 359 LEU A C 1
ATOM 2862 O O . LEU A 1 359 ? 10.445 -10.487 -36.389 1.00 68.94 359 LEU A O 1
ATOM 2866 N N . ASP A 1 360 ? 9.127 -11.578 -37.832 1.00 69.88 360 ASP A N 1
ATOM 2867 C CA . ASP A 1 360 ? 8.632 -10.378 -38.508 1.00 69.88 360 ASP A CA 1
ATOM 2868 C C . ASP A 1 360 ? 7.193 -10.104 -38.066 1.00 69.88 360 ASP A C 1
ATOM 2870 O O . ASP A 1 360 ? 6.268 -10.800 -38.484 1.00 69.88 360 ASP A O 1
ATOM 2874 N N . LEU A 1 361 ? 6.985 -9.064 -37.251 1.00 69.69 361 LEU A N 1
ATOM 2875 C CA . LEU A 1 361 ? 5.656 -8.664 -36.762 1.00 69.69 361 LEU A CA 1
ATOM 2876 C C . LEU A 1 361 ? 4.673 -8.300 -37.893 1.00 69.69 361 LEU A C 1
ATOM 2878 O O . LEU A 1 361 ? 3.477 -8.159 -37.647 1.00 69.69 361 LEU A O 1
ATOM 2882 N N . ARG A 1 362 ? 5.142 -8.155 -39.138 1.00 72.81 362 ARG A N 1
ATOM 2883 C CA . ARG A 1 362 ? 4.296 -7.964 -40.327 1.00 72.81 362 ARG A CA 1
ATOM 2884 C C . ARG A 1 362 ? 3.727 -9.276 -40.878 1.00 72.81 362 ARG A C 1
ATOM 2886 O O . ARG A 1 362 ? 2.875 -9.237 -41.760 1.00 72.81 362 ARG A O 1
ATOM 2893 N N . THR A 1 363 ? 4.193 -10.426 -40.396 1.00 72.88 363 THR A N 1
ATOM 2894 C CA . THR A 1 363 ? 3.758 -11.754 -40.851 1.00 72.88 363 THR A CA 1
ATOM 2895 C C . THR A 1 363 ? 2.749 -12.355 -39.883 1.00 72.88 363 THR A C 1
ATOM 2897 O O . THR A 1 363 ? 2.912 -12.252 -38.671 1.00 72.88 363 THR A O 1
ATOM 2900 N N . ALA A 1 364 ? 1.702 -13.001 -40.407 1.00 71.75 364 ALA A N 1
ATOM 2901 C CA . ALA A 1 364 ? 0.641 -13.602 -39.591 1.00 71.75 364 ALA A CA 1
ATOM 2902 C C . ALA A 1 364 ? 1.163 -14.694 -38.636 1.00 71.75 364 ALA A C 1
ATOM 2904 O O . ALA A 1 364 ? 0.613 -14.874 -37.556 1.00 71.75 364 ALA A O 1
ATOM 2905 N N . GLU A 1 365 ? 2.251 -15.373 -39.005 1.00 69.12 365 GLU A N 1
ATOM 2906 C CA . GLU A 1 365 ? 2.905 -16.424 -38.212 1.00 69.12 365 GLU A CA 1
ATOM 2907 C C . GLU A 1 365 ? 3.545 -15.898 -36.917 1.00 69.12 365 GLU A C 1
ATOM 2909 O O . GLU A 1 365 ? 3.738 -16.658 -35.970 1.00 69.12 365 GLU A O 1
ATOM 2914 N N . ALA A 1 366 ? 3.838 -14.594 -36.843 1.00 64.50 366 ALA A N 1
ATOM 2915 C CA . ALA A 1 366 ? 4.345 -13.946 -35.635 1.00 64.50 366 ALA A CA 1
ATOM 2916 C C . ALA A 1 366 ? 3.247 -13.662 -34.590 1.00 64.50 366 ALA A C 1
ATOM 2918 O O . ALA A 1 366 ? 3.561 -13.257 -33.469 1.00 64.50 366 ALA A O 1
ATOM 2919 N N . TRP A 1 367 ? 1.971 -13.863 -34.939 1.00 65.56 367 TRP A N 1
ATOM 2920 C CA . TRP A 1 367 ? 0.826 -13.573 -34.080 1.00 65.56 367 TRP A CA 1
ATOM 2921 C C . TRP A 1 367 ? 0.157 -14.859 -33.602 1.00 65.56 367 TRP A C 1
ATOM 2923 O O . TRP A 1 367 ? -0.066 -15.795 -34.365 1.00 65.56 367 TRP A O 1
ATOM 2933 N N . VAL A 1 368 ? -0.222 -14.885 -32.326 1.00 65.88 368 VAL A N 1
ATOM 2934 C CA . VAL A 1 368 ? -1.034 -15.960 -31.749 1.00 65.88 368 VAL A CA 1
ATOM 2935 C C . VAL A 1 368 ? -2.382 -15.382 -31.349 1.00 65.88 368 VAL A C 1
ATOM 2937 O O . VAL A 1 368 ? -2.454 -14.345 -30.689 1.00 65.88 368 VAL A O 1
ATOM 2940 N N . MET A 1 369 ? -3.457 -16.068 -31.733 1.00 61.25 369 MET A N 1
ATOM 2941 C CA . MET A 1 369 ? -4.803 -15.741 -31.274 1.00 61.25 369 MET A CA 1
ATOM 2942 C C . MET A 1 369 ? -4.915 -16.044 -29.780 1.00 61.25 369 MET A C 1
ATOM 2944 O O . MET A 1 369 ? -4.994 -17.202 -29.373 1.00 61.25 369 MET A O 1
ATOM 2948 N N . ALA A 1 370 ? -4.922 -14.999 -28.958 1.00 52.94 370 ALA A N 1
ATOM 2949 C CA . ALA A 1 370 ? -5.207 -15.122 -27.537 1.00 52.94 370 ALA A CA 1
ATOM 2950 C C . ALA A 1 370 ? -6.737 -15.176 -27.325 1.00 52.94 370 ALA A C 1
ATOM 2952 O O . ALA A 1 370 ? -7.443 -14.269 -27.777 1.00 52.94 370 ALA A O 1
ATOM 2953 N N . PRO A 1 371 ? -7.283 -16.212 -26.657 1.00 44.97 371 PRO A N 1
ATOM 2954 C CA . PRO A 1 371 ? -8.707 -16.270 -26.359 1.00 44.97 371 PRO A CA 1
ATOM 2955 C C . PRO A 1 371 ? -9.102 -15.107 -25.446 1.00 44.97 371 PRO A C 1
ATOM 2957 O O . PRO A 1 371 ? -8.448 -14.840 -24.437 1.00 44.97 371 PRO A O 1
ATOM 2960 N N . THR A 1 372 ? -10.210 -14.441 -25.770 1.00 48.19 372 THR A N 1
ATOM 2961 C CA . THR A 1 372 ? -10.683 -13.200 -25.128 1.00 48.19 372 THR A CA 1
ATOM 2962 C C . THR A 1 372 ? -10.865 -13.317 -23.606 1.00 48.19 372 THR A C 1
ATOM 2964 O O . THR A 1 372 ? -10.831 -12.313 -22.908 1.00 48.19 372 THR A O 1
ATOM 2967 N N . ALA A 1 373 ? -11.017 -14.536 -23.078 1.00 38.88 373 ALA A N 1
ATOM 2968 C CA . ALA A 1 373 ? -11.189 -14.818 -21.652 1.00 38.88 373 ALA A CA 1
ATOM 2969 C C . ALA A 1 373 ? -9.874 -15.030 -20.865 1.00 38.88 373 ALA A C 1
ATOM 2971 O O . ALA A 1 373 ? -9.926 -15.170 -19.646 1.00 38.88 373 ALA A O 1
ATOM 2972 N N . GLN A 1 374 ? -8.710 -15.084 -21.527 1.00 38.03 374 GLN A N 1
ATOM 2973 C CA . GLN A 1 374 ? -7.414 -15.397 -20.897 1.00 38.03 374 GLN A CA 1
ATOM 2974 C C . GLN A 1 374 ? -6.411 -14.239 -20.883 1.00 38.03 374 GLN A C 1
ATOM 2976 O O . GLN A 1 374 ? -5.328 -14.402 -20.330 1.00 38.03 374 GLN A O 1
ATOM 2981 N N . ILE A 1 375 ? -6.744 -13.075 -21.445 1.00 39.09 375 ILE A N 1
ATOM 2982 C CA . ILE A 1 375 ? -5.897 -11.882 -21.335 1.00 39.09 375 ILE A CA 1
ATOM 2983 C C . ILE A 1 375 ? -6.289 -11.163 -20.037 1.00 39.09 375 ILE A C 1
ATOM 2985 O O . ILE A 1 375 ? -7.393 -10.615 -19.968 1.00 39.09 375 ILE A O 1
ATOM 2989 N N . PRO A 1 376 ? -5.438 -11.129 -18.992 1.00 36.81 376 PRO A N 1
ATOM 2990 C CA . PRO A 1 376 ? -5.682 -10.251 -17.859 1.00 36.81 376 PRO A CA 1
ATOM 2991 C C . PRO A 1 376 ? -5.744 -8.824 -18.402 1.00 36.81 376 PRO A C 1
ATOM 2993 O O . PRO A 1 376 ? -4.856 -8.415 -19.145 1.00 36.81 376 PRO A O 1
ATOM 2996 N N . HIS A 1 377 ? -6.762 -8.050 -18.028 1.00 35.56 377 HIS A N 1
ATOM 2997 C CA . HIS A 1 377 ? -6.958 -6.645 -18.419 1.00 35.56 377 HIS A CA 1
ATOM 2998 C C . HIS A 1 377 ? -5.834 -5.677 -17.953 1.00 35.56 377 HIS A C 1
ATOM 3000 O O . HIS A 1 377 ? -6.056 -4.477 -17.790 1.00 35.56 377 HIS A O 1
ATOM 3006 N N . GLN A 1 378 ? -4.606 -6.151 -17.730 1.00 37.22 378 GLN A N 1
ATOM 3007 C CA . GLN A 1 378 ? -3.440 -5.306 -17.528 1.00 37.22 378 GLN A CA 1
ATOM 3008 C C . GLN A 1 378 ? -3.061 -4.632 -18.851 1.00 37.22 378 GLN A C 1
ATOM 3010 O O . GLN A 1 378 ? -2.423 -5.221 -19.712 1.00 37.22 378 GLN A O 1
ATOM 3015 N N . LYS A 1 379 ? -3.467 -3.364 -18.978 1.00 39.16 379 LYS A N 1
ATOM 3016 C CA . LYS A 1 379 ? -2.867 -2.346 -19.854 1.00 39.16 379 LYS A CA 1
ATOM 3017 C C . LYS A 1 379 ? -2.511 -2.839 -21.266 1.00 39.16 379 LYS A C 1
ATOM 3019 O O . LYS A 1 379 ? -1.343 -2.937 -21.634 1.00 39.16 379 LYS A O 1
ATOM 3024 N N . LEU A 1 380 ? -3.522 -2.965 -22.123 1.00 32.81 380 LEU A N 1
ATOM 3025 C CA . LEU A 1 380 ? -3.310 -2.645 -23.534 1.00 32.81 380 LEU A CA 1
ATOM 3026 C C . LEU A 1 380 ? -2.979 -1.147 -23.589 1.00 32.81 380 LEU A C 1
ATOM 3028 O O . LEU A 1 380 ? -3.862 -0.294 -23.523 1.00 32.81 380 LEU A O 1
ATOM 3032 N N . HIS A 1 381 ? -1.684 -0.820 -23.593 1.00 33.81 381 HIS A N 1
ATOM 3033 C CA . HIS A 1 381 ? -1.211 0.529 -23.881 1.00 33.81 381 HIS A CA 1
ATOM 3034 C C . HIS A 1 381 ? -1.877 1.006 -25.179 1.00 33.81 381 HIS A C 1
ATOM 3036 O O . HIS A 1 381 ? -2.066 0.219 -26.106 1.00 33.81 381 HIS A O 1
ATOM 3042 N N . SER A 1 382 ? -2.191 2.298 -25.275 1.00 31.05 382 SER A N 1
ATOM 3043 C CA . SER A 1 382 ? -2.850 2.959 -26.418 1.00 31.05 382 SER A CA 1
ATOM 3044 C C . SER A 1 382 ? -2.103 2.863 -27.765 1.00 31.05 382 SER A C 1
ATOM 3046 O O . SER A 1 382 ? -2.424 3.586 -28.700 1.00 31.05 382 SER A O 1
ATOM 3048 N N . HIS A 1 383 ? -1.084 2.009 -27.861 1.00 29.61 383 HIS A N 1
ATOM 3049 C CA . HIS A 1 383 ? -0.303 1.705 -29.058 1.00 29.61 383 HIS A CA 1
ATOM 3050 C C . HIS A 1 383 ? -0.499 0.257 -29.543 1.00 29.61 383 HIS A C 1
ATOM 3052 O O . HIS A 1 383 ? 0.075 -0.121 -30.560 1.00 29.61 383 HIS A O 1
ATOM 3058 N N . VAL A 1 384 ? -1.328 -0.554 -28.873 1.00 31.89 384 VAL A N 1
ATOM 3059 C CA . VAL A 1 384 ? -1.738 -1.860 -29.400 1.00 31.89 384 VAL A CA 1
ATOM 3060 C C . VAL A 1 384 ? -2.982 -1.665 -30.261 1.00 31.89 384 VAL A C 1
ATOM 3062 O O . VAL A 1 384 ? -4.092 -1.524 -29.746 1.00 31.89 384 VAL A O 1
ATOM 3065 N N . ARG A 1 385 ? -2.808 -1.652 -31.588 1.00 27.48 385 ARG A N 1
ATOM 3066 C CA . ARG A 1 385 ? -3.929 -1.847 -32.515 1.00 27.48 385 ARG A CA 1
ATOM 3067 C C . ARG A 1 385 ? -4.472 -3.255 -32.300 1.00 27.48 385 ARG A C 1
ATOM 3069 O O . ARG A 1 385 ? -3.894 -4.231 -32.761 1.00 27.48 385 ARG A O 1
ATOM 3076 N N . THR A 1 386 ? -5.587 -3.351 -31.593 1.00 32.56 386 THR A N 1
ATOM 3077 C CA . THR A 1 386 ? -6.463 -4.519 -31.658 1.00 32.56 386 THR A CA 1
ATOM 3078 C C . THR A 1 386 ? -7.304 -4.355 -32.919 1.00 32.56 386 THR A C 1
ATOM 3080 O O . THR A 1 386 ? -8.375 -3.759 -32.892 1.00 32.56 386 THR A O 1
ATOM 3083 N N . GLU A 1 387 ? -6.792 -4.817 -34.060 1.00 30.14 387 GLU A N 1
ATOM 3084 C CA . GLU A 1 387 ? -7.660 -5.061 -35.211 1.00 30.14 387 GLU A CA 1
ATOM 3085 C C . GLU A 1 387 ? -8.397 -6.371 -34.932 1.00 30.14 387 GLU A C 1
ATOM 3087 O O . GLU A 1 387 ? -7.848 -7.466 -35.041 1.00 30.14 387 GLU A O 1
ATOM 3092 N N . ILE A 1 388 ? -9.644 -6.239 -34.479 1.00 31.45 388 ILE A N 1
ATOM 3093 C CA . ILE A 1 388 ? -10.585 -7.352 -34.425 1.00 31.45 388 ILE A CA 1
ATOM 3094 C C . ILE A 1 388 ? -10.819 -7.749 -35.882 1.00 31.45 388 ILE A C 1
ATOM 3096 O O . ILE A 1 388 ? -11.542 -7.069 -36.607 1.00 31.45 388 ILE A O 1
ATOM 3100 N N . ALA A 1 389 ? -10.164 -8.816 -36.333 1.00 27.56 389 ALA A N 1
ATOM 3101 C CA . ALA A 1 389 ? -10.519 -9.442 -37.591 1.00 27.56 389 ALA A CA 1
ATOM 3102 C C . ALA A 1 389 ? -11.913 -10.054 -37.410 1.00 27.56 389 ALA A C 1
ATOM 3104 O O . ALA A 1 389 ? -12.057 -11.132 -36.830 1.00 27.56 389 ALA A O 1
ATOM 3105 N N . GLU A 1 390 ? -12.951 -9.343 -37.854 1.00 25.28 390 GLU A N 1
ATOM 3106 C CA . GLU A 1 390 ? -14.266 -9.952 -38.009 1.00 25.28 390 GLU A CA 1
ATOM 3107 C C . GLU A 1 390 ? -14.122 -11.172 -38.931 1.00 25.28 390 GLU A C 1
ATOM 3109 O O . GLU A 1 390 ? -13.454 -11.088 -39.973 1.00 25.28 390 GLU A O 1
ATOM 3114 N N . PRO A 1 391 ? -14.695 -12.329 -38.559 1.00 28.58 391 PRO A N 1
ATOM 3115 C CA . PRO A 1 391 ? -14.600 -13.523 -39.375 1.00 28.58 391 PRO A CA 1
ATOM 3116 C C . PRO A 1 391 ? -15.239 -13.228 -40.730 1.00 28.58 391 PRO A C 1
ATOM 3118 O O . PRO A 1 391 ? -16.438 -12.961 -40.821 1.00 28.58 391 PRO A O 1
ATOM 3121 N N . ARG A 1 392 ? -14.435 -13.281 -41.799 1.00 28.80 392 ARG A N 1
ATOM 3122 C CA . ARG A 1 392 ? -14.948 -13.266 -43.170 1.00 28.80 392 ARG A CA 1
ATOM 3123 C C . ARG A 1 392 ? -15.904 -14.446 -43.309 1.00 28.80 392 ARG A C 1
ATOM 3125 O O . ARG A 1 392 ? -15.467 -15.592 -43.393 1.00 28.80 392 ARG A O 1
ATOM 3132 N N . MET A 1 393 ? -17.207 -14.169 -43.319 1.00 28.75 393 MET A N 1
ATOM 3133 C CA . MET A 1 393 ? -18.190 -15.142 -43.769 1.00 28.75 393 MET A CA 1
ATOM 3134 C C . MET A 1 393 ? -17.866 -15.464 -45.225 1.00 28.75 393 MET A C 1
ATOM 3136 O O . MET A 1 393 ? -18.031 -14.624 -46.109 1.00 28.75 393 MET A O 1
ATOM 3140 N N . ASN A 1 394 ? -17.385 -16.683 -45.463 1.00 31.72 394 ASN A N 1
ATOM 3141 C CA . ASN A 1 394 ? -17.339 -17.271 -46.792 1.00 31.72 394 ASN A CA 1
ATOM 3142 C C . ASN A 1 394 ? -18.772 -17.320 -47.333 1.00 31.72 394 ASN A C 1
ATOM 3144 O O . ASN A 1 394 ? -19.545 -18.216 -47.006 1.00 31.72 394 ASN A O 1
ATOM 3148 N N . THR A 1 395 ? -19.122 -16.341 -48.157 1.00 36.19 395 THR A N 1
ATOM 3149 C CA . THR A 1 395 ? -20.284 -16.389 -49.041 1.00 36.19 395 THR A CA 1
ATOM 3150 C C . THR A 1 395 ? -19.760 -16.552 -50.458 1.00 36.19 395 THR A C 1
ATOM 3152 O O . THR A 1 395 ? -19.622 -15.592 -51.197 1.00 36.19 395 THR A O 1
ATOM 3155 N N . ASN A 1 396 ? -19.432 -17.794 -50.809 1.00 29.62 396 ASN A N 1
ATOM 3156 C CA . ASN A 1 396 ? -19.447 -18.255 -52.193 1.00 29.62 396 ASN A CA 1
ATOM 3157 C C . ASN A 1 396 ? -20.294 -19.530 -52.222 1.00 29.62 396 ASN A C 1
ATOM 3159 O O . ASN A 1 396 ? -19.804 -20.639 -52.024 1.00 29.62 396 ASN A O 1
ATOM 3163 N N . VAL A 1 397 ? -21.597 -19.314 -52.385 1.00 35.66 397 VAL A N 1
ATOM 3164 C CA . VAL A 1 397 ? -22.548 -20.265 -52.965 1.00 35.66 397 VAL A CA 1
ATOM 3165 C C . VAL A 1 397 ? -22.900 -19.693 -54.343 1.00 35.66 397 VAL A C 1
ATOM 3167 O O . VAL A 1 397 ? -23.052 -18.475 -54.446 1.00 35.66 397 VAL A O 1
ATOM 3170 N N . HIS A 1 398 ? -23.039 -20.583 -55.333 1.00 34.16 398 HIS A N 1
ATOM 3171 C CA . HIS A 1 398 ? -23.085 -20.411 -56.800 1.00 34.16 398 HIS A CA 1
ATOM 3172 C C . HIS A 1 398 ? -21.703 -20.646 -57.437 1.00 34.16 398 HIS A C 1
ATOM 3174 O O . HIS A 1 398 ? -20.774 -19.892 -57.174 1.00 34.16 398 HIS A O 1
ATOM 3180 N N . GLU A 1 399 ? -21.464 -21.695 -58.228 1.00 31.62 399 GLU A N 1
ATOM 3181 C CA . GLU A 1 399 ? -22.345 -22.594 -59.009 1.00 31.62 399 GLU A CA 1
ATOM 3182 C C . GLU A 1 399 ? -22.373 -24.052 -58.532 1.00 31.62 399 GLU A C 1
ATOM 3184 O O . GLU A 1 399 ? -21.332 -24.552 -58.045 1.00 31.62 399 GLU A O 1
#

Radius of gyration: 26.06 Å; Cα contacts (8 Å, |Δi|>4): 415; chains: 1; bounding box: 65×47×93 Å

Sequence (399 aa):
MVVESLPLVLREWGQLGNRVLLTSRPYGLEDNQRQALQRAGAVSYSLQPLPEDLQTLLVQRWFAVLPKYSNGPLAEAAKMLQAVRSIPRVNELISSPLQLTAICVVYGQGGELPRDIHDLYNRLVRSSLSSRYQNDTVLVEQTRNRLARIAWGLHTGDPFESGRRNPLAEAGFEEIEQILTAYEQSNPQTNAGQVQVTQLREELLQRSGLLVPRAEGKAAFQHLSFQEFLAAEWFSKKNNDQQILELYTTRGLVANWRETLKFLFGRRVEERDQSVMTNLAWQLLQHVEQQTPLQVPALAVVCCDAVHLLLDRGYQLPGEMQGCVRRLFRQSLEQLADLSARDQLGLLVSRIGDDRPGLDLRTAEAWVMAPTAQIPHQKLHSHVRTEIAEPRMNTNVHE

Mean predicted aligned error: 9.26 Å

Solvent-accessible surface area (backbone atoms only — not comparable to full-atom values): 22867 Å² total; per-residue (Å²): 111,75,76,75,44,45,34,55,50,49,42,57,42,42,74,73,70,51,88,86,86,86,87,75,60,94,70,77,51,54,70,71,54,50,50,45,31,41,77,37,71,52,83,91,83,80,89,71,70,47,49,72,70,56,43,52,50,51,41,33,54,55,30,61,73,35,78,95,34,65,93,49,17,61,61,51,28,51,51,52,51,51,57,38,59,72,36,65,82,53,41,66,41,41,35,36,69,67,49,37,50,28,49,51,54,54,26,66,76,70,78,48,70,62,84,50,64,50,60,37,52,53,51,38,54,49,48,43,29,33,71,62,46,79,62,38,64,66,60,32,51,54,50,50,51,52,52,11,50,45,27,35,18,40,36,31,26,43,76,78,47,68,75,40,80,67,56,49,74,60,44,46,51,66,54,51,36,51,31,48,46,58,48,40,72,76,38,66,88,50,74,56,89,78,64,58,50,68,58,52,53,49,46,38,46,74,53,43,75,46,38,31,76,45,76,94,63,22,31,24,48,72,44,67,67,58,31,29,43,28,22,18,52,44,49,59,77,74,48,54,75,68,56,49,52,50,47,46,73,65,43,22,63,36,68,85,38,41,63,25,49,49,36,32,47,51,51,45,58,75,75,44,56,70,68,60,51,51,47,52,50,44,55,48,46,51,57,47,63,71,37,66,77,79,76,50,41,45,32,45,36,41,43,39,54,49,49,49,53,42,48,75,72,66,52,82,77,54,70,69,56,54,52,49,49,51,50,54,33,53,50,30,67,76,65,75,40,55,66,64,28,38,49,40,35,46,57,50,32,66,75,76,59,72,82,60,87,88,65,44,86,89,41,72,86,63,58,77,91,74,59,87,89,72,63,74,87,74,70,83,54,99,80,65,83,80,76,78,78,72,80,79,75,86,81,81,83,84,132

Organism: NCBI:txid1653850

Secondary structure (DSSP, 8-state):
-HHHHHHHHHHHHHHTT--------TTSS-HHHHHHHHHTT-----PPP--HHHHHHHHHHHHHT-GGG-S-HHHHHHHHHHHHHTSHHHHTGGGSHHHHHHHHHHHHHHSS--SSHHHHHHHHHHHHHHHHTTT-HHHHHHHHHHHHHHHHHHHH-TTTSTT--SPPSEEEHHHHHHHHHHHHHH-TTSSTTTS-HHHHHHHIIIIISSEEE-STTEEEESSHHHHHHHHHHHHHHH--HHHHHHHHHHHTTSGGGHHHHHHHHHHHHHHS-HHHHHHHHHHHHHHHHHSTTT--HHHHHHHHHHHHHHHHTTPPPPHHHHHHHHHHHHHHHHTT--HHHHHHHHHHHHHH----TT--TTSGGG-----TTSS--S---TT----------------

Nearest PDB structures (foldseek):
  5oqq-assembly1_A  TM=2.445E-01  e=7.263E+00  Saccharomyces cerevisiae S288C
  8j8q-assembly1_C  TM=1.461E-01  e=6.963E+00  Saccharomyces eubayanus

Foldseek 3Di:
DVLVCLLVCLQVVVVVVDDDDDDDAPPRDDPVSVVSNVVSVDDDDDDFFQDPVNLLVLQLVLQCPDPVNVPPSNVLSVVLLVQQVLPVQSVVQSSHPLLSVLSSVCCVVPVHADPQPLVNLVSSLLSLQCVLVVNPPVVSVVLLLLLLLLLQCQCAVPPPDGRDQAGDQKDAPVSSLNSSVVVCVVPVVPVRPPDRSSRVSVCSQPGSLQWHDDPPRMIGGPGVLNSLLSPLVNDLVPDDLVVLLVCLLRRLLPLNNLSSLLNNLSVVPVVDDLVSLLVSLQVLLVSQLVCPVRPRLSSLLSSLSSVVSCVVVVHDHDPVSLVSLLVNLVSCVVPVHDPSSNVSSVVSCVSVDDDDPPQDVVDPVNDDDDPPVPDDSPDPDPPDPPPPPDPPPPPDDDD

pLDDT: mean 85.74, std 16.96, range [25.28, 98.62]